Protein AF-0000000086139567 (afdb_homodimer)

Organism: NCBI:txid717836

InterPro domains:
  IPR002563 Flavin reductase like domain [PF01613] (83-232)
  IPR002563 Flavin reductase like domain [SM00903] (80-240)
  IPR012349 FMN-binding split barrel [G3DSA:2.30.110.10] (67-277)

Structure (mmCIF, N/CA/C/O backbone):
data_AF-0000000086139567-model_v1
#
loop_
_entity.id
_entity.type
_entity.pdbx_description
1 polymer 'Flavin reductase like domain-containing protein'
#
loop_
_atom_site.group_PDB
_atom_site.id
_atom_site.type_symbol
_atom_site.label_atom_id
_atom_site.label_alt_id
_atom_site.label_comp_id
_atom_site.label_asym_id
_atom_site.label_entity_id
_atom_site.label_seq_id
_atom_site.pdbx_PDB_ins_code
_atom_site.Cartn_x
_atom_site.Cartn_y
_atom_site.Cartn_z
_atom_site.occupancy
_atom_site.B_iso_or_equiv
_atom_site.auth_seq_id
_atom_site.auth_comp_id
_atom_site.auth_asym_id
_atom_site.auth_atom_id
_atom_site.pdbx_PDB_model_num
ATOM 1 N N . MET A 1 1 ? 17.25 -7.453 -19.844 1 44.53 1 MET A N 1
ATOM 2 C CA . MET A 1 1 ? 15.914 -6.953 -19.562 1 44.53 1 MET A CA 1
ATOM 3 C C . MET A 1 1 ? 15.938 -5.91 -18.453 1 44.53 1 MET A C 1
ATOM 5 O O . MET A 1 1 ? 16.719 -6.023 -17.516 1 44.53 1 MET A O 1
ATOM 9 N N . TYR A 1 2 ? 15.523 -4.695 -18.703 1 49.03 2 TYR A N 1
ATOM 10 C CA . TYR A 1 2 ? 15.594 -3.516 -17.844 1 49.03 2 TYR A CA 1
ATOM 11 C C . TYR A 1 2 ? 15.305 -3.877 -16.391 1 49.03 2 TYR A C 1
ATOM 13 O O . TYR A 1 2 ? 15.852 -3.264 -15.477 1 49.03 2 TYR A O 1
ATOM 21 N N . ASP A 1 3 ? 14.648 -5.047 -16.094 1 61.88 3 ASP A N 1
ATOM 22 C CA . ASP A 1 3 ? 14.242 -5.41 -14.742 1 61.88 3 ASP A CA 1
ATOM 23 C C . ASP A 1 3 ? 14.898 -6.715 -14.297 1 61.88 3 ASP A C 1
ATOM 25 O O . ASP A 1 3 ? 14.383 -7.41 -13.422 1 61.88 3 ASP A O 1
ATOM 29 N N . SER A 1 4 ? 16.109 -6.891 -14.961 1 68.75 4 SER A N 1
ATOM 30 C CA . SER A 1 4 ? 16.781 -8.125 -14.578 1 68.75 4 SER A CA 1
ATOM 31 C C . SER A 1 4 ? 17.562 -7.957 -13.273 1 68.75 4 SER A C 1
ATOM 33 O O . SER A 1 4 ? 18.062 -6.875 -12.984 1 68.75 4 SER A O 1
ATOM 35 N N . GLU A 1 5 ? 17.547 -9.031 -12.484 1 76.5 5 GLU A N 1
ATOM 36 C CA . GLU A 1 5 ? 18.297 -9.031 -11.234 1 76.5 5 GLU A CA 1
ATOM 37 C C . GLU A 1 5 ? 19.766 -8.711 -11.469 1 76.5 5 GLU A C 1
ATOM 39 O O . GLU A 1 5 ? 20.422 -8.086 -10.625 1 76.5 5 GLU A O 1
ATOM 44 N N . LYS A 1 6 ? 20.344 -9.102 -12.617 1 75.38 6 LYS A N 1
ATOM 45 C CA . LYS A 1 6 ? 21.734 -8.82 -12.93 1 75.38 6 LYS A CA 1
ATOM 46 C C . LYS A 1 6 ? 21.984 -7.316 -13.031 1 75.38 6 LYS A C 1
ATOM 48 O O . LYS A 1 6 ? 23.047 -6.832 -12.641 1 75.38 6 LYS A O 1
ATOM 53 N N . THR A 1 7 ? 20.969 -6.613 -13.445 1 76.31 7 THR A N 1
ATOM 54 C CA . THR A 1 7 ? 21.094 -5.176 -13.648 1 76.31 7 THR A CA 1
ATOM 55 C C . THR A 1 7 ? 20.688 -4.418 -12.383 1 76.31 7 THR A C 1
ATOM 57 O O . THR A 1 7 ? 21.406 -3.516 -11.938 1 76.31 7 THR A O 1
ATOM 60 N N . ILE A 1 8 ? 19.641 -4.809 -11.68 1 80.62 8 ILE A N 1
ATOM 61 C CA . ILE A 1 8 ? 19.062 -4.051 -10.578 1 80.62 8 ILE A CA 1
ATOM 62 C C . ILE A 1 8 ? 19.781 -4.402 -9.273 1 80.62 8 ILE A C 1
ATOM 64 O O . ILE A 1 8 ? 19.953 -3.541 -8.406 1 80.62 8 ILE A O 1
ATOM 68 N N . GLN A 1 9 ? 20.203 -5.68 -9.148 1 81.62 9 GLN A N 1
ATOM 69 C CA . GLN A 1 9 ? 20.891 -6.18 -7.961 1 81.62 9 GLN A CA 1
ATOM 70 C C . GLN A 1 9 ? 20.094 -5.895 -6.695 1 81.62 9 GLN A C 1
ATOM 72 O O . GLN A 1 9 ? 20.578 -5.219 -5.785 1 81.62 9 GLN A O 1
ATOM 77 N N . ARG A 1 10 ? 18.922 -6.441 -6.66 1 86.44 10 ARG A N 1
ATOM 78 C CA . ARG A 1 10 ? 18.047 -6.277 -5.504 1 86.44 10 ARG A CA 1
ATOM 79 C C . ARG A 1 10 ? 18.625 -6.973 -4.277 1 86.44 10 ARG A C 1
ATOM 81 O O . ARG A 1 10 ? 18.422 -6.523 -3.146 1 86.44 10 ARG A O 1
ATOM 88 N N . ASN A 1 11 ? 19.266 -8.125 -4.477 1 87.75 11 ASN A N 1
ATOM 89 C CA . ASN A 1 11 ? 19.891 -8.859 -3.383 1 87.75 11 ASN A CA 1
ATOM 90 C C . ASN A 1 11 ? 21.203 -8.203 -2.965 1 87.75 11 ASN A C 1
ATOM 92 O O . ASN A 1 11 ? 22.188 -8.219 -3.715 1 87.75 11 ASN A O 1
ATOM 96 N N . PRO A 1 12 ? 21.203 -7.68 -1.781 1 88.31 12 PRO A N 1
ATOM 97 C CA . PRO A 1 12 ? 22.406 -6.969 -1.359 1 88.31 12 PRO A CA 1
ATOM 98 C C . PRO A 1 12 ? 23.469 -7.898 -0.771 1 88.31 12 PRO A C 1
ATOM 100 O O . PRO A 1 12 ? 24.547 -7.441 -0.373 1 88.31 12 PRO A O 1
ATOM 103 N N . HIS A 1 13 ? 23.094 -9.172 -0.799 1 91.94 13 HIS A N 1
ATOM 104 C CA . HIS A 1 13 ? 23.953 -10.102 -0.081 1 91.94 13 HIS A CA 1
ATOM 105 C C . HIS A 1 13 ? 24.797 -10.938 -1.048 1 91.94 13 HIS A C 1
ATOM 107 O O . HIS A 1 13 ? 24.391 -11.156 -2.191 1 91.94 13 HIS A O 1
ATOM 113 N N . GLY A 1 14 ? 25.984 -11.328 -0.603 1 89.62 14 GLY A N 1
ATOM 114 C CA . GLY A 1 14 ? 26.719 -12.344 -1.336 1 89.62 14 GLY A CA 1
ATOM 115 C C . GLY A 1 14 ? 26.047 -13.703 -1.293 1 89.62 14 GLY A C 1
ATOM 116 O O . GLY A 1 14 ? 25.031 -13.93 -1.962 1 89.62 14 GLY A O 1
ATOM 117 N N . ASN A 1 15 ? 26.453 -14.516 -0.355 1 92.25 15 ASN A N 1
ATOM 118 C CA . ASN A 1 15 ? 25.812 -15.812 -0.135 1 92.25 15 ASN A CA 1
ATOM 119 C C . ASN A 1 15 ? 24.578 -15.688 0.748 1 92.25 15 ASN A C 1
ATOM 121 O O . ASN A 1 15 ? 24.672 -15.742 1.975 1 92.25 15 ASN A O 1
ATOM 125 N N . PHE A 1 16 ? 23.438 -15.695 0.196 1 94.56 16 PHE A N 1
ATOM 126 C CA . PHE A 1 16 ? 22.203 -15.422 0.924 1 94.56 16 PHE A CA 1
ATOM 127 C C . PHE A 1 16 ? 21.875 -16.562 1.875 1 94.56 16 PHE A C 1
ATOM 129 O O . PHE A 1 16 ? 21.328 -16.328 2.959 1 94.56 16 PHE A O 1
ATOM 136 N N . LYS A 1 17 ? 22.156 -17.734 1.443 1 94.19 17 LYS A N 1
ATOM 137 C CA . LYS A 1 17 ? 21.812 -18.875 2.287 1 94.19 17 LYS A CA 1
ATOM 138 C C . LYS A 1 17 ? 22.547 -18.812 3.621 1 94.19 17 LYS A C 1
ATOM 140 O O . LYS A 1 17 ? 22.016 -19.234 4.652 1 94.19 17 LYS A O 1
ATOM 145 N N . GLU A 1 18 ? 23.781 -18.359 3.547 1 96.12 18 GLU A N 1
ATOM 146 C CA . GLU A 1 18 ? 24.516 -18.172 4.789 1 96.12 18 GLU A CA 1
ATOM 147 C C . GLU A 1 18 ? 23.891 -17.094 5.656 1 96.12 18 GLU A C 1
ATOM 149 O O . GLU A 1 18 ? 23.812 -17.234 6.875 1 96.12 18 GLU A O 1
ATOM 154 N N . VAL A 1 19 ? 23.438 -16.016 5.023 1 96.69 19 VAL A N 1
ATOM 155 C CA . VAL A 1 19 ? 22.766 -14.922 5.719 1 96.69 19 VAL A CA 1
ATOM 156 C C . VAL A 1 19 ? 21.469 -15.43 6.34 1 96.69 19 VAL A C 1
ATOM 158 O O . VAL A 1 19 ? 21.203 -15.195 7.523 1 96.69 19 VAL A O 1
ATOM 161 N N . GLU A 1 20 ? 20.719 -16.125 5.602 1 96.44 20 GLU A N 1
ATOM 162 C CA . GLU A 1 20 ? 19.438 -16.672 6.062 1 96.44 20 GLU A CA 1
ATOM 163 C C . GLU A 1 20 ? 19.641 -17.625 7.238 1 96.44 20 GLU A C 1
ATOM 165 O O . GLU A 1 20 ? 18.906 -17.578 8.227 1 96.44 20 GLU A O 1
ATOM 170 N N . ALA A 1 21 ? 20.672 -18.453 7.156 1 96.75 21 ALA A N 1
ATOM 171 C CA . ALA A 1 21 ? 20.938 -19.453 8.188 1 96.75 21 ALA A CA 1
ATOM 172 C C . ALA A 1 21 ? 21.328 -18.781 9.508 1 96.75 21 ALA A C 1
ATOM 174 O O . ALA A 1 21 ? 21.094 -19.359 10.578 1 96.75 21 ALA A O 1
ATOM 175 N N . SER A 1 22 ? 21.875 -17.625 9.453 1 97.5 22 SER A N 1
ATOM 176 C CA . SER A 1 22 ? 22.344 -16.922 10.641 1 97.5 22 SER A CA 1
ATOM 177 C C . SER A 1 22 ? 21.188 -16.234 11.375 1 97.5 22 SER A C 1
ATOM 179 O O . SER A 1 22 ? 21.359 -15.773 12.5 1 97.5 22 SER A O 1
ATOM 181 N N . ARG A 1 23 ? 19.984 -16.172 10.805 1 97.94 23 ARG A N 1
ATOM 182 C CA . ARG A 1 23 ? 18.844 -15.438 11.367 1 97.94 23 ARG A CA 1
ATOM 183 C C . ARG A 1 23 ? 18.031 -16.328 12.297 1 97.94 23 ARG A C 1
ATOM 185 O O . ARG A 1 23 ? 18.031 -17.547 12.156 1 97.94 23 ARG A O 1
ATOM 192 N N . PRO A 1 24 ? 17.328 -15.672 13.305 1 97.94 24 PRO A N 1
ATOM 193 C CA . PRO A 1 24 ? 16.406 -16.469 14.125 1 97.94 24 PRO A CA 1
ATOM 194 C C . PRO A 1 24 ? 15.328 -17.156 13.297 1 97.94 24 PRO A C 1
ATOM 196 O O . PRO A 1 24 ? 15.008 -16.703 12.188 1 97.94 24 PRO A O 1
ATOM 199 N N . ASP A 1 25 ? 14.82 -18.266 13.828 1 97.69 25 ASP A N 1
ATOM 200 C CA . ASP A 1 25 ? 13.758 -19 13.148 1 97.69 25 ASP A CA 1
ATOM 201 C C . ASP A 1 25 ? 12.484 -18.172 13.039 1 97.69 25 ASP A C 1
ATOM 203 O O . ASP A 1 25 ? 12.281 -17.234 13.82 1 97.69 25 ASP A O 1
ATOM 207 N N . PHE A 1 26 ? 11.719 -18.531 12.148 1 96.5 26 PHE A N 1
ATOM 208 C CA . PHE A 1 26 ? 10.398 -17.938 11.961 1 96.5 26 PHE A CA 1
ATOM 209 C C . PHE A 1 26 ? 9.555 -18.094 13.227 1 96.5 26 PHE A C 1
ATOM 211 O O . PHE A 1 26 ? 9.453 -19.188 13.781 1 96.5 26 PHE A O 1
ATOM 218 N N . ASP A 1 27 ? 8.938 -16.953 13.68 1 93.69 27 ASP A N 1
ATOM 219 C CA . ASP A 1 27 ? 8.055 -17 14.844 1 93.69 27 ASP A CA 1
ATOM 220 C C . ASP A 1 27 ? 6.656 -17.453 14.461 1 93.69 27 ASP A C 1
ATOM 222 O O . ASP A 1 27 ? 5.836 -16.656 13.992 1 93.69 27 ASP A O 1
ATOM 226 N N . SER A 1 28 ? 6.289 -18.672 14.703 1 92.56 28 SER A N 1
ATOM 227 C CA . SER A 1 28 ? 4.992 -19.219 14.328 1 92.56 28 SER A CA 1
ATOM 228 C C . SER A 1 28 ? 3.965 -19.031 15.438 1 92.56 28 SER A C 1
ATOM 230 O O . SER A 1 28 ? 2.791 -19.375 15.273 1 92.56 28 SER A O 1
ATOM 232 N N . LYS A 1 29 ? 4.348 -18.438 16.547 1 93.62 29 LYS A N 1
ATOM 233 C CA . LYS A 1 29 ? 3.479 -18.406 17.719 1 93.62 29 LYS A CA 1
ATOM 234 C C . LYS A 1 29 ? 2.781 -17.047 17.844 1 93.62 29 LYS A C 1
ATOM 236 O O . LYS A 1 29 ? 1.677 -16.969 18.375 1 93.62 29 LYS A O 1
ATOM 241 N N . THR A 1 30 ? 3.383 -16.062 17.375 1 92.75 30 THR A N 1
ATOM 242 C CA . THR A 1 30 ? 2.818 -14.727 17.547 1 92.75 30 THR A CA 1
ATOM 243 C C . THR A 1 30 ? 1.528 -14.578 16.75 1 92.75 30 THR A C 1
ATOM 245 O O . THR A 1 30 ? 1.497 -14.875 15.547 1 92.75 30 THR A O 1
ATOM 248 N N . GLU A 1 31 ? 0.517 -14.125 17.406 1 94.69 31 GLU A N 1
ATOM 249 C CA . GLU A 1 31 ? -0.769 -13.805 16.797 1 94.69 31 GLU A CA 1
ATOM 250 C C . GLU A 1 31 ? -0.954 -12.289 16.672 1 94.69 31 GLU A C 1
ATOM 252 O O . GLU A 1 31 ? -0.276 -11.523 17.359 1 94.69 31 GLU A O 1
ATOM 257 N N . TRP A 1 32 ? -1.83 -11.906 15.805 1 95.88 32 TRP A N 1
ATOM 258 C CA . TRP A 1 32 ? -2.215 -10.5 15.695 1 95.88 32 TRP A CA 1
ATOM 259 C C . TRP A 1 32 ? -2.676 -9.953 17.047 1 95.88 32 TRP A C 1
ATOM 261 O O . TRP A 1 32 ? -3.453 -10.602 17.75 1 95.88 32 TRP A O 1
ATOM 271 N N . HIS A 1 33 ? -2.127 -8.789 17.406 1 96.81 33 HIS A N 1
ATOM 272 C CA . HIS A 1 33 ? -2.516 -8.18 18.672 1 96.81 33 HIS A CA 1
ATOM 273 C C . HIS A 1 33 ? -2.459 -6.66 18.594 1 96.81 33 HIS A C 1
ATOM 275 O O . HIS A 1 33 ? -1.857 -6.102 17.672 1 96.81 33 HIS A O 1
ATOM 281 N N . TYR A 1 34 ? -3.129 -6.008 19.547 1 97.38 34 TYR A N 1
ATOM 282 C CA . TYR A 1 34 ? -3.158 -4.551 19.625 1 97.38 34 TYR A CA 1
ATOM 283 C C . TYR A 1 34 ? -2.33 -4.055 20.797 1 97.38 34 TYR A C 1
ATOM 285 O O . TYR A 1 34 ? -2.26 -4.715 21.844 1 97.38 34 TYR A O 1
ATOM 293 N N . THR A 1 35 ? -1.735 -2.934 20.688 1 98 35 THR A N 1
ATOM 294 C CA . THR A 1 35 ? -1.129 -2.188 21.781 1 98 35 THR A CA 1
ATOM 295 C C . THR A 1 35 ? -1.661 -0.757 21.812 1 98 35 THR A C 1
ATOM 297 O O . THR A 1 35 ? -2.395 -0.336 20.922 1 98 35 THR A O 1
ATOM 300 N N . LYS A 1 36 ? -1.373 -0.054 22.891 1 98.06 36 LYS A N 1
ATOM 301 C CA . LYS A 1 36 ? -1.582 1.391 22.938 1 98.06 36 LYS A CA 1
ATOM 302 C C . LYS A 1 36 ? -0.691 2.105 21.922 1 98.06 36 LYS A C 1
ATOM 304 O O . LYS A 1 36 ? 0.281 1.532 21.438 1 98.06 36 LYS A O 1
ATOM 309 N N . THR A 1 37 ? -1.102 3.285 21.578 1 96.88 37 THR A N 1
ATOM 310 C CA . THR A 1 37 ? -0.179 4.145 20.844 1 96.88 37 THR A CA 1
ATOM 311 C C . THR A 1 37 ? 0.948 4.629 21.75 1 96.88 37 THR A C 1
ATOM 313 O O . THR A 1 37 ? 0.921 4.395 22.953 1 96.88 37 THR A O 1
ATOM 316 N N . LYS A 1 38 ? 1.912 5.262 21.125 1 96 38 LYS A N 1
ATOM 317 C CA . LYS A 1 38 ? 3.043 5.758 21.906 1 96 38 LYS A CA 1
ATOM 318 C C . LYS A 1 38 ? 2.592 6.793 22.922 1 96 38 LYS A C 1
ATOM 320 O O . LYS A 1 38 ? 3.096 6.82 24.047 1 96 38 LYS A O 1
ATOM 325 N N . ASP A 1 39 ? 1.622 7.637 22.531 1 97.06 39 ASP A N 1
ATOM 326 C CA . ASP A 1 39 ? 1.06 8.625 23.453 1 97.06 39 ASP A CA 1
ATOM 327 C C . ASP A 1 39 ? -0.466 8.617 23.391 1 97.06 39 ASP A C 1
ATOM 329 O O . ASP A 1 39 ? -1.072 9.414 22.672 1 97.06 39 ASP A O 1
ATOM 333 N N . PRO A 1 40 ? -1.106 7.812 24.219 1 96.38 40 PRO A N 1
ATOM 334 C CA . PRO A 1 40 ? -2.568 7.742 24.219 1 96.38 40 PRO A CA 1
ATOM 335 C C . PRO A 1 40 ? -3.223 9.047 24.656 1 96.38 40 PRO A C 1
ATOM 337 O O . PRO A 1 40 ? -4.434 9.227 24.5 1 96.38 40 PRO A O 1
ATOM 340 N N . ASN A 1 41 ? -2.465 10 25.25 1 96.06 41 ASN A N 1
ATOM 341 C CA . ASN A 1 41 ? -3.016 11.242 25.766 1 96.06 41 ASN A CA 1
ATOM 342 C C . ASN A 1 41 ? -2.564 12.445 24.922 1 96.06 41 ASN A C 1
ATOM 344 O O . ASN A 1 41 ? -2.484 13.562 25.438 1 96.06 41 ASN A O 1
ATOM 348 N N . TRP A 1 42 ? -2.209 12.148 23.734 1 97.62 42 TRP A N 1
ATOM 349 C CA . TRP A 1 42 ? -1.792 13.219 22.828 1 97.62 42 TRP A CA 1
ATOM 350 C C . TRP A 1 42 ? -2.85 14.312 22.75 1 97.62 42 TRP A C 1
ATOM 352 O O . TRP A 1 42 ? -4.047 14.031 22.703 1 97.62 42 TRP A O 1
ATOM 362 N N . LYS A 1 43 ? -2.479 15.594 22.719 1 97.31 43 LYS A N 1
ATOM 363 C CA . LYS A 1 43 ? -3.363 16.75 22.672 1 97.31 43 LYS A CA 1
ATOM 364 C C . LYS A 1 43 ? -3.059 17.625 21.453 1 97.31 43 LYS A C 1
ATOM 366 O O . LYS A 1 43 ? -1.952 17.578 20.906 1 97.31 43 LYS A O 1
ATOM 371 N N . PRO A 1 44 ? -4.039 18.453 21.062 1 97.75 44 PRO A N 1
ATOM 372 C CA . PRO A 1 44 ? -3.797 19.375 19.953 1 97.75 44 PRO A CA 1
ATOM 373 C C . PRO A 1 44 ? -2.543 20.219 20.156 1 97.75 44 PRO A C 1
ATOM 375 O O . PRO A 1 44 ? -2.281 20.688 21.266 1 97.75 44 PRO A O 1
ATOM 378 N N . GLY A 1 45 ? -1.796 20.312 19.125 1 97.25 45 GLY A N 1
ATOM 379 C CA . GLY A 1 45 ? -0.64 21.203 19.125 1 97.25 45 GLY A CA 1
ATOM 380 C C . GLY A 1 45 ? 0.631 20.5 19.594 1 97.25 45 GLY A C 1
ATOM 381 O O . GLY A 1 45 ? 1.722 21.078 19.484 1 97.25 45 GLY A O 1
ATOM 382 N N . GLN A 1 46 ? 0.612 19.281 20.031 1 97.44 46 GLN A N 1
ATOM 383 C CA . GLN A 1 46 ? 1.737 18.609 20.688 1 97.44 46 GLN A CA 1
ATOM 384 C C . GLN A 1 46 ? 2.789 18.188 19.656 1 97.44 46 GLN A C 1
ATOM 386 O O . GLN A 1 46 ? 3.951 17.969 20.016 1 97.44 46 GLN A O 1
ATOM 391 N N . GLY A 1 47 ? 2.377 18.047 18.359 1 98.12 47 GLY A N 1
ATOM 392 C CA . GLY A 1 47 ? 3.316 17.609 17.344 1 98.12 47 GLY A CA 1
ATOM 393 C C . GLY A 1 47 ? 3.773 16.172 17.531 1 98.12 47 GLY A C 1
ATOM 394 O O . GLY A 1 47 ? 2.988 15.32 17.938 1 98.12 47 GLY A O 1
ATOM 395 N N . ALA A 1 48 ? 4.969 15.883 17.141 1 98.5 48 ALA A N 1
ATOM 396 C CA . ALA A 1 48 ? 5.551 14.547 17.266 1 98.5 48 ALA A CA 1
ATOM 397 C C . ALA A 1 48 ? 5.797 14.195 18.734 1 98.5 48 ALA A C 1
ATOM 399 O O . ALA A 1 48 ? 6.02 15.086 19.562 1 98.5 48 ALA A O 1
ATOM 400 N N . ASN A 1 49 ? 5.77 12.961 19.016 1 97.5 49 ASN A N 1
ATOM 401 C CA . ASN A 1 49 ? 5.953 12.523 20.391 1 97.5 49 ASN A CA 1
ATOM 402 C C . ASN A 1 49 ? 7.375 12.023 20.641 1 97.5 49 ASN A C 1
ATOM 404 O O . ASN A 1 49 ? 7.578 11.047 21.359 1 97.5 49 ASN A O 1
ATOM 408 N N . ASP A 1 50 ? 8.352 12.562 20 1 97 50 ASP A N 1
ATOM 409 C CA . ASP A 1 50 ? 9.742 12.141 20.109 1 97 50 ASP A CA 1
ATOM 410 C C . ASP A 1 50 ? 10.586 13.211 20.812 1 97 50 ASP A C 1
ATOM 412 O O . ASP A 1 50 ? 11.82 13.203 20.703 1 97 50 ASP A O 1
ATOM 416 N N . GLY A 1 51 ? 9.891 14.258 21.438 1 95.56 51 GLY A N 1
ATOM 417 C CA . GLY A 1 51 ? 10.602 15.305 22.156 1 95.56 51 GLY A CA 1
ATOM 418 C C . GLY A 1 51 ? 11.391 16.234 21.25 1 95.56 51 GLY A C 1
ATOM 419 O O . GLY A 1 51 ? 12.375 16.828 21.672 1 95.56 51 GLY A O 1
ATOM 420 N N . GLY A 1 52 ? 11.086 16.203 20.016 1 97.12 52 GLY A N 1
ATOM 421 C CA . GLY A 1 52 ? 11.734 17.094 19.062 1 97.12 52 GLY A CA 1
ATOM 422 C C . GLY A 1 52 ? 12.93 16.469 18.375 1 97.12 52 GLY A C 1
ATOM 423 O O . GLY A 1 52 ? 13.617 17.125 17.594 1 97.12 52 GLY A O 1
ATOM 424 N N . GLU A 1 53 ? 13.25 15.188 18.547 1 97.44 53 GLU A N 1
ATOM 425 C CA . GLU A 1 53 ? 14.43 14.523 18 1 97.44 53 GLU A CA 1
ATOM 426 C C . GLU A 1 53 ? 14.43 14.562 16.469 1 97.44 53 GLU A C 1
ATOM 428 O O . GLU A 1 53 ? 15.469 14.766 15.852 1 97.44 53 GLU A O 1
ATOM 433 N N . SER A 1 54 ? 13.289 14.367 15.844 1 97.69 54 SER A N 1
ATOM 434 C CA . SER A 1 54 ? 13.219 14.375 14.383 1 97.69 54 SER A CA 1
ATOM 435 C C . SER A 1 54 ? 13.586 15.75 13.82 1 97.69 54 SER A C 1
ATOM 437 O O . SER A 1 54 ? 14.18 15.844 12.75 1 97.69 54 SER A O 1
ATOM 439 N N . LEU A 1 55 ? 13.312 16.797 14.555 1 98 55 LEU A N 1
ATOM 440 C CA . LEU A 1 55 ? 13.516 18.156 14.07 1 98 55 LEU A CA 1
ATOM 441 C C . LEU A 1 55 ? 14.984 18.562 14.164 1 98 55 LEU A C 1
ATOM 443 O O . LEU A 1 55 ? 15.406 19.547 13.57 1 98 55 LEU A O 1
ATOM 447 N N . LYS A 1 56 ? 15.758 17.781 14.875 1 98.25 56 LYS A N 1
ATOM 448 C CA . LYS A 1 56 ? 17.188 18.031 14.992 1 98.25 56 LYS A CA 1
ATOM 449 C C . LYS A 1 56 ? 17.953 17.453 13.797 1 98.25 56 LYS A C 1
ATOM 451 O O . LYS A 1 56 ? 19.125 17.75 13.602 1 98.25 56 LYS A O 1
ATOM 456 N N . LYS A 1 57 ? 17.312 16.625 13.031 1 98 57 LYS A N 1
ATOM 457 C CA . LYS A 1 57 ? 17.953 15.977 11.891 1 98 57 LYS A CA 1
ATOM 458 C C . LYS A 1 57 ? 17.734 16.766 10.609 1 98 57 LYS A C 1
ATOM 460 O O . LYS A 1 57 ? 16.641 17.297 10.375 1 98 57 LYS A O 1
ATOM 465 N N . LYS A 1 58 ? 18.734 16.844 9.82 1 98.25 58 LYS A N 1
ATOM 466 C CA . LYS A 1 58 ? 18.609 17.469 8.516 1 98.25 58 LYS A CA 1
ATOM 467 C C . LYS A 1 58 ? 18.094 16.5 7.465 1 98.25 58 LYS A C 1
ATOM 469 O O . LYS A 1 58 ? 18.078 15.281 7.695 1 98.25 58 LYS A O 1
ATOM 474 N N . HIS A 1 59 ? 17.609 17.047 6.344 1 98.75 59 HIS A N 1
ATOM 475 C CA . HIS A 1 59 ? 17.234 16.25 5.191 1 98.75 59 HIS A CA 1
ATOM 476 C C . HIS A 1 59 ? 18.141 16.516 3.998 1 98.75 59 HIS A C 1
ATOM 478 O O . HIS A 1 59 ? 18.672 17.625 3.855 1 98.75 59 HIS A O 1
ATOM 484 N N . VAL A 1 60 ? 18.297 15.5 3.242 1 98.31 60 VAL A N 1
ATOM 485 C CA . VAL A 1 60 ? 18.984 15.633 1.956 1 98.31 60 VAL A CA 1
ATOM 486 C C . VAL A 1 60 ? 17.953 15.727 0.835 1 98.31 60 VAL A C 1
ATOM 488 O O . VAL A 1 60 ? 16.984 14.961 0.802 1 98.31 60 VAL A O 1
ATOM 491 N N . SER A 1 61 ? 18.156 16.734 -0.016 1 98.62 61 SER A N 1
ATOM 492 C CA . SER A 1 61 ? 17.312 16.875 -1.206 1 98.62 61 SER A CA 1
ATOM 493 C C . SER A 1 61 ? 17.891 16.094 -2.381 1 98.62 61 SER A C 1
ATOM 495 O O . SER A 1 61 ? 19.109 16.141 -2.627 1 98.62 61 SER A O 1
ATOM 497 N N . ILE A 1 62 ? 17.078 15.352 -3.1 1 98.56 62 ILE A N 1
ATOM 498 C CA . ILE A 1 62 ? 17.516 14.5 -4.199 1 98.56 62 ILE A CA 1
ATOM 499 C C . ILE A 1 62 ? 16.719 14.828 -5.461 1 98.56 62 ILE A C 1
ATOM 501 O O . ILE A 1 62 ? 15.5 14.672 -5.484 1 98.56 62 ILE A O 1
ATOM 505 N N . ASP A 1 63 ? 17.422 15.289 -6.453 1 98.12 63 ASP A N 1
ATOM 506 C CA . ASP A 1 63 ? 16.844 15.43 -7.789 1 98.12 63 ASP A CA 1
ATOM 507 C C . ASP A 1 63 ? 16.828 14.094 -8.523 1 98.12 63 ASP A C 1
ATOM 509 O O . ASP A 1 63 ? 17.875 13.531 -8.828 1 98.12 63 ASP A O 1
ATOM 513 N N . PRO A 1 64 ? 15.633 13.594 -8.852 1 97.38 64 PRO A N 1
ATOM 514 C CA . PRO A 1 64 ? 15.586 12.281 -9.5 1 97.38 64 PRO A CA 1
ATOM 515 C C . PRO A 1 64 ? 16.328 12.25 -10.828 1 97.38 64 PRO A C 1
ATOM 517 O O . PRO A 1 64 ? 16.656 11.172 -11.328 1 97.38 64 PRO A O 1
ATOM 520 N N . TYR A 1 65 ? 16.656 13.43 -11.344 1 94.56 65 TYR A N 1
ATOM 521 C CA . TYR A 1 65 ? 17.297 13.492 -12.656 1 94.56 65 TYR A CA 1
ATOM 522 C C . TYR A 1 65 ? 18.641 14.188 -12.57 1 94.56 65 TYR A C 1
ATOM 524 O O . TYR A 1 65 ? 19.125 14.758 -13.562 1 94.56 65 TYR A O 1
ATOM 532 N N . GLU A 1 66 ? 19.094 14.219 -11.367 1 94.12 66 GLU A N 1
ATOM 533 C CA . GLU A 1 66 ? 20.422 14.812 -11.211 1 94.12 66 GLU A CA 1
ATOM 534 C C . GLU A 1 66 ? 21.438 14.164 -12.156 1 94.12 66 GLU A C 1
ATOM 536 O O . GLU A 1 66 ? 21.391 12.953 -12.391 1 94.12 66 GLU A O 1
ATOM 541 N N . GLU A 1 67 ? 22.344 14.992 -12.664 1 92.31 67 GLU A N 1
ATOM 542 C CA . GLU A 1 67 ? 23.375 14.477 -13.57 1 92.31 67 GLU A CA 1
ATOM 543 C C . GLU A 1 67 ? 24.156 13.344 -12.922 1 92.31 67 GLU A C 1
ATOM 545 O O . GLU A 1 67 ? 24.609 13.461 -11.773 1 92.31 67 GLU A O 1
ATOM 550 N N . GLY A 1 68 ? 24.281 12.258 -13.672 1 91.12 68 GLY A N 1
ATOM 551 C CA . GLY A 1 68 ? 25.078 11.141 -13.211 1 91.12 68 GLY A CA 1
ATOM 552 C C . GLY A 1 68 ? 24.312 10.156 -12.352 1 91.12 68 GLY A C 1
ATOM 553 O O . GLY A 1 68 ? 24.812 9.078 -12.023 1 91.12 68 GLY A O 1
ATOM 554 N N . ARG A 1 69 ? 23.109 10.492 -11.914 1 92.75 69 ARG A N 1
ATOM 555 C CA . ARG A 1 69 ? 22.312 9.578 -11.102 1 92.75 69 ARG A CA 1
ATOM 556 C C . ARG A 1 69 ? 21.734 8.453 -11.953 1 92.75 69 ARG A C 1
ATOM 558 O O . ARG A 1 69 ? 20.969 8.703 -12.875 1 92.75 69 ARG A O 1
ATOM 565 N N . PRO A 1 70 ? 22.141 7.215 -11.641 1 88.19 70 PRO A N 1
ATOM 566 C CA . PRO A 1 70 ? 21.531 6.102 -12.375 1 88.19 70 PRO A CA 1
ATOM 567 C C . PRO A 1 70 ? 20.031 6 -12.172 1 88.19 70 PRO A C 1
ATOM 569 O O . PRO A 1 70 ? 19.531 6.219 -11.062 1 88.19 70 PRO A O 1
ATOM 572 N N . ALA A 1 71 ? 19.328 5.625 -13.227 1 83.06 71 ALA A N 1
ATOM 573 C CA . ALA A 1 71 ? 17.875 5.5 -13.156 1 83.06 71 ALA A CA 1
ATOM 574 C C . ALA A 1 71 ? 17.469 4.453 -12.125 1 83.06 71 ALA A C 1
ATOM 576 O O . ALA A 1 71 ? 16.438 4.598 -11.461 1 83.06 71 ALA A O 1
ATOM 577 N N . THR A 1 72 ? 18.312 3.461 -11.969 1 90.5 72 THR A N 1
ATOM 578 C CA . THR A 1 72 ? 18 2.367 -11.055 1 90.5 72 THR A CA 1
ATOM 579 C C . THR A 1 72 ? 18 2.855 -9.609 1 90.5 72 THR A C 1
ATOM 581 O O . THR A 1 72 ? 17.438 2.207 -8.727 1 90.5 72 THR A O 1
ATOM 584 N N . PHE A 1 73 ? 18.641 4.031 -9.352 1 95.31 73 PHE A N 1
ATOM 585 C CA . PHE A 1 73 ? 18.719 4.543 -7.988 1 95.31 73 PHE A CA 1
ATOM 586 C C . PHE A 1 73 ? 17.359 5.07 -7.531 1 95.31 73 PHE A C 1
ATOM 588 O O . PHE A 1 73 ? 17.016 4.965 -6.355 1 95.31 73 PHE A O 1
ATOM 595 N N . ASN A 1 74 ? 16.594 5.605 -8.523 1 96.5 74 ASN A N 1
ATOM 596 C CA . ASN A 1 74 ? 15.25 6.02 -8.172 1 96.5 74 ASN A CA 1
ATOM 597 C C . ASN A 1 74 ? 14.383 4.828 -7.762 1 96.5 74 ASN A C 1
ATOM 599 O O . ASN A 1 74 ? 13.625 4.91 -6.789 1 96.5 74 ASN A O 1
ATOM 603 N N . TYR A 1 75 ? 14.555 3.785 -8.547 1 96.62 75 TYR A N 1
ATOM 604 C CA . TYR A 1 75 ? 13.82 2.564 -8.227 1 96.62 75 TYR A CA 1
ATOM 605 C C . TYR A 1 75 ? 14.164 2.078 -6.82 1 96.62 75 TYR A C 1
ATOM 607 O O . TYR A 1 75 ? 13.273 1.887 -5.988 1 96.62 75 TYR A O 1
ATOM 615 N N . LYS A 1 76 ? 15.438 1.879 -6.496 1 97.06 76 LYS A N 1
ATOM 616 C CA . LYS A 1 76 ? 15.883 1.378 -5.199 1 97.06 76 LYS A CA 1
ATOM 617 C C . LYS A 1 76 ? 15.43 2.295 -4.07 1 97.06 76 LYS A C 1
ATOM 619 O O . LYS A 1 76 ? 14.961 1.822 -3.031 1 97.06 76 LYS A O 1
ATOM 624 N N . LEU A 1 77 ? 15.562 3.611 -4.273 1 98.31 77 LEU A N 1
ATOM 625 C CA . LEU A 1 77 ? 15.172 4.59 -3.266 1 98.31 77 LEU A CA 1
ATOM 626 C C . LEU A 1 77 ? 13.68 4.496 -2.961 1 98.31 77 LEU A C 1
ATOM 628 O O . LEU A 1 77 ? 13.289 4.371 -1.798 1 98.31 77 LEU A O 1
ATOM 632 N N . LEU A 1 78 ? 12.914 4.461 -4 1 98.5 78 LEU A N 1
ATOM 633 C CA . LEU A 1 78 ? 11.469 4.582 -3.828 1 98.5 78 LEU A CA 1
ATOM 634 C C . LEU A 1 78 ? 10.891 3.303 -3.236 1 98.5 78 LEU A C 1
ATOM 636 O O . LEU A 1 78 ? 9.984 3.357 -2.398 1 98.5 78 LEU A O 1
ATOM 640 N N . ILE A 1 79 ? 11.375 2.15 -3.605 1 97.94 79 ILE A N 1
ATOM 641 C CA . ILE A 1 79 ? 10.812 0.923 -3.057 1 97.94 79 ILE A CA 1
ATOM 642 C C . ILE A 1 79 ? 11.195 0.789 -1.585 1 97.94 79 ILE A C 1
ATOM 644 O O . ILE A 1 79 ? 10.492 0.138 -0.811 1 97.94 79 ILE A O 1
ATOM 648 N N . SER A 1 80 ? 12.305 1.383 -1.172 1 98.12 80 SER A N 1
ATOM 649 C CA . SER A 1 80 ? 12.68 1.33 0.236 1 98.12 80 SER A CA 1
ATOM 650 C C . SER A 1 80 ? 11.984 2.424 1.037 1 98.12 80 SER A C 1
ATOM 652 O O . SER A 1 80 ? 11.891 2.338 2.264 1 98.12 80 SER A O 1
ATOM 654 N N . ALA A 1 81 ? 11.492 3.428 0.365 1 98.69 81 ALA A N 1
ATOM 655 C CA . ALA A 1 81 ? 10.914 4.582 1.049 1 98.69 81 ALA A CA 1
ATOM 656 C C . ALA A 1 81 ? 9.398 4.457 1.147 1 98.69 81 ALA A C 1
ATOM 658 O O . ALA A 1 81 ? 8.812 4.75 2.193 1 98.69 81 ALA A O 1
ATOM 659 N N . ILE A 1 82 ? 8.75 4.066 0.028 1 98.62 82 ILE A N 1
ATOM 660 C CA . ILE A 1 82 ? 7.297 3.924 0.003 1 98.62 82 ILE A CA 1
ATOM 661 C C . ILE A 1 82 ? 6.906 2.533 0.501 1 98.62 82 ILE A C 1
ATOM 663 O O . ILE A 1 82 ? 6.609 1.642 -0.298 1 98.62 82 ILE A O 1
ATOM 667 N N . ILE A 1 83 ? 6.898 2.395 1.845 1 98.38 83 ILE A N 1
ATOM 668 C CA . ILE A 1 83 ? 6.617 1.114 2.486 1 98.38 83 ILE A CA 1
ATOM 669 C C . ILE A 1 83 ? 5.695 1.329 3.684 1 98.38 83 ILE A C 1
ATOM 671 O O . ILE A 1 83 ? 5.629 2.43 4.234 1 98.38 83 ILE A O 1
ATOM 675 N N . PRO A 1 84 ? 4.938 0.295 4.105 1 98.25 84 PRO A N 1
ATOM 676 C CA . PRO A 1 84 ? 4.848 -1 3.428 1 98.25 84 PRO A CA 1
ATOM 677 C C . PRO A 1 84 ? 3.871 -0.986 2.254 1 98.25 84 PRO A C 1
ATOM 679 O O . PRO A 1 84 ? 2.951 -0.166 2.221 1 98.25 84 PRO A O 1
ATOM 682 N N . ARG A 1 85 ? 4.117 -1.83 1.274 1 98.69 85 ARG A N 1
ATOM 683 C CA . ARG A 1 85 ? 3.225 -1.891 0.121 1 98.69 85 ARG A CA 1
ATOM 684 C C . ARG A 1 85 ? 2.479 -3.221 0.075 1 98.69 85 ARG A C 1
ATOM 686 O O . ARG A 1 85 ? 3.068 -4.277 0.309 1 98.69 85 ARG A O 1
ATOM 693 N N . PRO A 1 86 ? 1.188 -3.176 -0.217 1 97.94 86 PRO A N 1
ATOM 694 C CA . PRO A 1 86 ? 0.52 -4.449 -0.488 1 97.94 86 PRO A CA 1
ATOM 695 C C . PRO A 1 86 ? 1.04 -5.133 -1.751 1 97.94 86 PRO A C 1
ATOM 697 O O . PRO A 1 86 ? 1.645 -4.48 -2.605 1 97.94 86 PRO A O 1
ATOM 700 N N . VAL A 1 87 ? 0.857 -6.414 -1.804 1 97.69 87 VAL A N 1
ATOM 701 C CA . VAL A 1 87 ? 1.312 -7.156 -2.977 1 97.69 87 VAL A CA 1
ATOM 702 C C . VAL A 1 87 ? 0.112 -7.762 -3.701 1 97.69 87 VAL A C 1
ATOM 704 O O . VAL A 1 87 ? -0.564 -8.641 -3.166 1 97.69 87 VAL A O 1
ATOM 707 N N . GLY A 1 88 ? -0.183 -7.234 -4.867 1 98 88 GLY A N 1
ATOM 708 C CA . GLY A 1 88 ? -1.136 -7.898 -5.742 1 98 88 GLY A CA 1
ATOM 709 C C . GLY A 1 88 ? -0.549 -9.094 -6.461 1 98 88 GLY A C 1
ATOM 710 O O . GLY A 1 88 ? 0.439 -8.969 -7.188 1 98 88 GLY A O 1
ATOM 711 N N . PHE A 1 89 ? -1.018 -10.25 -6.121 1 98.81 89 PHE A N 1
ATOM 712 C CA . PHE A 1 89 ? -0.675 -11.477 -6.836 1 98.81 89 PHE A CA 1
ATOM 713 C C . PHE A 1 89 ? -1.62 -11.703 -8.008 1 98.81 89 PHE A C 1
ATOM 715 O O . PHE A 1 89 ? -2.742 -12.18 -7.824 1 98.81 89 PHE A O 1
ATOM 722 N N . ILE A 1 90 ? -1.123 -11.422 -9.25 1 98.88 90 ILE A N 1
ATOM 723 C CA . ILE A 1 90 ? -2.002 -11.203 -10.391 1 98.88 90 ILE A CA 1
ATOM 724 C C . ILE A 1 90 ? -2.006 -12.445 -11.289 1 98.88 90 ILE A C 1
ATOM 726 O O . ILE A 1 90 ? -0.945 -12.945 -11.672 1 98.88 90 ILE A O 1
ATOM 730 N N . SER A 1 91 ? -3.174 -12.914 -11.562 1 98.5 91 SER A N 1
ATOM 731 C CA . SER A 1 91 ? -3.381 -14 -12.516 1 98.5 91 SER A CA 1
ATOM 732 C C . SER A 1 91 ? -4.043 -13.492 -13.797 1 98.5 91 SER A C 1
ATOM 734 O O . SER A 1 91 ? -5.008 -12.727 -13.742 1 98.5 91 SER A O 1
ATOM 736 N N . THR A 1 92 ? -3.518 -13.867 -14.875 1 97.25 92 THR A N 1
ATOM 737 C CA . THR A 1 92 ? -4.066 -13.531 -16.188 1 97.25 92 THR A CA 1
ATOM 738 C C . THR A 1 92 ? -4.055 -14.75 -17.109 1 97.25 92 THR A C 1
ATOM 740 O O . THR A 1 92 ? -3.428 -15.766 -16.797 1 97.25 92 THR A O 1
ATOM 743 N N . ARG A 1 93 ? -4.793 -14.664 -18.188 1 95.38 93 ARG A N 1
ATOM 744 C CA . ARG A 1 93 ? -4.91 -15.727 -19.188 1 95.38 93 ARG A CA 1
ATOM 745 C C . ARG A 1 93 ? -4.91 -15.141 -20.594 1 95.38 93 ARG A C 1
ATOM 747 O O . ARG A 1 93 ? -5.484 -14.078 -20.828 1 95.38 93 ARG A O 1
ATOM 754 N N . SER A 1 94 ? -4.273 -15.922 -21.484 1 94.31 94 SER A N 1
ATOM 755 C CA . SER A 1 94 ? -4.242 -15.461 -22.875 1 94.31 94 SER A CA 1
ATOM 756 C C . SER A 1 94 ? -5.629 -15.523 -23.5 1 94.31 94 SER A C 1
ATOM 758 O O . SER A 1 94 ? -6.5 -16.266 -23.031 1 94.31 94 SER A O 1
ATOM 760 N N . GLN A 1 95 ? -5.77 -14.766 -24.547 1 94.69 95 GLN A N 1
ATOM 761 C CA . GLN A 1 95 ? -7.059 -14.672 -25.219 1 94.69 95 GLN A CA 1
ATOM 762 C C . GLN A 1 95 ? -7.531 -16.047 -25.703 1 94.69 95 GLN A C 1
ATOM 764 O O . GLN A 1 95 ? -8.711 -16.375 -25.594 1 94.69 95 GLN A O 1
ATOM 769 N N . ASP A 1 96 ? -6.586 -16.859 -26.25 1 92.56 96 ASP A N 1
ATOM 770 C CA . ASP A 1 96 ? -6.941 -18.188 -26.781 1 92.56 96 ASP A CA 1
ATOM 771 C C . ASP A 1 96 ? -7.047 -19.219 -25.672 1 92.56 96 ASP A C 1
ATOM 773 O O . ASP A 1 96 ? -7.383 -20.375 -25.922 1 92.56 96 ASP A O 1
ATOM 777 N N . GLY A 1 97 ? -6.688 -18.844 -24.422 1 89.56 97 GLY A N 1
ATOM 778 C CA . GLY A 1 97 ? -6.855 -19.672 -23.25 1 89.56 97 GLY A CA 1
ATOM 779 C C . GLY A 1 97 ? -5.727 -20.672 -23.062 1 89.56 97 GLY A C 1
ATOM 780 O O . GLY A 1 97 ? -5.727 -21.453 -22.109 1 89.56 97 GLY A O 1
ATOM 781 N N . THR A 1 98 ? -4.707 -20.609 -23.844 1 88.69 98 THR A N 1
ATOM 782 C CA . THR A 1 98 ? -3.709 -21.672 -23.875 1 88.69 98 THR A CA 1
ATOM 783 C C . THR A 1 98 ? -2.561 -21.359 -22.922 1 88.69 98 THR A C 1
ATOM 785 O O . THR A 1 98 ? -1.759 -22.234 -22.594 1 88.69 98 THR A O 1
ATOM 788 N N . SER A 1 99 ? -2.494 -20.078 -22.5 1 90.81 99 SER A N 1
ATOM 789 C CA . SER A 1 99 ? -1.407 -19.672 -21.609 1 90.81 99 SER A CA 1
ATOM 790 C C . SER A 1 99 ? -1.93 -18.875 -20.422 1 90.81 99 SER A C 1
ATOM 792 O O . SER A 1 99 ? -2.887 -18.109 -20.562 1 90.81 99 SER A O 1
ATOM 794 N N . THR A 1 100 ? -1.342 -19.172 -19.297 1 94.06 100 THR A N 1
ATOM 795 C CA . THR A 1 100 ? -1.66 -18.438 -18.062 1 94.06 100 THR A CA 1
ATOM 796 C C . THR A 1 100 ? -0.404 -17.812 -17.469 1 94.06 100 THR A C 1
ATOM 798 O O . THR A 1 100 ? 0.713 -18.234 -17.781 1 94.06 100 THR A O 1
ATOM 801 N N . ASN A 1 101 ? -0.584 -16.781 -16.781 1 95.56 101 ASN A N 1
ATOM 802 C CA . ASN A 1 101 ? 0.503 -16.156 -16.031 1 95.56 101 ASN A CA 1
ATOM 803 C C . ASN A 1 101 ? 0.088 -15.836 -14.602 1 95.56 101 ASN A C 1
ATOM 805 O O . ASN A 1 101 ? -1.057 -15.453 -14.352 1 95.56 101 ASN A O 1
ATOM 809 N N . LEU A 1 102 ? 0.955 -16.078 -13.656 1 97.62 102 LEU A N 1
ATOM 810 C CA . LEU A 1 102 ? 0.811 -15.742 -12.242 1 97.62 102 LEU A CA 1
ATOM 811 C C . LEU A 1 102 ? 2.072 -15.07 -11.711 1 97.62 102 LEU A C 1
ATOM 813 O O . LEU A 1 102 ? 3.172 -15.617 -11.836 1 97.62 102 LEU A O 1
ATOM 817 N N . ALA A 1 103 ? 1.919 -13.82 -11.156 1 97.62 103 ALA A N 1
ATOM 818 C CA . ALA A 1 103 ? 3.096 -13.086 -10.703 1 97.62 103 ALA A CA 1
ATOM 819 C C . ALA A 1 103 ? 2.725 -12.062 -9.633 1 97.62 103 ALA A C 1
ATOM 821 O O . ALA A 1 103 ? 1.6 -11.555 -9.609 1 97.62 103 ALA A O 1
ATOM 822 N N . PRO A 1 104 ? 3.664 -11.781 -8.727 1 98.19 104 PRO A N 1
ATOM 823 C CA . PRO A 1 104 ? 3.422 -10.758 -7.707 1 98.19 104 PRO A CA 1
ATOM 824 C C . PRO A 1 104 ? 3.748 -9.344 -8.195 1 98.19 104 PRO A C 1
ATOM 826 O O . PRO A 1 104 ? 4.711 -9.156 -8.945 1 98.19 104 PRO A O 1
ATOM 829 N N . PHE A 1 105 ? 2.947 -8.375 -7.863 1 97.75 105 PHE A N 1
ATOM 830 C CA . PHE A 1 105 ? 3.119 -6.961 -8.164 1 97.75 105 PHE A CA 1
ATOM 831 C C . PHE A 1 105 ? 2.996 -6.117 -6.902 1 97.75 105 PHE A C 1
ATOM 833 O O . PHE A 1 105 ? 1.934 -6.078 -6.277 1 97.75 105 PHE A O 1
ATOM 840 N N . SER A 1 106 ? 4.051 -5.375 -6.598 1 96.56 106 SER A N 1
ATOM 841 C CA . SER A 1 106 ? 4.008 -4.555 -5.391 1 96.56 106 SER A CA 1
ATOM 842 C C . SER A 1 106 ? 3.592 -3.125 -5.715 1 96.56 106 SER A C 1
ATOM 844 O O . SER A 1 106 ? 3.482 -2.287 -4.816 1 96.56 106 SER A O 1
ATOM 846 N N . TYR A 1 107 ? 3.48 -2.754 -7.039 1 97.81 107 TYR A N 1
ATOM 847 C CA . TYR A 1 107 ? 2.824 -1.52 -7.457 1 97.81 107 TYR A CA 1
ATOM 848 C C . TYR A 1 107 ? 1.321 -1.724 -7.605 1 97.81 107 TYR A C 1
ATOM 850 O O . TYR A 1 107 ? 0.769 -1.546 -8.695 1 97.81 107 TYR A O 1
ATOM 858 N N . THR A 1 108 ? 0.704 -2.127 -6.512 1 98.5 108 THR A N 1
ATOM 859 C CA . THR A 1 108 ? -0.724 -2.42 -6.457 1 98.5 108 THR A CA 1
ATOM 860 C C . THR A 1 108 ? -1.393 -1.647 -5.324 1 98.5 108 THR A C 1
ATOM 862 O O . THR A 1 108 ? -0.814 -1.492 -4.246 1 98.5 108 THR A O 1
ATOM 865 N N . GLN A 1 109 ? -2.607 -1.167 -5.578 1 98.69 109 GLN A N 1
ATOM 866 C CA . GLN A 1 109 ? -3.385 -0.468 -4.562 1 98.69 109 GLN A CA 1
ATOM 867 C C . GLN A 1 109 ? -4.863 -0.427 -4.934 1 98.69 109 GLN A C 1
ATOM 869 O O . GLN A 1 109 ? -5.227 -0.645 -6.09 1 98.69 109 GLN A O 1
ATOM 874 N N . MET A 1 110 ? -5.703 -0.232 -3.945 1 98.56 110 MET A N 1
ATOM 875 C CA . MET A 1 110 ? -7.074 0.204 -4.199 1 98.56 110 MET A CA 1
ATOM 876 C C . MET A 1 110 ? -7.168 1.727 -4.207 1 98.56 110 MET A C 1
ATOM 878 O O . MET A 1 110 ? -6.484 2.398 -3.434 1 98.56 110 MET A O 1
ATOM 882 N N . VAL A 1 111 ? -8.102 2.26 -5.094 1 98.38 111 VAL A N 1
ATOM 883 C CA . VAL A 1 111 ? -8.125 3.715 -5.207 1 98.38 111 VAL A CA 1
ATOM 884 C C . VAL A 1 111 ? -9.562 4.215 -5.125 1 98.38 111 VAL A C 1
ATOM 886 O O . VAL A 1 111 ? -9.812 5.426 -5.16 1 98.38 111 VAL A O 1
ATOM 889 N N . ASN A 1 112 ? -10.523 3.391 -5.086 1 97.75 112 ASN A N 1
ATOM 890 C CA . ASN A 1 112 ? -11.938 3.695 -4.945 1 97.75 112 ASN A CA 1
ATOM 891 C C . ASN A 1 112 ? -12.742 2.465 -4.527 1 97.75 112 ASN A C 1
ATOM 893 O O . ASN A 1 112 ? -12.266 1.335 -4.668 1 97.75 112 ASN A O 1
ATOM 897 N N . HIS A 1 113 ? -13.977 2.654 -3.949 1 96.75 113 HIS A N 1
ATOM 898 C CA . HIS A 1 113 ? -14.734 1.494 -3.49 1 96.75 113 HIS A CA 1
ATOM 899 C C . HIS A 1 113 ? -16.125 1.468 -4.105 1 96.75 113 HIS A C 1
ATOM 901 O O . HIS A 1 113 ? -16.859 0.485 -3.955 1 96.75 113 HIS A O 1
ATOM 907 N N . ASP A 1 114 ? -16.484 2.604 -4.832 1 94.62 114 ASP A N 1
ATOM 908 C CA . ASP A 1 114 ? -17.734 2.633 -5.59 1 94.62 114 ASP A CA 1
ATOM 909 C C . ASP A 1 114 ? -17.562 3.375 -6.91 1 94.62 114 ASP A C 1
ATOM 911 O O . ASP A 1 114 ? -17.812 4.578 -6.992 1 94.62 114 ASP A O 1
ATOM 915 N N . PRO A 1 115 ? -17.359 2.615 -7.98 1 96.88 115 PRO A N 1
ATOM 916 C CA . PRO A 1 115 ? -17.109 1.172 -7.977 1 96.88 115 PRO A CA 1
ATOM 917 C C . PRO A 1 115 ? -15.773 0.809 -7.336 1 96.88 115 PRO A C 1
ATOM 919 O O . PRO A 1 115 ? -14.953 1.691 -7.074 1 96.88 115 PRO A O 1
ATOM 922 N N . PRO A 1 116 ? -15.578 -0.552 -7 1 98.38 116 PRO A N 1
ATOM 923 C CA . PRO A 1 116 ? -14.25 -0.967 -6.559 1 98.38 116 PRO A CA 1
ATOM 924 C C . PRO A 1 116 ? -13.195 -0.819 -7.652 1 98.38 116 PRO A C 1
ATOM 926 O O . PRO A 1 116 ? -13.305 -1.441 -8.711 1 98.38 116 PRO A O 1
ATOM 929 N N . VAL A 1 117 ? -12.203 0.038 -7.418 1 98.88 117 VAL A N 1
ATOM 930 C CA . VAL A 1 117 ? -11.18 0.3 -8.422 1 98.88 117 VAL A CA 1
ATOM 931 C C . VAL A 1 117 ? -9.797 0.031 -7.824 1 98.88 117 VAL A C 1
ATOM 933 O O . VAL A 1 117 ? -9.508 0.445 -6.699 1 98.88 117 VAL A O 1
ATOM 936 N N . PHE A 1 118 ? -8.984 -0.69 -8.578 1 98.94 118 PHE A N 1
ATOM 937 C CA . PHE A 1 118 ? -7.613 -1.021 -8.219 1 98.94 118 PHE A CA 1
ATOM 938 C C . PHE A 1 118 ? -6.648 -0.569 -9.312 1 98.94 118 PHE A C 1
ATOM 940 O O . PHE A 1 118 ? -7.059 -0.333 -10.453 1 98.94 118 PHE A O 1
ATOM 947 N N . ILE A 1 119 ? -5.383 -0.417 -8.914 1 98.94 119 ILE A N 1
ATOM 948 C CA . ILE A 1 119 ? -4.352 -0.13 -9.906 1 98.94 119 ILE A CA 1
ATOM 949 C C . ILE A 1 119 ? -3.258 -1.193 -9.836 1 98.94 119 ILE A C 1
ATOM 951 O O . ILE A 1 119 ? -3.021 -1.78 -8.773 1 98.94 119 ILE A O 1
ATOM 955 N N . ILE A 1 120 ? -2.633 -1.422 -10.945 1 98.75 120 ILE A N 1
ATOM 956 C CA . ILE A 1 120 ? -1.467 -2.283 -11.102 1 98.75 120 ILE A CA 1
ATOM 957 C C . ILE A 1 120 ? -0.4 -1.566 -11.922 1 98.75 120 ILE A C 1
ATOM 959 O O . ILE A 1 120 ? -0.66 -1.141 -13.055 1 98.75 120 ILE A O 1
ATOM 963 N N . GLY A 1 121 ? 0.763 -1.393 -11.359 1 98.38 121 GLY A N 1
ATOM 964 C CA . GLY A 1 121 ? 1.887 -0.848 -12.102 1 98.38 121 GLY A CA 1
ATOM 965 C C . GLY A 1 121 ? 2.771 -1.918 -12.719 1 98.38 121 GLY A C 1
ATOM 966 O O . GLY A 1 121 ? 3.27 -2.797 -12.008 1 98.38 121 GLY A O 1
ATOM 967 N N . TYR A 1 122 ? 2.982 -1.847 -14.023 1 97.5 122 TYR A N 1
ATOM 968 C CA . TYR A 1 122 ? 3.828 -2.779 -14.758 1 97.5 122 TYR A CA 1
ATOM 969 C C . TYR A 1 122 ? 5.137 -2.119 -15.172 1 97.5 122 TYR A C 1
ATOM 971 O O . TYR A 1 122 ? 5.145 -0.975 -15.633 1 97.5 122 TYR A O 1
ATOM 979 N N . ALA A 1 123 ? 6.184 -2.84 -14.961 1 93.69 123 ALA A N 1
ATOM 980 C CA . ALA A 1 123 ? 7.453 -2.395 -15.531 1 93.69 123 ALA A CA 1
ATOM 981 C C . ALA A 1 123 ? 7.535 -2.715 -17.016 1 93.69 123 ALA A C 1
ATOM 983 O O . ALA A 1 123 ? 7.117 -3.791 -17.453 1 93.69 123 ALA A O 1
ATOM 984 N N . GLY A 1 124 ? 8.016 -1.781 -17.75 1 92.38 124 GLY A N 1
ATOM 985 C CA . GLY A 1 124 ? 8.102 -1.955 -19.203 1 92.38 124 GLY A CA 1
ATOM 986 C C . GLY A 1 124 ? 6.957 -1.31 -19.953 1 92.38 124 GLY A C 1
ATOM 987 O O . GLY A 1 124 ? 5.887 -1.083 -19.375 1 92.38 124 GLY A O 1
ATOM 988 N N . GLY A 1 125 ? 7.172 -1.078 -21.234 1 93.5 125 GLY A N 1
ATOM 989 C CA . GLY A 1 125 ? 6.16 -0.46 -22.062 1 93.5 125 GLY A CA 1
ATOM 990 C C . GLY A 1 125 ? 5.277 -1.47 -22.781 1 93.5 125 GLY A C 1
ATOM 991 O O . GLY A 1 125 ? 5.516 -2.676 -22.688 1 93.5 125 GLY A O 1
ATOM 992 N N . MET A 1 126 ? 4.309 -0.932 -23.469 1 94.44 126 MET A N 1
ATOM 993 C CA . MET A 1 126 ? 3.393 -1.755 -24.25 1 94.44 126 MET A CA 1
ATOM 994 C C . MET A 1 126 ? 4.129 -2.469 -25.391 1 94.44 126 MET A C 1
ATOM 996 O O . MET A 1 126 ? 3.705 -3.533 -25.828 1 94.44 126 MET A O 1
ATOM 1000 N N . ASP A 1 127 ? 5.242 -1.88 -25.828 1 92.06 127 ASP A N 1
ATOM 1001 C CA . ASP A 1 127 ? 6.008 -2.426 -26.938 1 92.06 127 ASP A CA 1
ATOM 1002 C C . ASP A 1 127 ? 6.766 -3.684 -26.531 1 92.06 127 ASP A C 1
ATOM 1004 O O . ASP A 1 127 ? 7.18 -4.477 -27.375 1 92.06 127 ASP A O 1
ATOM 1008 N N . ARG A 1 128 ? 7 -3.873 -25.312 1 87.62 128 ARG A N 1
ATOM 1009 C CA . ARG A 1 128 ? 7.633 -5.059 -24.734 1 87.62 128 ARG A CA 1
ATOM 1010 C C . ARG A 1 128 ? 6.879 -5.539 -23.5 1 87.62 128 ARG A C 1
ATOM 1012 O O . ARG A 1 128 ? 7.484 -5.766 -22.453 1 87.62 128 ARG A O 1
ATOM 1019 N N . ALA A 1 129 ? 5.633 -5.707 -23.688 1 89.81 129 ALA A N 1
ATOM 1020 C CA . ALA A 1 129 ? 4.762 -6.035 -22.562 1 89.81 129 ALA A CA 1
ATOM 1021 C C . ALA A 1 129 ? 5.094 -7.41 -22 1 89.81 129 ALA A C 1
ATOM 1023 O O . ALA A 1 129 ? 5.234 -8.383 -22.75 1 89.81 129 ALA A O 1
ATOM 1024 N N . LYS A 1 130 ? 5.199 -7.473 -20.641 1 90.25 130 LYS A N 1
ATOM 1025 C CA . LYS A 1 130 ? 5.266 -8.766 -19.969 1 90.25 130 LYS A CA 1
ATOM 1026 C C . LYS A 1 130 ? 3.986 -9.57 -20.203 1 90.25 130 LYS A C 1
ATOM 1028 O O . LYS A 1 130 ? 2.947 -9.008 -20.547 1 90.25 130 LYS A O 1
ATOM 1033 N N . ASP A 1 131 ? 4.043 -10.859 -19.969 1 91.81 131 ASP A N 1
ATOM 1034 C CA . ASP A 1 131 ? 2.938 -11.773 -20.25 1 91.81 131 ASP A CA 1
ATOM 1035 C C . ASP A 1 131 ? 1.657 -11.312 -19.562 1 91.81 131 ASP A C 1
ATOM 1037 O O . ASP A 1 131 ? 0.585 -11.305 -20.172 1 91.81 131 ASP A O 1
ATOM 1041 N N . SER A 1 132 ? 1.742 -10.922 -18.328 1 94.88 132 SER A N 1
ATOM 1042 C CA . SER A 1 132 ? 0.563 -10.516 -17.578 1 94.88 132 SER A CA 1
ATOM 1043 C C . SER A 1 132 ? -0.082 -9.273 -18.172 1 94.88 132 SER A C 1
ATOM 1045 O O . SER A 1 132 ? -1.308 -9.188 -18.266 1 94.88 132 SER A O 1
ATOM 1047 N N . LEU A 1 133 ? 0.741 -8.289 -18.562 1 97 133 LEU A N 1
ATOM 1048 C CA . LEU A 1 133 ? 0.197 -7.078 -19.172 1 97 133 LEU A CA 1
ATOM 1049 C C . LEU A 1 133 ? -0.426 -7.375 -20.531 1 97 133 LEU A C 1
ATOM 1051 O O . LEU A 1 133 ? -1.521 -6.895 -20.828 1 97 133 LEU A O 1
ATOM 1055 N N . ARG A 1 134 ? 0.26 -8.133 -21.344 1 96.06 134 ARG A N 1
ATOM 1056 C CA . ARG A 1 134 ? -0.276 -8.523 -22.641 1 96.06 134 ARG A CA 1
ATOM 1057 C C . ARG A 1 134 ? -1.627 -9.219 -22.5 1 96.06 134 ARG A C 1
ATOM 1059 O O . ARG A 1 134 ? -2.59 -8.867 -23.188 1 96.06 134 ARG A O 1
ATOM 1066 N N . ASN A 1 135 ? -1.682 -10.227 -21.609 1 96.69 135 ASN A N 1
ATOM 1067 C CA . ASN A 1 135 ? -2.93 -10.93 -21.344 1 96.69 135 ASN A CA 1
ATOM 1068 C C . ASN A 1 135 ? -4.039 -9.977 -20.906 1 96.69 135 ASN A C 1
ATOM 1070 O O . ASN A 1 135 ? -5.16 -10.047 -21.422 1 96.69 135 ASN A O 1
ATOM 1074 N N . LEU A 1 136 ? -3.695 -9.086 -19.984 1 98.44 136 LEU A N 1
ATOM 1075 C CA . LEU A 1 136 ? -4.684 -8.164 -19.438 1 98.44 136 LEU A CA 1
ATOM 1076 C C . LEU A 1 136 ? -5.238 -7.25 -20.516 1 98.44 136 LEU A C 1
ATOM 1078 O O . LEU A 1 136 ? -6.453 -7.051 -20.609 1 98.44 136 LEU A O 1
ATOM 1082 N N . VAL A 1 137 ? -4.379 -6.719 -21.312 1 98.25 137 VAL A N 1
ATOM 1083 C CA . VAL A 1 137 ? -4.797 -5.785 -22.359 1 98.25 137 VAL A CA 1
ATOM 1084 C C . VAL A 1 137 ? -5.621 -6.523 -23.406 1 98.25 137 VAL A C 1
ATOM 1086 O O . VAL A 1 137 ? -6.633 -6.004 -23.891 1 98.25 137 VAL A O 1
ATOM 1089 N N . ASP A 1 138 ? -5.258 -7.73 -23.75 1 98 138 ASP A N 1
ATOM 1090 C CA . ASP A 1 138 ? -5.922 -8.508 -24.797 1 98 138 ASP A CA 1
ATOM 1091 C C . ASP A 1 138 ? -7.301 -8.969 -24.344 1 98 138 ASP A C 1
ATOM 1093 O O . ASP A 1 138 ? -8.25 -8.992 -25.141 1 98 138 ASP A O 1
ATOM 1097 N N . THR A 1 139 ? -7.398 -9.359 -23.094 1 98.5 139 THR A N 1
ATOM 1098 C CA . THR A 1 139 ? -8.625 -10.016 -22.641 1 98.5 139 THR A CA 1
ATOM 1099 C C . THR A 1 139 ? -9.461 -9.062 -21.797 1 98.5 139 THR A C 1
ATOM 1101 O O . THR A 1 139 ? -10.672 -9.266 -21.641 1 98.5 139 THR A O 1
ATOM 1104 N N . GLY A 1 140 ? -8.789 -8.133 -21.125 1 98.81 140 GLY A N 1
ATOM 1105 C CA . GLY A 1 140 ? -9.461 -7.211 -20.219 1 98.81 140 GLY A CA 1
ATOM 1106 C C . GLY A 1 140 ? -9.727 -7.801 -18.859 1 98.81 140 GLY A C 1
ATOM 1107 O O . GLY A 1 140 ? -10.492 -7.242 -18.062 1 98.81 140 GLY A O 1
ATOM 1108 N N . GLU A 1 141 ? -9.141 -8.992 -18.562 1 98.88 141 GLU A N 1
ATOM 1109 C CA . GLU A 1 141 ? -9.531 -9.703 -17.359 1 98.88 141 GLU A CA 1
ATOM 1110 C C . GLU A 1 141 ? -8.312 -10.125 -16.547 1 98.88 141 GLU A C 1
ATOM 1112 O O . GLU A 1 141 ? -7.281 -10.5 -17.109 1 98.88 141 GLU A O 1
ATOM 1117 N N . CYS A 1 142 ? -8.406 -10.078 -15.234 1 98.88 142 CYS A N 1
ATOM 1118 C CA . CYS A 1 142 ? -7.41 -10.633 -14.328 1 98.88 142 CYS A CA 1
ATOM 1119 C C . CYS A 1 142 ? -8.031 -10.953 -12.969 1 98.88 142 CYS A C 1
ATOM 1121 O O . CYS A 1 142 ? -9.203 -10.672 -12.734 1 98.88 142 CYS A O 1
ATOM 1123 N N . THR A 1 143 ? -7.332 -11.664 -12.156 1 98.94 143 THR A N 1
ATOM 1124 C CA . THR A 1 143 ? -7.641 -11.742 -10.734 1 98.94 143 THR A CA 1
ATOM 1125 C C . THR A 1 143 ? -6.504 -11.156 -9.898 1 98.94 143 THR A C 1
ATOM 1127 O O . THR A 1 143 ? -5.34 -11.227 -10.297 1 98.94 143 THR A O 1
ATOM 1130 N N . ILE A 1 144 ? -6.84 -10.516 -8.844 1 98.94 144 ILE A N 1
ATOM 1131 C CA . ILE A 1 144 ? -5.918 -9.992 -7.844 1 98.94 144 ILE A CA 1
ATOM 1132 C C . ILE A 1 144 ? -6.043 -10.805 -6.559 1 98.94 144 ILE A C 1
ATOM 1134 O O . ILE A 1 144 ? -7.113 -10.844 -5.941 1 98.94 144 ILE A O 1
ATOM 1138 N N . ASN A 1 145 ? -4.996 -11.469 -6.164 1 98.94 145 ASN A N 1
ATOM 1139 C CA . ASN A 1 145 ? -4.961 -12.266 -4.941 1 98.94 145 ASN A CA 1
ATOM 1140 C C . ASN A 1 145 ? -4 -11.672 -3.914 1 98.94 145 ASN A C 1
ATOM 1142 O O . ASN A 1 145 ? -2.893 -11.258 -4.262 1 98.94 145 ASN A O 1
ATOM 1146 N N . LEU A 1 146 ? -4.457 -11.578 -2.693 1 98.62 146 LEU A N 1
ATOM 1147 C CA . LEU A 1 146 ? -3.57 -11.07 -1.651 1 98.62 146 LEU A CA 1
ATOM 1148 C C . LEU A 1 146 ? -2.656 -12.172 -1.129 1 98.62 146 LEU A C 1
ATOM 1150 O O . LEU A 1 146 ? -3.104 -13.297 -0.897 1 98.62 146 LEU A O 1
ATOM 1154 N N . ILE A 1 147 ? -1.392 -11.859 -0.924 1 98.44 147 ILE A N 1
ATOM 1155 C CA . ILE A 1 147 ? -0.409 -12.828 -0.447 1 98.44 147 ILE A CA 1
ATOM 1156 C C . ILE A 1 147 ? -0.416 -12.859 1.08 1 98.44 147 ILE A C 1
ATOM 1158 O O . ILE A 1 147 ? -0.343 -11.812 1.73 1 98.44 147 ILE A O 1
ATOM 1162 N N . SER A 1 148 ? -0.506 -14.031 1.618 1 98 148 SER A N 1
ATOM 1163 C CA . SER A 1 148 ? -0.422 -14.297 3.051 1 98 148 SER A CA 1
ATOM 1164 C C . SER A 1 148 ? 0.839 -15.086 3.393 1 98 148 SER A C 1
ATOM 1166 O O . SER A 1 148 ? 1.52 -15.594 2.5 1 98 148 SER A O 1
ATOM 1168 N N . GLU A 1 149 ? 1.092 -15.281 4.629 1 97.31 149 GLU A N 1
ATOM 1169 C CA . GLU A 1 149 ? 2.314 -15.891 5.141 1 97.31 149 GLU A CA 1
ATOM 1170 C C . GLU A 1 149 ? 2.467 -17.328 4.637 1 97.31 149 GLU A C 1
ATOM 1172 O O . GLU A 1 149 ? 3.561 -17.734 4.242 1 97.31 149 GLU A O 1
ATOM 1177 N N . HIS A 1 150 ? 1.38 -18.031 4.559 1 98 150 HIS A N 1
ATOM 1178 C CA . HIS A 1 150 ? 1.457 -19.484 4.441 1 98 150 HIS A CA 1
ATOM 1179 C C . HIS A 1 150 ? 1.854 -19.906 3.031 1 98 150 HIS A C 1
ATOM 1181 O O . HIS A 1 150 ? 2.193 -21.062 2.795 1 98 150 HIS A O 1
ATOM 1187 N N . TYR A 1 151 ? 1.896 -18.953 2.088 1 98.56 151 TYR A N 1
ATOM 1188 C CA . TYR A 1 151 ? 2.311 -19.359 0.753 1 98.56 151 TYR A CA 1
ATOM 1189 C C . TYR A 1 151 ? 3.238 -18.328 0.121 1 98.56 151 TYR A C 1
ATOM 1191 O O . TYR A 1 151 ? 3.32 -18.234 -1.105 1 98.56 151 TYR A O 1
ATOM 1199 N N . LEU A 1 152 ? 3.941 -17.609 0.952 1 98.5 152 LEU A N 1
ATOM 1200 C CA . LEU A 1 152 ? 4.84 -16.547 0.51 1 98.5 152 LEU A CA 1
ATOM 1201 C C . LEU A 1 152 ? 5.941 -17.109 -0.384 1 98.5 152 LEU A C 1
ATOM 1203 O O . LEU A 1 152 ? 6.254 -16.531 -1.426 1 98.5 152 LEU A O 1
ATOM 1207 N N . GLU A 1 153 ? 6.574 -18.281 -0.01 1 98.5 153 GLU A N 1
ATOM 1208 C CA . GLU A 1 153 ? 7.656 -18.844 -0.801 1 98.5 153 GLU A CA 1
ATOM 1209 C C . GLU A 1 153 ? 7.18 -19.219 -2.203 1 98.5 153 GLU A C 1
ATOM 1211 O O . GLU A 1 153 ? 7.863 -18.938 -3.189 1 98.5 153 GLU A O 1
ATOM 1216 N N . ALA A 1 154 ? 6.008 -19.828 -2.248 1 98.69 154 ALA A N 1
ATOM 1217 C CA . ALA A 1 154 ? 5.453 -20.188 -3.549 1 98.69 154 ALA A CA 1
ATOM 1218 C C . ALA A 1 154 ? 5.148 -18.953 -4.383 1 98.69 154 ALA A C 1
ATOM 1220 O O . ALA A 1 154 ? 5.449 -18.906 -5.578 1 98.69 154 ALA A O 1
ATOM 1221 N N . ALA A 1 155 ? 4.547 -17.953 -3.752 1 98.69 155 ALA A N 1
ATOM 1222 C CA . ALA A 1 155 ? 4.238 -16.719 -4.457 1 98.69 155 ALA A CA 1
ATOM 1223 C C . ALA A 1 155 ? 5.508 -16.062 -4.992 1 98.69 155 ALA A C 1
ATOM 1225 O O . ALA A 1 155 ? 5.555 -15.625 -6.148 1 98.69 155 ALA A O 1
ATOM 1226 N N . ASN A 1 156 ? 6.531 -15.992 -4.152 1 98.38 156 ASN A N 1
ATOM 1227 C CA . ASN A 1 156 ? 7.805 -15.422 -4.578 1 98.38 156 ASN A CA 1
ATOM 1228 C C . ASN A 1 156 ? 8.406 -16.203 -5.746 1 98.38 156 ASN A C 1
ATOM 1230 O O . ASN A 1 156 ? 8.992 -15.609 -6.652 1 98.38 156 ASN A O 1
ATOM 1234 N N . ALA A 1 157 ? 8.242 -17.453 -5.781 1 98.25 157 ALA A N 1
ATOM 1235 C CA . ALA A 1 157 ? 8.836 -18.312 -6.797 1 98.25 157 ALA A CA 1
ATOM 1236 C C . ALA A 1 157 ? 8.25 -18.031 -8.18 1 98.25 157 ALA A C 1
ATOM 1238 O O . ALA A 1 157 ? 8.906 -18.266 -9.195 1 98.25 157 ALA A O 1
ATOM 1239 N N . THR A 1 158 ? 7.066 -17.484 -8.211 1 97.88 158 THR A N 1
ATOM 1240 C CA . THR A 1 158 ? 6.445 -17.156 -9.484 1 97.88 158 THR A CA 1
ATOM 1241 C C . THR A 1 158 ? 7.168 -15.992 -10.156 1 97.88 158 THR A C 1
ATOM 1243 O O . THR A 1 158 ? 6.965 -15.734 -11.344 1 97.88 158 THR A O 1
ATOM 1246 N N . SER A 1 159 ? 8 -15.289 -9.477 1 96.19 159 SER A N 1
ATOM 1247 C CA . SER A 1 159 ? 8.742 -14.18 -10.062 1 96.19 159 SER A CA 1
ATOM 1248 C C . SER A 1 159 ? 9.922 -14.68 -10.898 1 96.19 159 SER A C 1
ATOM 1250 O O . SER A 1 159 ? 10.695 -13.883 -11.43 1 96.19 159 SER A O 1
ATOM 1252 N N . VAL A 1 160 ? 10.062 -15.961 -11.031 1 95.75 160 VAL A N 1
ATOM 1253 C CA . VAL A 1 160 ? 11.133 -16.562 -11.82 1 95.75 160 VAL A CA 1
ATOM 1254 C C . VAL A 1 160 ? 11.023 -16.109 -13.273 1 95.75 160 VAL A C 1
ATOM 1256 O O . VAL A 1 160 ? 9.914 -15.953 -13.797 1 95.75 160 VAL A O 1
ATOM 1259 N N . ASN A 1 161 ? 12.078 -15.867 -13.898 1 92.75 161 ASN A N 1
ATOM 1260 C CA . ASN A 1 161 ? 12.094 -15.477 -15.305 1 92.75 161 ASN A CA 1
ATOM 1261 C C . ASN A 1 161 ? 11.969 -16.688 -16.219 1 92.75 161 ASN A C 1
ATOM 1263 O O . ASN A 1 161 ? 12.766 -16.859 -17.141 1 92.75 161 ASN A O 1
ATOM 1267 N N . ALA A 1 162 ? 10.984 -17.469 -16.062 1 92.88 162 ALA A N 1
ATOM 1268 C CA . ALA A 1 162 ? 10.734 -18.656 -16.875 1 92.88 162 ALA A CA 1
ATOM 1269 C C . ALA A 1 162 ? 10.398 -18.266 -18.328 1 92.88 162 ALA A C 1
ATOM 1271 O O . ALA A 1 162 ? 9.867 -17.188 -18.578 1 92.88 162 ALA A O 1
ATOM 1272 N N . PRO A 1 163 ? 10.703 -19.141 -19.266 1 90.69 163 PRO A N 1
ATOM 1273 C CA . PRO A 1 163 ? 10.336 -18.859 -20.656 1 90.69 163 PRO A CA 1
ATOM 1274 C C . PRO A 1 163 ? 8.828 -18.781 -20.859 1 90.69 163 PRO A C 1
ATOM 1276 O O . PRO A 1 163 ? 8.055 -19.328 -20.062 1 90.69 163 PRO A O 1
ATOM 1279 N N . TYR A 1 164 ? 8.492 -18.016 -21.906 1 86.94 164 TYR A N 1
ATOM 1280 C CA . TYR A 1 164 ? 7.086 -17.922 -22.281 1 86.94 164 TYR A CA 1
ATOM 1281 C C . TYR A 1 164 ? 6.477 -19.312 -22.438 1 86.94 164 TYR A C 1
ATOM 1283 O O . TYR A 1 164 ? 7.102 -20.219 -22.984 1 86.94 164 TYR A O 1
ATOM 1291 N N . GLY A 1 165 ? 5.32 -19.5 -21.922 1 86.94 165 GLY A N 1
ATOM 1292 C CA . GLY A 1 165 ? 4.602 -20.75 -22.094 1 86.94 165 GLY A CA 1
ATOM 1293 C C . GLY A 1 165 ? 4.723 -21.672 -20.891 1 86.94 165 GLY A C 1
ATOM 1294 O O . GLY A 1 165 ? 3.947 -22.609 -20.734 1 86.94 165 GLY A O 1
ATOM 1295 N N . VAL A 1 166 ? 5.801 -21.453 -20.062 1 92.5 166 VAL A N 1
ATOM 1296 C CA . VAL A 1 166 ? 5.945 -22.25 -18.844 1 92.5 166 VAL A CA 1
ATOM 1297 C C . VAL A 1 166 ? 5.02 -21.703 -17.766 1 92.5 166 VAL A C 1
ATOM 1299 O O . VAL A 1 166 ? 5.012 -20.5 -17.5 1 92.5 166 VAL A O 1
ATOM 1302 N N . SER A 1 167 ? 4.246 -22.562 -17.188 1 93.5 167 SER A N 1
ATOM 1303 C CA . SER A 1 167 ? 3.215 -22.172 -16.234 1 93.5 167 SER A CA 1
ATOM 1304 C C . SER A 1 167 ? 3.793 -22 -14.828 1 93.5 167 SER A C 1
ATOM 1306 O O . SER A 1 167 ? 4.363 -22.938 -14.273 1 93.5 167 SER A O 1
ATOM 1308 N N . GLU A 1 168 ? 3.553 -20.812 -14.258 1 96.38 168 GLU A N 1
ATOM 1309 C CA . GLU A 1 168 ? 3.965 -20.594 -12.875 1 96.38 168 GLU A CA 1
ATOM 1310 C C . GLU A 1 168 ? 3.131 -21.438 -11.914 1 96.38 168 GLU A C 1
ATOM 1312 O O . GLU A 1 168 ? 3.592 -21.781 -10.82 1 96.38 168 GLU A O 1
ATOM 1317 N N . TRP A 1 169 ? 1.937 -21.828 -12.281 1 96.25 169 TRP A N 1
ATOM 1318 C CA . TRP A 1 169 ? 1.104 -22.688 -11.453 1 96.25 169 TRP A CA 1
ATOM 1319 C C . TRP A 1 169 ? 1.767 -24.047 -11.242 1 96.25 169 TRP A C 1
ATOM 1321 O O . TRP A 1 169 ? 1.903 -24.5 -10.102 1 96.25 169 TRP A O 1
ATOM 1331 N N . ALA A 1 170 ? 2.199 -24.609 -12.305 1 94.62 170 ALA A N 1
ATOM 1332 C CA . ALA A 1 170 ? 2.861 -25.906 -12.227 1 94.62 170 ALA A CA 1
ATOM 1333 C C . ALA A 1 170 ? 4.188 -25.812 -11.477 1 94.62 170 ALA A C 1
ATOM 1335 O O . ALA A 1 170 ? 4.496 -26.656 -10.633 1 94.62 170 ALA A O 1
ATOM 1336 N N . LEU A 1 171 ? 4.941 -24.781 -11.773 1 96.75 171 LEU A N 1
ATOM 1337 C CA . LEU A 1 171 ? 6.262 -24.594 -11.18 1 96.75 171 LEU A CA 1
ATOM 1338 C C . LEU A 1 171 ? 6.168 -24.484 -9.664 1 96.75 171 LEU A C 1
ATOM 1340 O O . LEU A 1 171 ? 7.07 -24.922 -8.945 1 96.75 171 LEU A O 1
ATOM 1344 N N . THR A 1 172 ? 5.051 -23.922 -9.141 1 97.69 172 THR A N 1
ATOM 1345 C CA . THR A 1 172 ? 5.02 -23.547 -7.73 1 97.69 172 THR A CA 1
ATOM 1346 C C . THR A 1 172 ? 4.148 -24.516 -6.938 1 97.69 172 THR A C 1
ATOM 1348 O O . THR A 1 172 ? 4.27 -24.609 -5.715 1 97.69 172 THR A O 1
ATOM 1351 N N . GLY A 1 173 ? 3.227 -25.172 -7.602 1 96.81 173 GLY A N 1
ATOM 1352 C CA . GLY A 1 173 ? 2.316 -26.062 -6.902 1 96.81 173 GLY A CA 1
ATOM 1353 C C . GLY A 1 173 ? 1.112 -25.344 -6.32 1 96.81 173 GLY A C 1
ATOM 1354 O O . GLY A 1 173 ? 0.345 -25.938 -5.555 1 96.81 173 GLY A O 1
ATOM 1355 N N . LEU A 1 174 ? 0.911 -24.078 -6.605 1 97.88 174 LEU A N 1
ATOM 1356 C CA . LEU A 1 174 ? -0.278 -23.344 -6.176 1 97.88 174 LEU A CA 1
ATOM 1357 C C . LEU A 1 174 ? -1.517 -23.844 -6.914 1 97.88 174 LEU A C 1
ATOM 1359 O O . LEU A 1 174 ? -1.409 -24.406 -8 1 97.88 174 LEU A O 1
ATOM 1363 N N . THR A 1 175 ? -2.656 -23.641 -6.332 1 97.62 175 THR A N 1
ATOM 1364 C CA . THR A 1 175 ? -3.889 -24.266 -6.809 1 97.62 175 THR A CA 1
ATOM 1365 C C . THR A 1 175 ? -4.809 -23.219 -7.441 1 97.62 175 THR A C 1
ATOM 1367 O O . THR A 1 175 ? -5.199 -22.25 -6.785 1 97.62 175 THR A O 1
ATOM 1370 N N . PRO A 1 176 ? -5.145 -23.438 -8.734 1 97.25 176 PRO A N 1
ATOM 1371 C CA . PRO A 1 176 ? -6.125 -22.531 -9.328 1 97.25 176 PRO A CA 1
ATOM 1372 C C . PRO A 1 176 ? -7.504 -22.641 -8.68 1 97.25 176 PRO A C 1
ATOM 1374 O O . PRO A 1 176 ? -7.977 -23.75 -8.414 1 97.25 176 PRO A O 1
ATOM 1377 N N . GLY A 1 177 ? -8.078 -21.531 -8.312 1 97.31 177 GLY A N 1
ATOM 1378 C CA . GLY A 1 177 ? -9.445 -21.469 -7.816 1 97.31 177 GLY A CA 1
ATOM 1379 C C . GLY A 1 177 ? -10.445 -21.047 -8.875 1 97.31 177 GLY A C 1
ATOM 1380 O O . GLY A 1 177 ? -10.07 -20.5 -9.914 1 97.31 177 GLY A O 1
ATOM 1381 N N . GLU A 1 178 ? -11.695 -21.297 -8.688 1 96.19 178 GLU A N 1
ATOM 1382 C CA . GLU A 1 178 ? -12.766 -20.938 -9.617 1 96.19 178 GLU A CA 1
ATOM 1383 C C . GLU A 1 178 ? -13.016 -19.438 -9.602 1 96.19 178 GLU A C 1
ATOM 1385 O O . GLU A 1 178 ? -12.703 -18.75 -8.625 1 96.19 178 GLU A O 1
ATOM 1390 N N . THR A 1 179 ? -13.469 -18.906 -10.648 1 98.19 179 THR A N 1
ATOM 1391 C CA . THR A 1 179 ? -13.984 -17.547 -10.797 1 98.19 179 THR A CA 1
ATOM 1392 C C . THR A 1 179 ? -15.406 -17.562 -11.367 1 98.19 179 THR A C 1
ATOM 1394 O O . THR A 1 179 ? -15.859 -18.594 -11.875 1 98.19 179 THR A O 1
ATOM 1397 N N . GLU A 1 180 ? -16.109 -16.484 -11.203 1 98.62 180 GLU A N 1
ATOM 1398 C CA . GLU A 1 180 ? -17.5 -16.438 -11.648 1 98.62 180 GLU A CA 1
ATOM 1399 C C . GLU A 1 180 ? -17.656 -15.516 -12.852 1 98.62 180 GLU A C 1
ATOM 1401 O O . GLU A 1 180 ? -18.531 -15.75 -13.703 1 98.62 180 GLU A O 1
ATOM 1406 N N . VAL A 1 181 ? -16.891 -14.484 -12.961 1 98.69 181 VAL A N 1
ATOM 1407 C CA . VAL A 1 181 ? -17.156 -13.43 -13.938 1 98.69 181 VAL A CA 1
ATOM 1408 C C . VAL A 1 181 ? -16.016 -13.383 -14.961 1 98.69 181 VAL A C 1
ATOM 1410 O O . VAL A 1 181 ? -16.25 -13.117 -16.141 1 98.69 181 VAL A O 1
ATOM 1413 N N . VAL A 1 182 ? -14.773 -13.625 -14.523 1 98.56 182 VAL A N 1
ATOM 1414 C CA . VAL A 1 182 ? -13.617 -13.547 -15.414 1 98.56 182 VAL A CA 1
ATOM 1415 C C . VAL A 1 182 ? -13.062 -14.953 -15.648 1 98.56 182 VAL A C 1
ATOM 1417 O O . VAL A 1 182 ? -13.383 -15.891 -14.914 1 98.56 182 VAL A O 1
ATOM 1420 N N . LYS A 1 183 ? -12.156 -15.086 -16.578 1 97.25 183 LYS A N 1
ATOM 1421 C CA . LYS A 1 183 ? -11.648 -16.391 -16.984 1 97.25 183 LYS A CA 1
ATOM 1422 C C . LYS A 1 183 ? -10.406 -16.766 -16.188 1 97.25 183 LYS A C 1
ATOM 1424 O O . LYS A 1 183 ? -10.227 -17.938 -15.812 1 97.25 183 LYS A O 1
ATOM 1429 N N . PRO A 1 184 ? -9.469 -15.797 -15.93 1 97.81 184 PRO A N 1
ATOM 1430 C CA . PRO A 1 184 ? -8.289 -16.203 -15.156 1 97.81 184 PRO A CA 1
ATOM 1431 C C . PRO A 1 184 ? -8.656 -16.75 -13.781 1 97.81 184 PRO A C 1
ATOM 1433 O O . PRO A 1 184 ? -9.547 -16.219 -13.117 1 97.81 184 PRO A O 1
ATOM 1436 N N . SER A 1 185 ? -7.961 -17.766 -13.328 1 97.88 185 SER A N 1
ATOM 1437 C CA . SER A 1 185 ? -8.203 -18.391 -12.031 1 97.88 185 SER A CA 1
ATOM 1438 C C . SER A 1 185 ? -7.73 -17.484 -10.891 1 97.88 185 SER A C 1
ATOM 1440 O O . SER A 1 185 ? -6.781 -16.719 -11.055 1 97.88 185 SER A O 1
ATOM 1442 N N . ARG A 1 186 ? -8.422 -17.516 -9.828 1 98.62 186 ARG A N 1
ATOM 1443 C CA . ARG A 1 186 ? -7.859 -17 -8.586 1 98.62 186 ARG A CA 1
ATOM 1444 C C . ARG A 1 186 ? -6.93 -18.016 -7.938 1 98.62 186 ARG A C 1
ATOM 1446 O O . ARG A 1 186 ? -6.754 -19.125 -8.461 1 98.62 186 ARG A O 1
ATOM 1453 N N . VAL A 1 187 ? -6.223 -17.641 -6.926 1 98.69 187 VAL A N 1
ATOM 1454 C CA . VAL A 1 187 ? -5.363 -18.547 -6.176 1 98.69 187 VAL A CA 1
ATOM 1455 C C . VAL A 1 187 ? -6.125 -19.109 -4.977 1 98.69 187 VAL A C 1
ATOM 1457 O O . VAL A 1 187 ? -6.523 -18.375 -4.082 1 98.69 187 VAL A O 1
ATOM 1460 N N . LYS A 1 188 ? -6.289 -20.344 -4.906 1 98.5 188 LYS A N 1
ATOM 1461 C CA . LYS A 1 188 ? -7.141 -20.984 -3.91 1 98.5 188 LYS A CA 1
ATOM 1462 C C . LYS A 1 188 ? -6.574 -20.797 -2.504 1 98.5 188 LYS A C 1
ATOM 1464 O O . LYS A 1 188 ? -7.328 -20.719 -1.532 1 98.5 188 LYS A O 1
ATOM 1469 N N . GLU A 1 189 ? -5.266 -20.766 -2.398 1 98.81 189 GLU A N 1
ATOM 1470 C CA . GLU A 1 189 ? -4.617 -20.594 -1.103 1 98.81 189 GLU A CA 1
ATOM 1471 C C . GLU A 1 189 ? -4.848 -19.188 -0.554 1 98.81 189 GLU A C 1
ATOM 1473 O O . GLU A 1 189 ? -4.652 -18.938 0.638 1 98.81 189 GLU A O 1
ATOM 1478 N N . ALA A 1 190 ? -5.227 -18.172 -1.375 1 98.88 190 ALA A N 1
ATOM 1479 C CA . ALA A 1 190 ? -5.375 -16.797 -0.938 1 98.88 190 ALA A CA 1
ATOM 1480 C C . ALA A 1 190 ? -6.59 -16.625 -0.026 1 98.88 190 ALA A C 1
ATOM 1482 O O . ALA A 1 190 ? -7.645 -17.219 -0.277 1 98.88 190 ALA A O 1
ATOM 1483 N N . VAL A 1 191 ? -6.48 -15.836 0.988 1 98.88 191 VAL A N 1
ATOM 1484 C CA . VAL A 1 191 ? -7.578 -15.555 1.904 1 98.88 191 VAL A CA 1
ATOM 1485 C C . VAL A 1 191 ? -8.586 -14.617 1.231 1 98.88 191 VAL A C 1
ATOM 1487 O O . VAL A 1 191 ? -9.789 -14.703 1.488 1 98.88 191 VAL A O 1
ATOM 1490 N N . PHE A 1 192 ? -8.148 -13.812 0.383 1 98.94 192 PHE A N 1
ATOM 1491 C CA . PHE A 1 192 ? -8.977 -12.828 -0.303 1 98.94 192 PHE A CA 1
ATOM 1492 C C . PHE A 1 192 ? -8.539 -12.664 -1.752 1 98.94 192 PHE A C 1
ATOM 1494 O O . PHE A 1 192 ? -7.34 -12.617 -2.041 1 98.94 192 PHE A O 1
ATOM 1501 N N . SER A 1 193 ? -9.461 -12.594 -2.701 1 98.94 193 SER A N 1
ATOM 1502 C CA . SER A 1 193 ? -9.211 -12.398 -4.125 1 98.94 193 SER A CA 1
ATOM 1503 C C . SER A 1 193 ? -10.25 -11.477 -4.746 1 98.94 193 SER A C 1
ATOM 1505 O O . SER A 1 193 ? -11.375 -11.375 -4.25 1 98.94 193 SER A O 1
ATOM 1507 N N . VAL A 1 194 ? -9.875 -10.852 -5.797 1 98.94 194 VAL A N 1
ATOM 1508 C CA . VAL A 1 194 ? -10.734 -9.969 -6.578 1 98.94 194 VAL A CA 1
ATOM 1509 C C . VAL A 1 194 ? -10.766 -10.422 -8.031 1 98.94 194 VAL A C 1
ATOM 1511 O O . VAL A 1 194 ? -9.711 -10.656 -8.641 1 98.94 194 VAL A O 1
ATOM 1514 N N . GLU A 1 195 ? -11.914 -10.695 -8.57 1 98.94 195 GLU A N 1
ATOM 1515 C CA . GLU A 1 195 ? -12.062 -10.703 -10.023 1 98.94 195 GLU A CA 1
ATOM 1516 C C . GLU A 1 195 ? -12.141 -9.281 -10.578 1 98.94 195 GLU A C 1
ATOM 1518 O O . GLU A 1 195 ? -12.914 -8.461 -10.094 1 98.94 195 GLU A O 1
ATOM 1523 N N . ALA A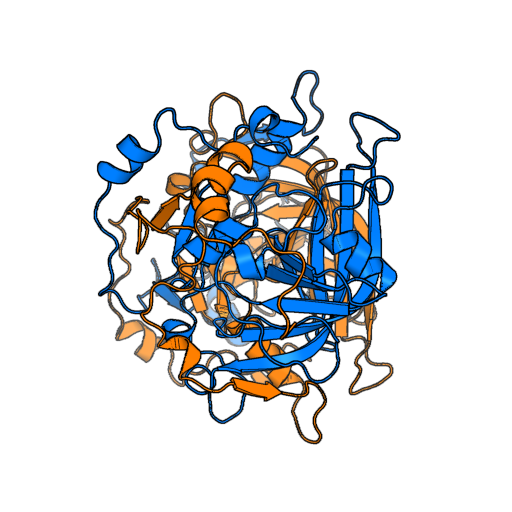 1 196 ? -11.391 -9.023 -11.609 1 98.94 196 ALA A N 1
ATOM 1524 C CA . ALA A 1 196 ? -11.297 -7.629 -12.039 1 98.94 196 ALA A CA 1
ATOM 1525 C C . ALA A 1 196 ? -11.312 -7.52 -13.562 1 98.94 196 ALA A C 1
ATOM 1527 O O . ALA A 1 196 ? -10.867 -8.43 -14.258 1 98.94 196 ALA A O 1
ATOM 1528 N N . LYS A 1 197 ? -11.781 -6.395 -14.008 1 98.94 197 LYS A N 1
ATOM 1529 C CA . LYS A 1 197 ? -11.828 -6.059 -15.422 1 98.94 197 LYS A CA 1
ATOM 1530 C C . LYS A 1 197 ? -11.086 -4.758 -15.703 1 98.94 197 LYS A C 1
ATOM 1532 O O . LYS A 1 197 ? -11.188 -3.797 -14.938 1 98.94 197 LYS A O 1
ATOM 1537 N N . LEU A 1 198 ? -10.438 -4.711 -16.828 1 98.94 198 LEU A N 1
ATOM 1538 C CA . LEU A 1 198 ? -9.641 -3.553 -17.203 1 98.94 198 LEU A CA 1
ATOM 1539 C C . LEU A 1 198 ? -10.531 -2.369 -17.578 1 98.94 198 LEU A C 1
ATOM 1541 O O . LEU A 1 198 ? -11.469 -2.514 -18.359 1 98.94 198 LEU A O 1
ATOM 1545 N N . MET A 1 199 ? -10.25 -1.216 -16.984 1 98.81 199 MET A N 1
ATOM 1546 C CA . MET A 1 199 ? -10.914 0.03 -17.359 1 98.81 199 MET A CA 1
ATOM 1547 C C . MET A 1 199 ? -10.086 0.798 -18.391 1 98.81 199 MET A C 1
ATOM 1549 O O . MET A 1 199 ? -10.602 1.178 -19.438 1 98.81 199 MET A O 1
ATOM 1553 N N . ASN A 1 200 ? -8.812 1.022 -18.078 1 98.81 200 ASN A N 1
ATOM 1554 C CA . ASN A 1 200 ? -7.91 1.761 -18.953 1 98.81 200 ASN A CA 1
ATOM 1555 C C . ASN A 1 200 ? -6.453 1.563 -18.547 1 98.81 200 ASN A C 1
ATOM 1557 O O . ASN A 1 200 ? -6.168 0.925 -17.531 1 98.81 200 ASN A O 1
ATOM 1561 N N . THR A 1 201 ? -5.57 2.047 -19.422 1 98.69 201 THR A N 1
ATOM 1562 C CA . THR A 1 201 ? -4.141 2.037 -19.125 1 98.69 201 THR A CA 1
ATOM 1563 C C . THR A 1 201 ? -3.525 3.408 -19.391 1 98.69 201 THR A C 1
ATOM 1565 O O . THR A 1 201 ? -4.105 4.23 -20.094 1 98.69 201 THR A O 1
ATOM 1568 N N . GLN A 1 202 ? -2.471 3.688 -18.781 1 98.75 202 GLN A N 1
ATOM 1569 C CA . GLN A 1 202 ? -1.623 4.848 -19.031 1 98.75 202 GLN A CA 1
ATOM 1570 C C . GLN A 1 202 ? -0.152 4.449 -19.094 1 98.75 202 GLN A C 1
ATOM 1572 O O . GLN A 1 202 ? 0.381 3.852 -18.156 1 98.75 202 GLN A O 1
ATOM 1577 N N . GLU A 1 203 ? 0.472 4.746 -20.219 1 98.25 203 GLU A N 1
ATOM 1578 C CA . GLU A 1 203 ? 1.88 4.41 -20.406 1 98.25 203 GLU A CA 1
ATOM 1579 C C . GLU A 1 203 ? 2.781 5.582 -20.031 1 98.25 203 GLU A C 1
ATOM 1581 O O . GLU A 1 203 ? 2.408 6.742 -20.219 1 98.25 203 GLU A O 1
ATOM 1586 N N . PHE A 1 204 ? 3.957 5.301 -19.5 1 97.94 204 PHE A N 1
ATOM 1587 C CA . PHE A 1 204 ? 4.902 6.328 -19.078 1 97.94 204 PHE A CA 1
ATOM 1588 C C . PHE A 1 204 ? 6.18 6.27 -19.906 1 97.94 204 PHE A C 1
ATOM 1590 O O . PHE A 1 204 ? 6.625 5.188 -20.297 1 97.94 204 PHE A O 1
ATOM 1597 N N . GLU A 1 205 ? 6.711 7.43 -20.125 1 96.38 205 GLU A N 1
ATOM 1598 C CA . GLU A 1 205 ? 7.949 7.59 -20.875 1 96.38 205 GLU A CA 1
ATOM 1599 C C . GLU A 1 205 ? 9.07 8.117 -20 1 96.38 205 GLU A C 1
ATOM 1601 O O . GLU A 1 205 ? 8.852 9.008 -19.172 1 96.38 205 GLU A O 1
ATOM 1606 N N . SER A 1 206 ? 10.258 7.574 -20.25 1 94.44 206 SER A N 1
ATOM 1607 C CA . SER A 1 206 ? 11.422 8.008 -19.469 1 94.44 206 SER A CA 1
ATOM 1608 C C . SER A 1 206 ? 11.688 9.492 -19.656 1 94.44 206 SER A C 1
ATOM 1610 O O . SER A 1 206 ? 11.586 10.016 -20.766 1 94.44 206 SER A O 1
ATOM 1612 N N . ARG A 1 207 ? 11.969 10.148 -18.5 1 91.94 207 ARG A N 1
ATOM 1613 C CA . ARG A 1 207 ? 12.438 11.523 -18.594 1 91.94 207 ARG A CA 1
ATOM 1614 C C . ARG A 1 207 ? 13.922 11.57 -18.969 1 91.94 207 ARG A C 1
ATOM 1616 O O . ARG A 1 207 ? 14.359 12.477 -19.672 1 91.94 207 ARG A O 1
ATOM 1623 N N . ALA A 1 208 ? 14.641 10.617 -18.547 1 88.38 208 ALA A N 1
ATOM 1624 C CA . ALA A 1 208 ? 16.094 10.562 -18.766 1 88.38 208 ALA A CA 1
ATOM 1625 C C . ALA A 1 208 ? 16.406 10.102 -20.188 1 88.38 208 ALA A C 1
ATOM 1627 O O . ALA A 1 208 ? 17.406 10.516 -20.781 1 88.38 208 ALA A O 1
ATOM 1628 N N . THR A 1 209 ? 15.578 9.188 -20.734 1 90.38 209 THR A N 1
ATOM 1629 C CA . THR A 1 209 ? 15.75 8.656 -22.094 1 90.38 209 THR A CA 1
ATOM 1630 C C . THR A 1 209 ? 14.469 8.805 -22.891 1 90.38 209 THR A C 1
ATOM 1632 O O . THR A 1 209 ? 13.719 7.832 -23.047 1 90.38 209 THR A O 1
ATOM 1635 N N . PRO A 1 210 ? 14.32 9.977 -23.531 1 90.69 210 PRO A N 1
ATOM 1636 C CA . PRO A 1 210 ? 13.078 10.219 -24.281 1 90.69 210 PRO A CA 1
ATOM 1637 C C . PRO A 1 210 ? 12.797 9.133 -25.312 1 90.69 210 PRO A C 1
ATOM 1639 O O . PRO A 1 210 ? 13.711 8.68 -26.016 1 90.69 210 PRO A O 1
ATOM 1642 N N . GLY A 1 211 ? 11.586 8.695 -25.391 1 93.88 211 GLY A N 1
ATOM 1643 C CA . GLY A 1 211 ? 11.18 7.66 -26.328 1 93.88 211 GLY A CA 1
ATOM 1644 C C . GLY A 1 211 ? 11.086 6.285 -25.688 1 93.88 211 GLY A C 1
ATOM 1645 O O . GLY A 1 211 ? 10.391 5.406 -26.203 1 93.88 211 GLY A O 1
ATOM 1646 N N . LYS A 1 212 ? 11.82 6.137 -24.641 1 94.06 212 LYS A N 1
ATOM 1647 C CA . LYS A 1 212 ? 11.797 4.848 -23.953 1 94.06 212 LYS A CA 1
ATOM 1648 C C . LYS A 1 212 ? 10.57 4.723 -23.047 1 94.06 212 LYS A C 1
ATOM 1650 O O . LYS A 1 212 ? 10.367 5.539 -22.156 1 94.06 212 LYS A O 1
ATOM 1655 N N . LYS A 1 213 ? 9.719 3.695 -23.328 1 97 213 LYS A N 1
ATOM 1656 C CA . LYS A 1 213 ? 8.594 3.393 -22.453 1 97 213 LYS A CA 1
ATOM 1657 C C . LYS A 1 213 ? 9.039 2.596 -21.234 1 97 213 LYS A C 1
ATOM 1659 O O . LYS A 1 213 ? 9.711 1.573 -21.359 1 97 213 LYS A O 1
ATOM 1664 N N . THR A 1 214 ? 8.656 3.068 -20.016 1 95.69 214 THR A N 1
ATOM 1665 C CA . THR A 1 214 ? 9.266 2.531 -18.812 1 95.69 214 THR A CA 1
ATOM 1666 C C . THR A 1 214 ? 8.242 1.792 -17.969 1 95.69 214 THR A C 1
ATOM 1668 O O . THR A 1 214 ? 8.602 0.974 -17.109 1 95.69 214 THR A O 1
ATOM 1671 N N . GLY A 1 215 ? 6.977 2.145 -18.125 1 97.06 215 GLY A N 1
ATOM 1672 C CA . GLY A 1 215 ? 5.957 1.531 -17.281 1 97.06 215 GLY A CA 1
ATOM 1673 C C . GLY A 1 215 ? 4.551 1.76 -17.797 1 97.06 215 GLY A C 1
ATOM 1674 O O . GLY A 1 215 ? 4.328 2.615 -18.656 1 97.06 215 GLY A O 1
ATOM 1675 N N . VAL A 1 216 ? 3.605 0.917 -17.344 1 98.5 216 VAL A N 1
ATOM 1676 C CA . VAL A 1 216 ? 2.186 1.037 -17.656 1 98.5 216 VAL A CA 1
ATOM 1677 C C . VAL A 1 216 ? 1.362 0.944 -16.375 1 98.5 216 VAL A C 1
ATOM 1679 O O . VAL A 1 216 ? 1.533 0.013 -15.578 1 98.5 216 VAL A O 1
ATOM 1682 N N . LEU A 1 217 ? 0.59 1.971 -16.156 1 98.81 217 LEU A N 1
ATOM 1683 C CA . LEU A 1 217 ? -0.438 1.931 -15.117 1 98.81 217 LEU A CA 1
ATOM 1684 C C . LEU A 1 217 ? -1.725 1.313 -15.656 1 98.81 217 LEU A C 1
ATOM 1686 O O . LEU A 1 217 ? -2.305 1.816 -16.625 1 98.81 217 LEU A O 1
ATOM 1690 N N . ALA A 1 218 ? -2.145 0.212 -15.086 1 98.88 218 ALA A N 1
ATOM 1691 C CA . ALA A 1 218 ? -3.457 -0.354 -15.391 1 98.88 218 ALA A CA 1
ATOM 1692 C C . ALA A 1 218 ? -4.465 -0.022 -14.289 1 98.88 218 ALA A C 1
ATOM 1694 O O . ALA A 1 218 ? -4.168 -0.17 -13.102 1 98.88 218 ALA A O 1
ATOM 1695 N N . VAL A 1 219 ? -5.613 0.476 -14.672 1 98.94 219 VAL A N 1
ATOM 1696 C CA . VAL A 1 219 ? -6.754 0.697 -13.789 1 98.94 219 VAL A CA 1
ATOM 1697 C C . VAL A 1 219 ? -7.812 -0.375 -14.031 1 98.94 219 VAL A C 1
ATOM 1699 O O . VAL A 1 219 ? -8.281 -0.553 -15.156 1 98.94 219 VAL A O 1
ATOM 1702 N N . VAL A 1 220 ? -8.164 -1.094 -12.992 1 98.94 220 VAL A N 1
ATOM 1703 C CA . VAL A 1 220 ? -9.094 -2.209 -13.148 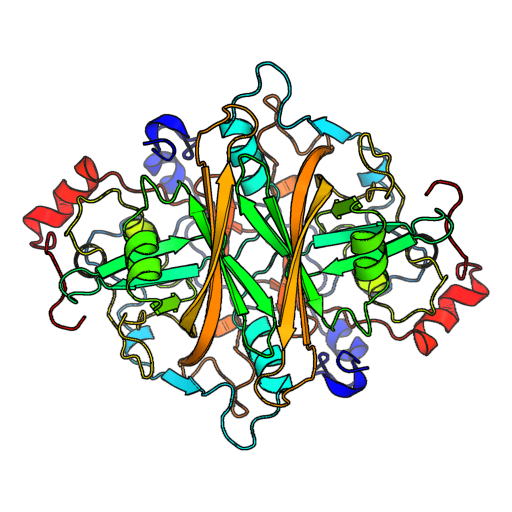1 98.94 220 VAL A CA 1
ATOM 1704 C C . VAL A 1 220 ? -10.234 -2.076 -12.148 1 98.94 220 VAL A C 1
ATOM 1706 O O . VAL A 1 220 ? -10.047 -1.543 -11.055 1 98.94 220 VAL A O 1
ATOM 1709 N N . GLU A 1 221 ? -11.383 -2.568 -12.5 1 98.88 221 GLU A N 1
ATOM 1710 C CA . GLU A 1 221 ? -12.562 -2.584 -11.641 1 98.88 221 GLU A CA 1
ATOM 1711 C C . GLU A 1 221 ? -12.789 -3.971 -11.047 1 98.88 221 GLU A C 1
ATOM 1713 O O . GLU A 1 221 ? -12.805 -4.969 -11.773 1 98.88 221 GLU A O 1
ATOM 1718 N N . GLY A 1 222 ? -12.922 -4.027 -9.711 1 98.81 222 GLY A N 1
ATOM 1719 C CA . GLY A 1 222 ? -13.328 -5.273 -9.078 1 98.81 222 GLY A CA 1
ATOM 1720 C C . GLY A 1 222 ? -14.789 -5.602 -9.305 1 98.81 222 GLY A C 1
ATOM 1721 O O . GLY A 1 222 ? -15.672 -4.812 -8.961 1 98.81 222 GLY A O 1
ATOM 1722 N N . VAL A 1 223 ? -15.008 -6.824 -9.781 1 98.75 223 VAL A N 1
ATOM 1723 C CA . VAL A 1 223 ? -16.375 -7.148 -10.156 1 98.75 223 VAL A CA 1
ATOM 1724 C C . VAL A 1 223 ? -16.891 -8.32 -9.312 1 98.75 223 VAL A C 1
ATOM 1726 O O . VAL A 1 223 ? -18.078 -8.633 -9.32 1 98.75 223 VAL A O 1
ATOM 1729 N N . ARG A 1 224 ? -16 -8.945 -8.641 1 98.88 224 ARG A N 1
ATOM 1730 C CA . ARG A 1 224 ? -16.328 -10 -7.684 1 98.88 224 ARG A CA 1
ATOM 1731 C C . ARG A 1 224 ? -15.234 -10.148 -6.633 1 98.88 224 ARG A C 1
ATOM 1733 O O . ARG A 1 224 ? -14.055 -9.992 -6.941 1 98.88 224 ARG A O 1
ATOM 1740 N N . PHE A 1 225 ? -15.68 -10.43 -5.391 1 98.88 225 PHE A N 1
ATOM 1741 C CA . PHE A 1 225 ? -14.734 -10.703 -4.312 1 98.88 225 PHE A CA 1
ATOM 1742 C C . PHE A 1 225 ? -14.875 -12.141 -3.822 1 98.88 225 PHE A C 1
ATOM 1744 O O . PHE A 1 225 ? -15.977 -12.703 -3.83 1 98.88 225 PHE A O 1
ATOM 1751 N N . TRP A 1 226 ? -13.781 -12.711 -3.492 1 98.94 226 TRP A N 1
ATOM 1752 C CA . TRP A 1 226 ? -13.734 -14.016 -2.836 1 98.94 226 TRP A CA 1
ATOM 1753 C C . TRP A 1 226 ? -13.039 -13.922 -1.483 1 98.94 226 TRP A C 1
ATOM 1755 O O . TRP A 1 226 ? -11.898 -13.461 -1.399 1 98.94 226 TRP A O 1
ATOM 1765 N N . ALA A 1 227 ? -13.695 -14.281 -0.425 1 98.94 227 ALA A N 1
ATOM 1766 C CA . ALA A 1 227 ? -13.141 -14.258 0.926 1 98.94 227 ALA A CA 1
ATOM 1767 C C . ALA A 1 227 ? -13.266 -15.625 1.594 1 98.94 227 ALA A C 1
ATOM 1769 O O . ALA A 1 227 ? -14.32 -16.25 1.536 1 98.94 227 ALA A O 1
ATOM 1770 N N . ARG A 1 228 ? -12.148 -16.094 2.131 1 98.88 228 ARG A N 1
ATOM 1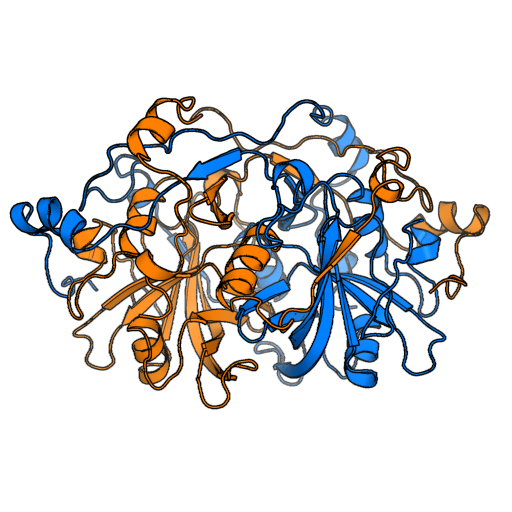771 C CA . ARG A 1 228 ? -12.203 -17.344 2.881 1 98.88 228 ARG A CA 1
ATOM 1772 C C . ARG A 1 228 ? -13.234 -17.266 4 1 98.88 228 ARG A C 1
ATOM 1774 O O . ARG A 1 228 ? -13.328 -16.25 4.691 1 98.88 228 ARG A O 1
ATOM 1781 N N . GLU A 1 229 ? -13.914 -18.312 4.254 1 98.69 229 GLU A N 1
ATOM 1782 C CA . GLU A 1 229 ? -15.094 -18.328 5.121 1 98.69 229 GLU A CA 1
ATOM 1783 C C . GLU A 1 229 ? -14.703 -18.062 6.574 1 98.69 229 GLU A C 1
ATOM 1785 O O . GLU A 1 229 ? -15.484 -17.484 7.332 1 98.69 229 GLU A O 1
ATOM 1790 N N . ASP A 1 230 ? -13.547 -18.453 6.98 1 98.69 230 ASP A N 1
ATOM 1791 C CA . ASP A 1 230 ? -13.156 -18.297 8.375 1 98.69 230 ASP A CA 1
ATOM 1792 C C . ASP A 1 230 ? -12.477 -16.938 8.602 1 98.69 230 ASP A C 1
ATOM 1794 O O . ASP A 1 230 ? -12.117 -16.609 9.734 1 98.69 230 ASP A O 1
ATOM 1798 N N . ALA A 1 231 ? -12.273 -16.188 7.559 1 98.75 231 ALA A N 1
ATOM 1799 C CA . ALA A 1 231 ? -11.625 -14.883 7.676 1 98.75 231 ALA A CA 1
ATOM 1800 C C . ALA A 1 231 ? -12.648 -13.75 7.656 1 98.75 231 ALA A C 1
ATOM 1802 O O . ALA A 1 231 ? -12.383 -12.656 8.156 1 98.75 231 ALA A O 1
ATOM 1803 N N . ILE A 1 232 ? -13.812 -13.945 7.035 1 98.75 232 ILE A N 1
ATOM 1804 C CA . ILE A 1 232 ? -14.797 -12.898 6.801 1 98.75 232 ILE A CA 1
ATOM 1805 C C . ILE A 1 232 ? -15.891 -12.969 7.863 1 98.75 232 ILE A C 1
ATOM 1807 O O . ILE A 1 232 ? -16.281 -14.062 8.297 1 98.75 232 ILE A O 1
ATOM 1811 N N . ASN A 1 233 ? -16.438 -11.844 8.273 1 98.12 233 ASN A N 1
ATOM 1812 C CA . ASN A 1 233 ? -17.516 -11.828 9.258 1 98.12 233 ASN A CA 1
ATOM 1813 C C . ASN A 1 233 ? -18.875 -12.125 8.617 1 98.12 233 ASN A C 1
ATOM 1815 O O . ASN A 1 233 ? -18.953 -12.289 7.398 1 98.12 233 ASN A O 1
ATOM 1819 N N . GLU A 1 234 ? -19.875 -12.188 9.383 1 97.44 234 GLU A N 1
ATOM 1820 C CA . GLU A 1 234 ? -21.219 -12.57 8.938 1 97.44 234 GLU A CA 1
ATOM 1821 C C . GLU A 1 234 ? -21.781 -11.555 7.957 1 97.44 234 GLU A C 1
ATOM 1823 O O . GLU A 1 234 ? -22.438 -11.922 6.98 1 97.44 234 GLU A O 1
ATOM 1828 N N . GLU A 1 235 ? -21.516 -10.289 8.148 1 96.31 235 GLU A N 1
ATOM 1829 C CA . GLU A 1 235 ? -22.031 -9.211 7.309 1 96.31 235 GLU A CA 1
ATOM 1830 C C . GLU A 1 235 ? -21.281 -9.141 5.98 1 96.31 235 GLU A C 1
ATOM 1832 O O . GLU A 1 235 ? -21.672 -8.383 5.086 1 96.31 235 GLU A O 1
ATOM 1837 N N . LYS A 1 236 ? -20.188 -9.867 5.828 1 97.81 236 LYS A N 1
ATOM 1838 C CA . LYS A 1 236 ? -19.359 -9.922 4.629 1 97.81 236 LYS A CA 1
ATOM 1839 C C . LYS A 1 236 ? -18.75 -8.562 4.309 1 97.81 236 LYS A C 1
ATOM 1841 O O . LYS A 1 236 ? -18.797 -8.109 3.162 1 97.81 236 LYS A O 1
ATOM 1846 N N . ASN A 1 237 ? -18.25 -7.891 5.383 1 97.44 237 ASN A N 1
ATOM 1847 C CA . ASN A 1 237 ? -17.688 -6.562 5.148 1 97.44 237 ASN A CA 1
ATOM 1848 C C . ASN A 1 237 ? -16.422 -6.332 5.973 1 97.44 237 ASN A C 1
ATOM 1850 O O . ASN A 1 237 ? -15.93 -5.207 6.055 1 97.44 237 ASN A O 1
ATOM 1854 N N . LEU A 1 238 ? -15.914 -7.367 6.633 1 98 238 LEU A N 1
ATOM 1855 C CA . LEU A 1 238 ? -14.68 -7.238 7.406 1 98 238 LEU A CA 1
ATOM 1856 C C . LEU A 1 238 ? -13.844 -8.516 7.32 1 98 238 LEU A C 1
ATOM 1858 O O . LEU A 1 238 ? -14.359 -9.609 7.551 1 98 238 LEU A O 1
ATOM 1862 N N . ILE A 1 239 ? -12.555 -8.375 6.98 1 98.69 239 ILE A N 1
ATOM 1863 C CA . ILE A 1 239 ? -11.609 -9.484 6.969 1 98.69 239 ILE A CA 1
ATOM 1864 C C . ILE A 1 239 ? -10.766 -9.461 8.242 1 98.69 239 ILE A C 1
ATOM 1866 O O . ILE A 1 239 ? -10.242 -8.414 8.625 1 98.69 239 ILE A O 1
ATOM 1870 N N . ASP A 1 240 ? -10.625 -10.555 8.891 1 98.19 240 ASP A N 1
ATOM 1871 C CA . ASP A 1 240 ? -9.812 -10.703 10.094 1 98.19 240 ASP A CA 1
ATOM 1872 C C . ASP A 1 240 ? -8.328 -10.742 9.758 1 98.19 240 ASP A C 1
ATOM 1874 O O . ASP A 1 240 ? -7.848 -11.688 9.125 1 98.19 240 ASP A O 1
ATOM 1878 N N . PRO A 1 241 ? -7.605 -9.719 10.234 1 97.75 241 PRO A N 1
ATOM 1879 C CA . PRO A 1 241 ? -6.184 -9.695 9.891 1 97.75 241 PRO A CA 1
ATOM 1880 C C . PRO A 1 241 ? -5.41 -10.867 10.492 1 97.75 241 PRO A C 1
ATOM 1882 O O . PRO A 1 241 ? -4.332 -11.219 10.008 1 97.75 241 PRO A O 1
ATOM 1885 N N . ASN A 1 242 ? -5.949 -11.453 11.531 1 97.12 242 ASN A N 1
ATOM 1886 C CA . ASN A 1 242 ? -5.273 -12.594 12.141 1 97.12 242 ASN A CA 1
ATOM 1887 C C . ASN A 1 242 ? -5.367 -13.836 11.258 1 97.12 242 ASN A C 1
ATOM 1889 O O . ASN A 1 242 ? -4.543 -14.742 11.367 1 97.12 242 ASN A O 1
ATOM 1893 N N . VAL A 1 243 ? -6.387 -13.922 10.461 1 97.94 243 VAL A N 1
ATOM 1894 C CA . VAL A 1 243 ? -6.523 -15.008 9.5 1 97.94 243 VAL A CA 1
ATOM 1895 C C . VAL A 1 243 ? -5.82 -14.641 8.195 1 97.94 243 VAL A C 1
ATOM 1897 O O . VAL A 1 243 ? -5.117 -15.469 7.609 1 97.94 243 VAL A O 1
ATOM 1900 N N . LEU A 1 244 ? -5.945 -13.438 7.77 1 98.31 244 LEU A N 1
ATOM 1901 C CA . LEU A 1 244 ? -5.344 -12.977 6.523 1 98.31 244 LEU A CA 1
ATOM 1902 C C . LEU A 1 244 ? -3.822 -13.07 6.586 1 98.31 244 LEU A C 1
ATOM 1904 O O . LEU A 1 244 ? -3.184 -13.477 5.609 1 98.31 244 LEU A O 1
ATOM 1908 N N . ARG A 1 245 ? -3.246 -12.688 7.746 1 97.25 245 ARG A N 1
ATOM 1909 C CA . ARG A 1 245 ? -1.797 -12.664 7.918 1 97.25 245 ARG A CA 1
ATOM 1910 C C . ARG A 1 245 ? -1.111 -12.023 6.715 1 97.25 245 ARG A C 1
ATOM 1912 O O . ARG A 1 245 ? -0.27 -12.656 6.066 1 97.25 245 ARG A O 1
ATOM 1919 N N . PRO A 1 246 ? -1.429 -10.75 6.496 1 96.88 246 PRO A N 1
ATOM 1920 C CA . PRO A 1 246 ? -0.946 -10.133 5.258 1 96.88 246 PRO A CA 1
ATOM 1921 C C . PRO A 1 246 ? 0.571 -9.953 5.242 1 96.88 246 PRO A C 1
ATOM 1923 O O . PRO A 1 246 ? 1.181 -9.711 6.285 1 96.88 246 PRO A O 1
ATOM 1926 N N . ILE A 1 247 ? 1.154 -10.062 4.051 1 97.81 247 ILE A N 1
ATOM 1927 C CA . ILE A 1 247 ? 2.566 -9.812 3.785 1 97.81 247 ILE A CA 1
ATOM 1928 C C . ILE A 1 247 ? 2.723 -8.492 3.031 1 97.81 247 ILE A C 1
ATOM 1930 O O . ILE A 1 247 ? 1.938 -8.188 2.131 1 97.81 247 ILE A O 1
ATOM 1934 N N . ALA A 1 248 ? 3.658 -7.695 3.426 1 98.31 248 ALA A N 1
ATOM 1935 C CA . ALA A 1 248 ? 3.975 -6.441 2.748 1 98.31 248 ALA A CA 1
ATOM 1936 C C . ALA A 1 248 ? 5.277 -6.555 1.958 1 98.31 248 ALA A C 1
ATOM 1938 O O . ALA A 1 248 ? 6.168 -7.32 2.33 1 98.31 248 ALA A O 1
ATOM 1939 N N . ARG A 1 249 ? 5.363 -5.82 0.888 1 98.56 249 ARG A N 1
ATOM 1940 C CA . ARG A 1 249 ? 6.633 -5.676 0.184 1 98.56 249 ARG A CA 1
ATOM 1941 C C . ARG A 1 249 ? 7.379 -4.43 0.655 1 98.56 249 ARG A C 1
ATOM 1943 O O . ARG A 1 249 ? 6.773 -3.377 0.862 1 98.56 249 ARG A O 1
ATOM 1950 N N . LEU A 1 250 ? 8.672 -4.613 0.941 1 98.12 250 LEU A N 1
ATOM 1951 C CA . LEU A 1 250 ? 9.586 -3.527 1.271 1 98.12 250 LEU A CA 1
ATOM 1952 C C . LEU A 1 250 ? 10.688 -3.406 0.222 1 98.12 250 LEU A C 1
ATOM 1954 O O . LEU A 1 250 ? 10.477 -3.717 -0.951 1 98.12 250 LEU A O 1
ATOM 1958 N N . GLY A 1 251 ? 11.812 -2.799 0.577 1 96.31 251 GLY A N 1
ATOM 1959 C CA . GLY A 1 251 ? 12.906 -2.596 -0.362 1 96.31 251 GLY A CA 1
ATOM 1960 C C . GLY A 1 251 ? 13.672 -3.867 -0.669 1 96.31 251 GLY A C 1
ATOM 1961 O O . GLY A 1 251 ? 13.805 -4.742 0.191 1 96.31 251 GLY A O 1
ATOM 1962 N N . GLY A 1 252 ? 14.219 -3.945 -1.874 1 95.5 252 GLY A N 1
ATOM 1963 C CA . GLY A 1 252 ? 15.062 -5.074 -2.24 1 95.5 252 GLY A CA 1
ATOM 1964 C C . GLY A 1 252 ? 14.305 -6.383 -2.334 1 95.5 252 GLY A C 1
ATOM 1965 O O . GLY A 1 252 ? 13.305 -6.477 -3.051 1 95.5 252 GLY A O 1
ATOM 1966 N N . ILE A 1 253 ? 14.766 -7.355 -1.564 1 97.25 253 ILE A N 1
ATOM 1967 C CA . ILE A 1 253 ? 14.156 -8.68 -1.577 1 97.25 253 ILE A CA 1
ATOM 1968 C C . ILE A 1 253 ? 13.375 -8.898 -0.287 1 97.25 253 ILE A C 1
ATOM 1970 O O . ILE A 1 253 ? 13.094 -10.039 0.092 1 97.25 253 ILE A O 1
ATOM 1974 N N . THR A 1 254 ? 13.016 -7.758 0.378 1 98.19 254 THR A N 1
ATOM 1975 C CA . THR A 1 254 ? 12.477 -7.82 1.731 1 98.19 254 THR A CA 1
ATOM 1976 C C . THR A 1 254 ? 10.953 -7.82 1.707 1 98.19 254 THR A C 1
ATOM 1978 O O . THR A 1 254 ? 10.336 -7.047 0.972 1 98.19 254 THR A O 1
ATOM 1981 N N . TYR A 1 255 ? 10.391 -8.75 2.404 1 98.44 255 TYR A N 1
ATOM 1982 C CA . TYR A 1 255 ? 8.984 -8.766 2.797 1 98.44 255 TYR A CA 1
ATOM 1983 C C . TYR A 1 255 ? 8.828 -8.516 4.293 1 98.44 255 TYR A C 1
ATOM 1985 O O . TYR A 1 255 ? 9.812 -8.578 5.043 1 98.44 255 TYR A O 1
ATOM 1993 N N . ALA A 1 256 ? 7.59 -8.148 4.691 1 98 256 ALA A N 1
ATOM 1994 C CA . ALA A 1 256 ? 7.324 -7.969 6.117 1 98 256 ALA A CA 1
ATOM 1995 C C . ALA A 1 256 ? 6.004 -8.625 6.516 1 98 256 ALA A C 1
ATOM 1997 O O . ALA A 1 256 ? 5.059 -8.664 5.723 1 98 256 ALA A O 1
ATOM 1998 N N . ARG A 1 257 ? 6.012 -9.102 7.723 1 96.06 257 ARG A N 1
ATOM 1999 C CA . ARG A 1 257 ? 4.789 -9.547 8.383 1 96.06 257 ARG A CA 1
ATOM 2000 C C . ARG A 1 257 ? 4.094 -8.391 9.094 1 96.06 257 ARG A C 1
ATOM 2002 O O . ARG A 1 257 ? 4.754 -7.469 9.586 1 96.06 257 ARG A O 1
ATOM 2009 N N . VAL A 1 258 ? 2.855 -8.414 9.133 1 95.56 258 VAL A N 1
ATOM 2010 C CA . VAL A 1 258 ? 2.078 -7.414 9.852 1 95.56 258 VAL A CA 1
ATOM 2011 C C . VAL A 1 258 ? 1.324 -8.07 11 1 95.56 258 VAL A C 1
ATOM 2013 O O . VAL A 1 258 ? 0.304 -8.727 10.789 1 95.56 258 VAL A O 1
ATOM 2016 N N . LEU A 1 259 ? 1.837 -7.816 12.234 1 94.81 259 LEU A N 1
ATOM 2017 C CA . LEU A 1 259 ? 1.339 -8.633 13.336 1 94.81 259 LEU A CA 1
ATOM 2018 C C . LEU A 1 259 ? 0.826 -7.762 14.477 1 94.81 259 LEU A C 1
ATOM 2020 O O . LEU A 1 259 ? 0.166 -8.258 15.391 1 94.81 259 LEU A O 1
ATOM 2024 N N . GLU A 1 260 ? 1.073 -6.469 14.406 1 95.44 260 GLU A N 1
ATOM 2025 C CA . GLU A 1 260 ? 0.731 -5.582 15.516 1 95.44 260 GLU A CA 1
ATOM 2026 C C . GLU A 1 260 ? -0.057 -4.367 15.023 1 95.44 260 GLU A C 1
ATOM 2028 O O . GLU A 1 260 ? 0.337 -3.713 14.062 1 95.44 260 GLU A O 1
ATOM 2033 N N . GLY A 1 261 ? -1.15 -4.16 15.758 1 96.38 261 GLY A N 1
ATOM 2034 C CA . GLY A 1 261 ? -2.012 -3.041 15.414 1 96.38 261 GLY A CA 1
ATOM 2035 C C . GLY A 1 261 ? -2.109 -2.002 16.516 1 96.38 261 GLY A C 1
ATOM 2036 O O . GLY A 1 261 ? -1.949 -2.322 17.688 1 96.38 261 GLY A O 1
ATOM 2037 N N . ILE A 1 262 ? -2.285 -0.778 16.156 1 97.38 262 ILE A N 1
ATOM 2038 C CA . ILE A 1 262 ? -2.713 0.33 17 1 97.38 262 ILE A CA 1
ATOM 2039 C C . ILE A 1 262 ? -3.967 0.974 16.406 1 97.38 262 ILE A C 1
ATOM 2041 O O . ILE A 1 262 ? -4.164 0.962 15.188 1 97.38 262 ILE A O 1
ATOM 2045 N N . GLU A 1 263 ? -4.789 1.461 17.297 1 98 263 GLU A N 1
ATOM 2046 C CA . GLU A 1 263 ? -6.004 2.1 16.812 1 98 263 GLU A CA 1
ATOM 2047 C C . GLU A 1 263 ? -6.07 3.564 17.234 1 98 263 GLU A C 1
ATOM 2049 O O . GLU A 1 263 ? -5.707 3.906 18.359 1 98 263 GLU A O 1
ATOM 2054 N N . LEU A 1 264 ? -6.453 4.457 16.312 1 97.31 264 LEU A N 1
ATOM 2055 C CA . LEU A 1 264 ? -6.68 5.883 16.516 1 97.31 264 LEU A CA 1
ATOM 2056 C C . LEU A 1 264 ? -7.973 6.328 15.836 1 97.31 264 LEU A C 1
ATOM 2058 O O . LEU A 1 264 ? -8.062 6.34 14.609 1 97.31 264 LEU A O 1
ATOM 2062 N N . PRO A 1 265 ? -8.961 6.691 16.641 1 95.62 265 PRO A N 1
ATOM 2063 C CA . PRO A 1 265 ? -10.164 7.234 16 1 95.62 265 PRO A CA 1
ATOM 2064 C C . PRO A 1 265 ? -9.914 8.57 15.305 1 95.62 265 PRO A C 1
ATOM 2066 O O . PRO A 1 265 ? -9.047 9.336 15.727 1 95.62 265 PRO A O 1
ATOM 2069 N N . ARG A 1 266 ? -10.656 8.781 14.25 1 93.81 266 ARG A N 1
ATOM 2070 C CA . ARG A 1 266 ? -10.672 10.117 13.664 1 93.81 266 ARG A CA 1
ATOM 2071 C C . ARG A 1 266 ? -11.289 11.133 14.625 1 93.81 266 ARG A C 1
ATOM 2073 O O . ARG A 1 266 ? -12.391 10.922 15.141 1 93.81 266 ARG A O 1
ATOM 2080 N N . PRO A 1 267 ? -10.602 12.227 14.82 1 94.88 267 PRO A N 1
ATOM 2081 C CA . PRO A 1 267 ? -11.203 13.211 15.719 1 94.88 267 PRO A CA 1
ATOM 2082 C C . PRO A 1 267 ? -12.398 13.93 15.102 1 94.88 267 PRO A C 1
ATOM 2084 O O . PRO A 1 267 ? -12.461 14.086 13.875 1 94.88 267 PRO A O 1
ATOM 2087 N N . ASP A 1 268 ? -13.289 14.297 15.945 1 93.56 268 ASP A N 1
ATOM 2088 C CA . ASP A 1 268 ? -14.422 15.148 15.578 1 93.56 268 ASP A CA 1
ATOM 2089 C C . ASP A 1 268 ? -14.141 16.609 15.922 1 93.56 268 ASP A C 1
ATOM 2091 O O . ASP A 1 268 ? -13.672 16.922 17.016 1 93.56 268 ASP A O 1
ATOM 2095 N N . TRP A 1 269 ? -14.531 17.484 15.031 1 95.81 269 TRP A N 1
ATOM 2096 C CA . TRP A 1 269 ? -14.164 18.891 15.195 1 95.81 269 TRP A CA 1
ATOM 2097 C C . TRP A 1 269 ? -14.742 19.453 16.484 1 95.81 269 TRP A C 1
ATOM 2099 O O . TRP A 1 269 ? -14.039 20.141 17.234 1 95.81 269 TRP A O 1
ATOM 2109 N N . GLU A 1 270 ? -16.016 19.156 16.781 1 95.44 270 GLU A N 1
ATOM 2110 C CA . GLU A 1 270 ? -16.672 19.734 17.953 1 95.44 270 GLU A CA 1
ATOM 2111 C C . GLU A 1 270 ? -15.984 19.297 19.234 1 95.44 270 GLU A C 1
ATOM 2113 O O . GLU A 1 270 ? -15.914 20.062 20.203 1 95.44 270 GLU A O 1
ATOM 2118 N N . GLU A 1 271 ? -15.484 18.109 19.219 1 94.44 271 GLU A N 1
ATOM 2119 C CA . GLU A 1 271 ? -14.734 17.625 20.391 1 94.44 271 GLU A CA 1
ATOM 2120 C C . GLU A 1 271 ? -13.305 18.156 20.375 1 94.44 271 GLU A C 1
ATOM 2122 O O . GLU A 1 271 ? -12.789 18.578 21.406 1 94.44 271 GLU A O 1
ATOM 2127 N N . PHE A 1 272 ? -12.742 18.188 19.203 1 96.75 272 PHE A N 1
ATOM 2128 C CA . PHE A 1 272 ? -11.344 18.562 19.031 1 96.75 272 PHE A CA 1
ATOM 2129 C C . PHE A 1 272 ? -11.141 20.031 19.391 1 96.75 272 PHE A C 1
ATOM 2131 O O . PHE A 1 272 ? -10.141 20.391 20.031 1 96.75 272 PHE A O 1
ATOM 2138 N N . LYS A 1 273 ? -12.094 20.859 19.062 1 96.94 273 LYS A N 1
ATOM 2139 C CA . LYS A 1 273 ? -11.953 22.312 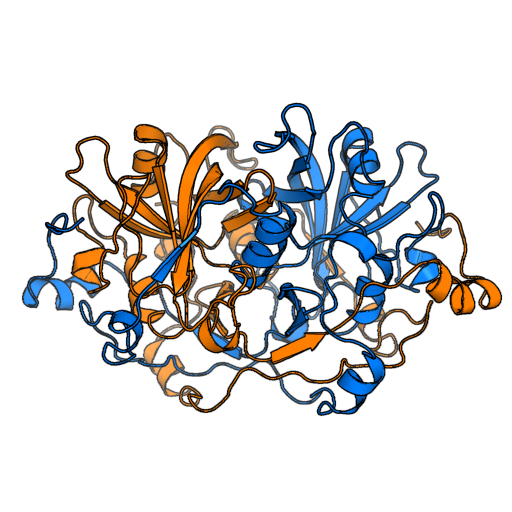19.234 1 96.94 273 LYS A CA 1
ATOM 2140 C C . LYS A 1 273 ? -12 22.688 20.703 1 96.94 273 LYS A C 1
ATOM 2142 O O . LYS A 1 273 ? -11.547 23.781 21.094 1 96.94 273 LYS A O 1
ATOM 2147 N N . LYS A 1 274 ? -12.547 21.797 21.562 1 97.38 274 LYS A N 1
ATOM 2148 C CA . LYS A 1 274 ? -12.625 22.078 22.984 1 97.38 274 LYS A CA 1
ATOM 2149 C C . LYS A 1 274 ? -11.234 22.266 23.594 1 97.38 274 LYS A C 1
ATOM 2151 O O . LYS A 1 274 ? -11.062 23.031 24.531 1 97.38 274 LYS A O 1
ATOM 2156 N N . ASP A 1 275 ? -10.297 21.562 23.078 1 97.38 275 ASP A N 1
ATOM 2157 C CA . ASP A 1 275 ? -8.914 21.703 23.531 1 97.38 275 ASP A CA 1
ATOM 2158 C C . ASP A 1 275 ? -8.141 22.672 22.656 1 97.38 275 ASP A C 1
ATOM 2160 O O . ASP A 1 275 ? -7.32 23.453 23.141 1 97.38 275 ASP A O 1
ATOM 2164 N N . ALA A 1 276 ? -8.398 22.688 21.406 1 97.88 276 ALA A N 1
ATOM 2165 C CA . ALA A 1 276 ? -7.613 23.453 20.438 1 97.88 276 ALA A CA 1
ATOM 2166 C C . ALA A 1 276 ? -7.883 24.953 20.562 1 97.88 276 ALA A C 1
ATOM 2168 O O . ALA A 1 276 ? -6.969 25.766 20.438 1 97.88 276 ALA A O 1
ATOM 2169 N N . GLU A 1 277 ? -9.125 25.344 20.797 1 97.12 277 GLU A N 1
ATOM 2170 C CA . GLU A 1 277 ? -9.516 26.75 20.812 1 97.12 277 GLU A CA 1
ATOM 2171 C C . GLU A 1 277 ? -8.875 27.484 21.984 1 97.12 277 GLU A C 1
ATOM 2173 O O . GLU A 1 277 ? -8.227 28.516 21.812 1 97.12 277 GLU A O 1
ATOM 2178 N N . PRO A 1 278 ? -9.062 26.938 23.266 1 97.75 278 PRO A N 1
ATOM 2179 C CA . PRO A 1 278 ? -8.43 27.625 24.391 1 97.75 278 PRO A CA 1
ATOM 2180 C C . PRO A 1 278 ? -6.91 27.703 24.25 1 97.75 278 PRO A C 1
ATOM 2182 O O . PRO A 1 278 ? -6.273 28.578 24.828 1 97.75 278 PRO A O 1
ATOM 2185 N N . ALA A 1 279 ? -6.336 26.797 23.531 1 96.88 279 ALA A N 1
ATOM 2186 C CA . ALA A 1 279 ? -4.891 26.75 23.344 1 96.88 279 ALA A CA 1
ATOM 2187 C C . ALA A 1 279 ? -4.457 27.703 22.234 1 96.88 279 ALA A C 1
ATOM 2189 O O . ALA A 1 279 ? -3.266 27.812 21.922 1 96.88 279 ALA A O 1
ATOM 2190 N N . GLY A 1 280 ? -5.391 28.406 21.562 1 96.5 280 GLY A N 1
ATOM 2191 C CA . GLY A 1 280 ? -5.078 29.375 20.531 1 96.5 280 GLY A CA 1
ATOM 2192 C C . GLY A 1 280 ? -4.625 28.734 19.234 1 96.5 280 GLY A C 1
ATOM 2193 O O . GLY A 1 280 ? -3.828 29.312 18.5 1 96.5 280 GLY A O 1
ATOM 2194 N N . LEU A 1 281 ? -5.133 27.516 18.938 1 96.62 281 LEU A N 1
ATOM 2195 C CA . LEU A 1 281 ? -4.602 26.75 17.812 1 96.62 281 LEU A CA 1
ATOM 2196 C C . LEU A 1 281 ? -5.52 26.844 16.594 1 96.62 281 LEU A C 1
ATOM 2198 O O . LEU A 1 281 ? -5.168 26.375 15.516 1 96.62 281 LEU A O 1
ATOM 2202 N N . VAL A 1 282 ? -6.695 27.359 16.766 1 96.31 282 VAL A N 1
ATOM 2203 C CA . VAL A 1 282 ? -7.605 27.547 15.641 1 96.31 282 VAL A CA 1
ATOM 2204 C C . VAL A 1 282 ? -7.195 28.766 14.836 1 96.31 282 VAL A C 1
ATOM 2206 O O . VAL A 1 282 ? -7.641 29.891 15.117 1 96.31 282 VAL A O 1
ATOM 2209 N N . LYS A 1 283 ? -6.324 28.562 13.922 1 93.81 283 LYS A N 1
ATOM 2210 C CA . LYS A 1 283 ? -5.699 29.625 13.133 1 93.81 283 LYS A CA 1
ATOM 2211 C C . LYS A 1 283 ? -5.762 29.297 11.641 1 93.81 283 LYS A C 1
ATOM 2213 O O . LYS A 1 283 ? -5.973 28.156 11.258 1 93.81 283 LYS A O 1
ATOM 2218 N N . SER A 1 284 ? -5.641 30.375 10.969 1 90.31 284 SER A N 1
ATOM 2219 C CA . SER A 1 284 ? -5.488 30.172 9.531 1 90.31 284 SER A CA 1
ATOM 2220 C C . SER A 1 284 ? -4.094 29.656 9.195 1 90.31 284 SER A C 1
ATOM 2222 O O . SER A 1 284 ? -3.348 29.234 10.078 1 90.31 284 SER A O 1
ATOM 2224 N N . LYS A 1 285 ? -3.543 29.812 7.984 1 88.12 285 LYS A N 1
ATOM 2225 C CA . LYS A 1 285 ? -2.25 29.297 7.543 1 88.12 285 LYS A CA 1
ATOM 2226 C C . LYS A 1 285 ? -1.113 29.875 8.375 1 88.12 285 LYS A C 1
ATOM 2228 O O . LYS A 1 285 ? -1.156 31.047 8.766 1 88.12 285 LYS A O 1
ATOM 2233 N N . ARG A 1 286 ? -0.124 29.047 8.688 1 84.44 286 ARG A N 1
ATOM 2234 C CA . ARG A 1 286 ? 1.081 29.531 9.359 1 84.44 286 ARG A CA 1
ATOM 2235 C C . ARG A 1 286 ? 1.902 30.422 8.438 1 84.44 286 ARG A C 1
ATOM 2237 O O . ARG A 1 286 ? 1.938 30.203 7.227 1 84.44 286 ARG A O 1
ATOM 2244 N N . ASP A 1 287 ? 2.553 31.297 9.008 1 77.62 287 ASP A N 1
ATOM 2245 C CA . ASP A 1 287 ? 3.348 32.25 8.242 1 77.62 287 ASP A CA 1
ATOM 2246 C C . ASP A 1 287 ? 4.438 31.547 7.441 1 77.62 287 ASP A C 1
ATOM 2248 O O . ASP A 1 287 ? 4.805 31.984 6.348 1 77.62 287 ASP A O 1
ATOM 2252 N N . ASP A 1 288 ? 4.871 30.453 7.938 1 77.69 288 ASP A N 1
ATOM 2253 C CA . ASP A 1 288 ? 6.016 29.781 7.324 1 77.69 288 ASP A CA 1
ATOM 2254 C C . ASP A 1 288 ? 5.559 28.719 6.328 1 77.69 288 ASP A C 1
ATOM 2256 O O . ASP A 1 288 ? 6.367 27.922 5.848 1 77.69 288 ASP A O 1
ATOM 2260 N N . GLN A 1 289 ? 4.309 28.766 6.008 1 79 289 GLN A N 1
ATOM 2261 C CA . GLN A 1 289 ? 3.795 27.781 5.062 1 79 289 GLN A CA 1
ATOM 2262 C C . GLN A 1 289 ? 3.449 28.438 3.727 1 79 289 GLN A C 1
ATOM 2264 O O . GLN A 1 289 ? 3.092 29.609 3.678 1 79 289 GLN A O 1
ATOM 2269 N N . MET B 1 1 ? -21.984 14.148 4.969 1 44.66 1 MET B N 1
ATOM 2270 C CA . MET B 1 1 ? -20.875 13.961 4.027 1 44.66 1 MET B CA 1
ATOM 2271 C C . MET B 1 1 ? -20.562 12.484 3.859 1 44.66 1 MET B C 1
ATOM 2273 O O . MET B 1 1 ? -20.625 11.711 4.82 1 44.66 1 MET B O 1
ATOM 2277 N N . TYR B 1 2 ? -20.641 11.938 2.691 1 48.72 2 TYR B N 1
ATOM 2278 C CA . TYR B 1 2 ? -20.531 10.539 2.303 1 48.72 2 TYR B CA 1
ATOM 2279 C C . TYR B 1 2 ? -19.422 9.836 3.08 1 48.72 2 TYR B C 1
ATOM 2281 O O . TYR B 1 2 ? -19.5 8.641 3.357 1 48.72 2 TYR B O 1
ATOM 2289 N N . ASP B 1 3 ? -18.469 10.594 3.672 1 62.53 3 ASP B N 1
ATOM 2290 C CA . ASP B 1 3 ? -17.312 10.016 4.332 1 62.53 3 ASP B CA 1
ATOM 2291 C C . ASP B 1 3 ? -17.266 10.391 5.812 1 62.53 3 ASP B C 1
ATOM 2293 O O . ASP B 1 3 ? -16.203 10.383 6.434 1 62.53 3 ASP B O 1
ATOM 2297 N N . SER B 1 4 ? -18.547 10.648 6.289 1 68.88 4 SER B N 1
ATOM 2298 C CA . SER B 1 4 ? -18.562 11.023 7.695 1 68.88 4 SER B CA 1
ATOM 2299 C C . SER B 1 4 ? -18.516 9.797 8.602 1 68.88 4 SER B C 1
ATOM 2301 O O . SER B 1 4 ? -19.047 8.742 8.25 1 68.88 4 SER B O 1
ATOM 2303 N N . GLU B 1 5 ? -17.812 9.938 9.703 1 76.62 5 GLU B N 1
ATOM 2304 C CA . GLU B 1 5 ? -17.719 8.867 10.688 1 76.62 5 GLU B CA 1
ATOM 2305 C C . GLU B 1 5 ? -19.109 8.438 11.164 1 76.62 5 GLU B C 1
ATOM 2307 O O . GLU B 1 5 ? -19.312 7.262 11.477 1 76.62 5 GLU B O 1
ATOM 2312 N N . LYS B 1 6 ? -20.078 9.352 11.203 1 75.12 6 LYS B N 1
ATOM 2313 C CA . LYS B 1 6 ? -21.438 9.016 11.617 1 75.12 6 LYS B CA 1
ATOM 2314 C C . LYS B 1 6 ? -22.078 8.016 10.656 1 75.12 6 LYS B C 1
ATOM 2316 O O . LYS B 1 6 ? -22.844 7.141 11.078 1 75.12 6 LYS B O 1
ATOM 2321 N N . THR B 1 7 ? -21.672 8.117 9.422 1 76.06 7 THR B N 1
ATOM 2322 C CA . THR B 1 7 ? -22.266 7.262 8.391 1 76.06 7 THR B CA 1
ATOM 2323 C C . THR B 1 7 ? -21.453 5.977 8.234 1 76.06 7 THR B C 1
ATOM 2325 O O . THR B 1 7 ? -22.016 4.883 8.195 1 76.06 7 THR B O 1
ATOM 2328 N N . ILE B 1 8 ? -20.141 6.016 8.258 1 80.56 8 ILE B N 1
ATOM 2329 C CA . ILE B 1 8 ? -19.266 4.895 7.918 1 80.56 8 ILE B CA 1
ATOM 2330 C C . ILE B 1 8 ? -19.047 4.027 9.156 1 80.56 8 ILE B C 1
ATOM 2332 O O . ILE B 1 8 ? -18.938 2.803 9.055 1 80.56 8 ILE B O 1
ATOM 2336 N N . GLN B 1 9 ? -18.969 4.668 10.352 1 81.75 9 GLN B N 1
ATOM 2337 C CA . GLN B 1 9 ? -18.75 3.99 11.617 1 81.75 9 GLN B CA 1
ATOM 2338 C C . GLN B 1 9 ? -17.484 3.129 11.57 1 81.75 9 GLN B C 1
ATOM 2340 O O . GLN B 1 9 ? -17.547 1.917 11.789 1 81.75 9 GLN B O 1
ATOM 2345 N N . ARG B 1 10 ? -16.406 3.771 11.328 1 86.5 10 ARG B N 1
ATOM 2346 C CA . ARG B 1 10 ? -15.125 3.084 11.273 1 86.5 10 ARG B CA 1
ATOM 2347 C C . ARG B 1 10 ? -14.734 2.539 12.641 1 86.5 10 ARG B C 1
ATOM 2349 O O . ARG B 1 10 ? -14.07 1.503 12.742 1 86.5 10 ARG B O 1
ATOM 2356 N N . ASN B 1 11 ? -15.055 3.287 13.703 1 87.88 11 ASN B N 1
ATOM 2357 C CA . ASN B 1 11 ? -14.773 2.84 15.062 1 87.88 11 ASN B CA 1
ATOM 2358 C C . ASN B 1 11 ? -15.766 1.771 15.516 1 87.88 11 ASN B C 1
ATOM 2360 O O . ASN B 1 11 ? -16.953 2.059 15.711 1 87.88 11 ASN B O 1
ATOM 2364 N N . PRO B 1 12 ? -15.25 0.592 15.688 1 88.5 12 PRO B N 1
ATOM 2365 C CA . PRO B 1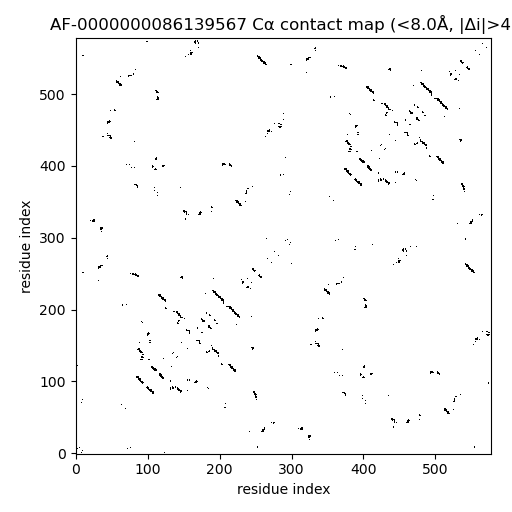 12 ? -16.172 -0.49 16.047 1 88.5 12 PRO B CA 1
ATOM 2366 C C . PRO B 1 12 ? -16.453 -0.556 17.547 1 88.5 12 PRO B C 1
ATOM 2368 O O . PRO B 1 12 ? -17.219 -1.416 18 1 88.5 12 PRO B O 1
ATOM 2371 N N . HIS B 1 13 ? -15.859 0.408 18.234 1 92.19 13 HIS B N 1
ATOM 2372 C CA . HIS B 1 13 ? -15.914 0.298 19.688 1 92.19 13 HIS B CA 1
ATOM 2373 C C . HIS B 1 13 ? -16.891 1.314 20.281 1 92.19 13 HIS B C 1
ATOM 2375 O O . HIS B 1 13 ? -17.109 2.375 19.688 1 92.19 13 HIS B O 1
ATOM 2381 N N . GLY B 1 14 ? -17.5 0.949 21.375 1 89.69 14 GLY B N 1
ATOM 2382 C CA . GLY B 1 14 ? -18.219 1.946 22.156 1 89.69 14 GLY B CA 1
ATOM 2383 C C . GLY B 1 14 ? -17.312 2.99 22.781 1 89.69 14 GLY B C 1
ATOM 2384 O O . GLY B 1 14 ? -16.828 3.893 22.094 1 89.69 14 GLY B O 1
ATOM 2385 N N . ASN B 1 15 ? -16.891 2.748 24 1 92.25 15 ASN B N 1
ATOM 2386 C CA . ASN B 1 15 ? -15.938 3.615 24.672 1 92.25 15 ASN B CA 1
ATOM 2387 C C . ASN B 1 15 ? -14.5 3.242 24.312 1 92.25 15 ASN B C 1
ATOM 2389 O O . ASN B 1 15 ? -13.891 2.393 24.969 1 92.25 15 ASN B O 1
ATOM 2393 N N . PHE B 1 16 ? -13.898 3.941 23.438 1 94.62 16 PHE B N 1
ATOM 2394 C CA . PHE B 1 16 ? -12.586 3.574 22.906 1 94.62 16 PHE B CA 1
ATOM 2395 C C . PHE B 1 16 ? -11.508 3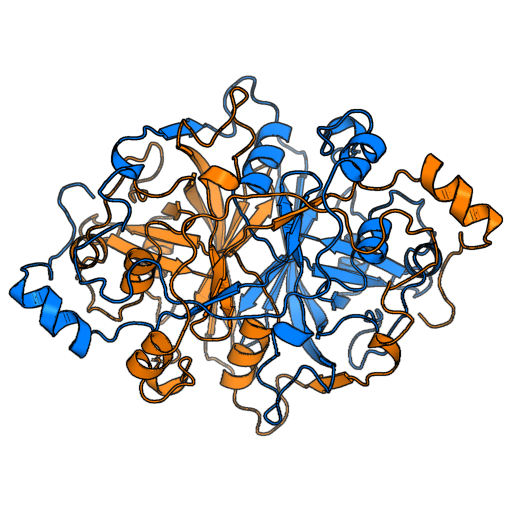.754 23.969 1 94.62 16 PHE B C 1
ATOM 2397 O O . PHE B 1 16 ? -10.547 2.984 24.016 1 94.62 16 PHE B O 1
ATOM 2404 N N . LYS B 1 17 ? -11.656 4.75 24.75 1 94.31 17 LYS B N 1
ATOM 2405 C CA . LYS B 1 17 ? -10.625 5.008 25.75 1 94.31 17 LYS B CA 1
ATOM 2406 C C . LYS B 1 17 ? -10.5 3.84 26.719 1 94.31 17 LYS B C 1
ATOM 2408 O O . LYS B 1 17 ? -9.406 3.533 27.203 1 94.31 17 LYS B O 1
ATOM 2413 N N . GLU B 1 18 ? -11.641 3.266 27.031 1 96.19 18 GLU B N 1
ATOM 2414 C CA . GLU B 1 18 ? -11.609 2.078 27.891 1 96.19 18 GLU B CA 1
ATOM 2415 C C . GLU B 1 18 ? -10.914 0.916 27.172 1 96.19 18 GLU B C 1
ATOM 2417 O O . GLU B 1 18 ? -10.148 0.175 27.797 1 96.19 18 GLU B O 1
ATOM 2422 N N . VAL B 1 19 ? -11.188 0.761 25.891 1 96.75 19 VAL B N 1
ATOM 2423 C CA . VAL B 1 19 ? -10.555 -0.275 25.078 1 96.75 19 VAL B CA 1
ATOM 2424 C C . VAL B 1 19 ? -9.047 -0.035 25.016 1 96.75 19 VAL B C 1
ATOM 2426 O O . VAL B 1 19 ? -8.25 -0.948 25.266 1 96.75 19 VAL B O 1
ATOM 2429 N N . GLU B 1 20 ? -8.656 1.144 24.766 1 96.56 20 GLU B N 1
ATOM 2430 C CA . GLU B 1 20 ? -7.25 1.514 24.672 1 96.56 20 GLU B CA 1
ATOM 2431 C C . GLU B 1 20 ? -6.531 1.271 25.984 1 96.56 20 GLU B C 1
ATOM 2433 O O . GLU B 1 20 ? -5.418 0.739 26.016 1 96.56 20 GLU B O 1
ATOM 2438 N N . ALA B 1 21 ? -7.176 1.614 27.078 1 96.81 21 ALA B N 1
ATOM 2439 C CA . ALA B 1 21 ? -6.582 1.482 28.406 1 96.81 21 ALA B CA 1
ATOM 2440 C C . ALA B 1 21 ? -6.344 0.017 28.766 1 96.81 21 ALA B C 1
ATOM 2442 O O . ALA B 1 21 ? -5.438 -0.302 29.547 1 96.81 21 ALA B O 1
ATOM 2443 N N . SER B 1 22 ? -7.125 -0.863 28.219 1 97.56 22 SER B N 1
ATOM 2444 C CA . SER B 1 22 ? -7.035 -2.285 28.531 1 97.56 22 SER B CA 1
ATOM 2445 C C . SER B 1 22 ? -5.898 -2.953 27.766 1 97.56 22 SER B C 1
ATOM 2447 O O . SER B 1 22 ? -5.539 -4.098 28.047 1 97.56 22 SER B O 1
ATOM 2449 N N . ARG B 1 23 ? -5.246 -2.293 26.797 1 97.94 23 ARG B N 1
ATOM 2450 C CA . ARG B 1 23 ? -4.23 -2.879 25.938 1 97.94 23 ARG B CA 1
ATOM 2451 C C . ARG B 1 23 ? -2.84 -2.73 26.547 1 97.94 23 ARG B C 1
ATOM 2453 O O . ARG B 1 23 ? -2.598 -1.818 27.328 1 97.94 23 ARG B O 1
ATOM 2460 N N . PRO B 1 24 ? -1.901 -3.68 26.172 1 97.94 24 PRO B N 1
ATOM 2461 C CA . PRO B 1 24 ? -0.515 -3.492 26.609 1 97.94 24 PRO B CA 1
ATOM 2462 C C . PRO B 1 24 ? 0.083 -2.174 26.125 1 97.94 24 PRO B C 1
ATOM 2464 O O . PRO B 1 24 ? -0.378 -1.612 25.125 1 97.94 24 PRO B O 1
ATOM 2467 N N . ASP B 1 25 ? 1.06 -1.682 26.875 1 97.69 25 ASP B N 1
ATOM 2468 C CA . ASP B 1 25 ? 1.733 -0.439 26.5 1 97.69 25 ASP B CA 1
ATOM 2469 C C . ASP B 1 25 ? 2.475 -0.588 25.172 1 97.69 25 ASP B C 1
ATOM 2471 O O . ASP B 1 25 ? 2.822 -1.7 24.781 1 97.69 25 ASP B O 1
ATOM 2475 N N . PHE B 1 26 ? 2.693 0.474 24.594 1 96.5 26 PHE B N 1
ATOM 2476 C CA . PHE B 1 26 ? 3.496 0.555 23.375 1 96.5 26 PHE B CA 1
ATOM 2477 C C . PHE B 1 26 ? 4.895 -0.005 23.609 1 96.5 26 PHE B C 1
ATOM 2479 O O . PHE B 1 26 ? 5.562 0.363 24.578 1 96.5 26 PHE B O 1
ATOM 2486 N N . ASP B 1 27 ? 5.344 -0.917 22.703 1 93.62 27 ASP B N 1
ATOM 2487 C CA . ASP B 1 27 ? 6.688 -1.476 22.797 1 93.62 27 ASP B CA 1
ATOM 2488 C C . ASP B 1 27 ? 7.719 -0.533 22.172 1 93.62 27 ASP B C 1
ATOM 2490 O O . ASP B 1 27 ? 7.91 -0.528 20.953 1 93.62 27 ASP B O 1
ATOM 2494 N N . SER B 1 28 ? 8.461 0.203 22.938 1 92.38 28 SER B N 1
ATOM 2495 C CA . SER B 1 28 ? 9.438 1.172 22.438 1 92.38 28 SER B CA 1
ATOM 2496 C C . SER B 1 28 ? 10.812 0.537 22.266 1 92.38 28 SER B C 1
ATOM 2498 O O . SER B 1 28 ? 11.75 1.185 21.797 1 92.38 28 SER B O 1
ATOM 2500 N N . LYS B 1 29 ? 10.961 -0.742 22.594 1 93.56 29 LYS B N 1
ATOM 2501 C CA . LYS B 1 29 ? 12.281 -1.363 22.641 1 93.56 29 LYS B CA 1
ATOM 2502 C C . LYS B 1 29 ? 12.555 -2.164 21.375 1 93.56 29 LYS B C 1
ATOM 2504 O O . LYS B 1 29 ? 13.711 -2.314 20.969 1 93.56 29 LYS B O 1
ATOM 2509 N N . THR B 1 30 ? 11.555 -2.639 20.766 1 92.56 30 THR B N 1
ATOM 2510 C CA . THR B 1 30 ? 11.758 -3.498 19.609 1 92.56 30 THR B CA 1
ATOM 2511 C C . THR B 1 30 ? 12.312 -2.699 18.438 1 92.56 30 THR B C 1
ATOM 2513 O O . THR B 1 30 ? 11.766 -1.656 18.062 1 92.56 30 THR B O 1
ATOM 2516 N N . GLU B 1 31 ? 13.367 -3.201 17.891 1 94.56 31 GLU B N 1
ATOM 2517 C CA . GLU B 1 31 ? 13.977 -2.658 16.672 1 94.56 31 GLU B CA 1
ATOM 2518 C C . GLU B 1 31 ? 13.672 -3.527 15.461 1 94.56 31 GLU B C 1
ATOM 2520 O O . GLU B 1 31 ? 13.297 -4.695 15.602 1 94.56 31 GLU B O 1
ATOM 2525 N N . TRP B 1 32 ? 13.797 -2.945 14.297 1 95.75 32 TRP B N 1
ATOM 2526 C CA . TRP B 1 32 ? 13.68 -3.703 13.055 1 95.75 32 TRP B CA 1
ATOM 2527 C C . TRP B 1 32 ? 14.641 -4.891 13.055 1 95.75 32 TRP B C 1
ATOM 2529 O O . TRP B 1 32 ? 15.812 -4.754 13.414 1 95.75 32 TRP B O 1
ATOM 2539 N N . HIS B 1 33 ? 14.094 -6.055 12.703 1 96.69 33 HIS B N 1
ATOM 2540 C CA . HIS B 1 33 ? 14.938 -7.25 12.656 1 96.69 33 HIS B CA 1
ATOM 2541 C C . HIS B 1 33 ? 14.445 -8.219 11.586 1 96.69 33 HIS B C 1
ATOM 2543 O O . HIS B 1 33 ? 13.32 -8.102 11.094 1 96.69 33 HIS B O 1
ATOM 2549 N N . TYR B 1 34 ? 15.32 -9.156 11.203 1 97.38 34 TYR B N 1
ATOM 2550 C CA . TYR B 1 34 ? 15.008 -10.172 10.203 1 97.38 34 TYR B CA 1
ATOM 2551 C C . TYR B 1 34 ? 14.852 -11.547 10.852 1 97.38 34 TYR B C 1
ATOM 2553 O O . TYR B 1 34 ? 15.531 -11.852 11.836 1 97.38 34 TYR B O 1
ATOM 2561 N N . THR B 1 35 ? 14.016 -12.352 10.336 1 98 35 THR B N 1
ATOM 2562 C CA . THR B 1 35 ? 13.938 -13.773 10.648 1 98 35 THR B CA 1
ATOM 2563 C C . THR B 1 35 ? 14.016 -14.609 9.383 1 98 35 THR B C 1
ATOM 2565 O O . THR B 1 35 ? 14.016 -14.07 8.273 1 98 35 THR B O 1
ATOM 2568 N N . LYS B 1 36 ? 14.188 -15.922 9.539 1 98 36 LYS B N 1
ATOM 2569 C CA . LYS B 1 36 ? 14.008 -16.859 8.43 1 98 36 LYS B CA 1
ATOM 2570 C C . LYS B 1 36 ? 12.562 -16.859 7.945 1 98 36 LYS B C 1
ATOM 2572 O O . LYS B 1 36 ? 11.664 -16.375 8.641 1 98 36 LYS B O 1
ATOM 2577 N N . THR B 1 37 ? 12.391 -17.297 6.738 1 96.75 37 THR B N 1
ATOM 2578 C CA . THR B 1 37 ? 11.031 -17.594 6.297 1 96.75 37 THR B CA 1
ATOM 2579 C C . THR B 1 37 ? 10.492 -18.844 6.988 1 96.75 37 THR B C 1
ATOM 2581 O O . THR B 1 37 ? 11.234 -19.531 7.699 1 96.75 37 THR B O 1
ATOM 2584 N N . LYS B 1 38 ? 9.234 -19.094 6.785 1 95.88 38 LYS B N 1
ATOM 2585 C CA . LYS B 1 38 ? 8.625 -20.266 7.406 1 95.88 38 LYS B CA 1
ATOM 2586 C C . LYS B 1 38 ? 9.273 -21.547 6.91 1 95.88 38 LYS B C 1
ATOM 2588 O O . LYS B 1 38 ? 9.469 -22.484 7.68 1 95.88 38 LYS B O 1
ATOM 2593 N N . ASP B 1 39 ? 9.625 -21.578 5.605 1 97 39 ASP B N 1
ATOM 2594 C CA . ASP B 1 39 ? 10.312 -22.719 5.035 1 97 39 ASP B CA 1
ATOM 2595 C C . ASP B 1 39 ? 11.508 -22.281 4.184 1 97 39 ASP B C 1
ATOM 2597 O O . ASP B 1 39 ? 11.391 -22.156 2.963 1 97 39 ASP B O 1
ATOM 2601 N N . PRO B 1 40 ? 12.664 -22.156 4.785 1 96.25 40 PRO B N 1
ATOM 2602 C CA . PRO B 1 40 ? 13.852 -21.719 4.047 1 96.25 40 PRO B CA 1
ATOM 2603 C C . PRO B 1 40 ? 14.273 -22.719 2.973 1 96.25 40 PRO B C 1
ATOM 2605 O O . PRO B 1 40 ? 15.094 -22.406 2.113 1 96.25 40 PRO B O 1
ATOM 2608 N N . ASN B 1 41 ? 13.742 -23.953 2.988 1 95.94 41 ASN B N 1
ATOM 2609 C CA . ASN B 1 41 ? 14.141 -25 2.047 1 95.94 41 ASN B CA 1
ATOM 2610 C C . ASN B 1 41 ? 13.016 -25.328 1.068 1 95.94 41 ASN B C 1
ATOM 2612 O O . ASN B 1 41 ? 12.938 -26.453 0.561 1 95.94 41 ASN B O 1
ATOM 2616 N N . TRP B 1 42 ? 12.156 -24.391 0.912 1 97.56 42 TRP B N 1
ATOM 2617 C CA . TRP B 1 42 ? 11.055 -24.562 -0.028 1 97.56 42 TRP B CA 1
ATOM 2618 C C . TRP B 1 42 ? 11.57 -24.969 -1.406 1 97.56 42 TRP B C 1
ATOM 2620 O O . TRP B 1 42 ? 12.57 -24.422 -1.878 1 97.56 42 TRP B O 1
ATOM 2630 N N . LYS B 1 43 ? 10.922 -25.891 -2.117 1 97.25 43 LYS B N 1
ATOM 2631 C CA . LYS B 1 43 ? 11.297 -26.391 -3.439 1 97.25 43 LYS B CA 1
ATOM 2632 C C . LYS B 1 43 ? 10.164 -26.188 -4.441 1 97.25 43 LYS B C 1
ATOM 2634 O O . LYS B 1 43 ? 9 -26.062 -4.055 1 97.25 43 LYS B O 1
ATOM 2639 N N . PRO B 1 44 ? 10.523 -26.219 -5.734 1 97.62 44 PRO B N 1
ATOM 2640 C CA . PRO B 1 44 ? 9.484 -26.109 -6.758 1 97.62 44 PRO B CA 1
ATOM 2641 C C . PRO B 1 44 ? 8.367 -27.141 -6.582 1 97.62 44 PRO B C 1
ATOM 2643 O O . PRO B 1 44 ? 8.641 -28.297 -6.254 1 97.62 44 PRO B O 1
ATOM 2646 N N . GLY B 1 45 ? 7.184 -26.672 -6.715 1 97.06 45 GLY B N 1
ATOM 2647 C CA . GLY B 1 45 ? 6.039 -27.562 -6.703 1 97.06 45 GLY B CA 1
ATOM 2648 C C . GLY B 1 45 ? 5.453 -27.766 -5.316 1 97.06 45 GLY B C 1
ATOM 2649 O O . GLY B 1 45 ? 4.383 -28.359 -5.168 1 97.06 45 GLY B O 1
ATOM 2650 N N . GLN B 1 46 ? 6.027 -27.25 -4.25 1 97.38 46 GLN B N 1
ATOM 2651 C CA . GLN B 1 46 ? 5.648 -27.562 -2.875 1 97.38 46 GLN B CA 1
ATOM 2652 C C . GLN B 1 46 ? 4.371 -26.828 -2.479 1 97.38 46 GLN B C 1
ATOM 2654 O O . GLN B 1 46 ? 3.691 -27.219 -1.529 1 97.38 46 GLN B O 1
ATOM 2659 N N . GLY B 1 47 ? 4.031 -25.703 -3.207 1 98.06 47 GLY B N 1
ATOM 2660 C CA . GLY B 1 47 ? 2.848 -24.938 -2.859 1 98.06 47 GLY B CA 1
ATOM 2661 C C . GLY B 1 47 ? 2.957 -24.25 -1.515 1 98.06 47 GLY B C 1
ATOM 2662 O O . GLY B 1 47 ? 4.027 -23.766 -1.149 1 98.06 47 GLY B O 1
ATOM 2663 N N . ALA B 1 48 ? 1.861 -24.094 -0.845 1 98.44 48 ALA B N 1
ATOM 2664 C CA . ALA B 1 48 ? 1.813 -23.453 0.465 1 98.44 48 ALA B CA 1
ATOM 2665 C C . ALA B 1 48 ? 2.496 -24.312 1.523 1 98.44 48 ALA B C 1
ATOM 2667 O O . ALA B 1 48 ? 2.52 -25.547 1.413 1 98.44 48 ALA B O 1
ATOM 2668 N N . ASN B 1 49 ? 3.01 -23.688 2.492 1 97.38 49 ASN B N 1
ATOM 2669 C CA . ASN B 1 49 ? 3.711 -24.422 3.543 1 97.38 49 ASN B CA 1
ATOM 2670 C C . ASN B 1 49 ? 2.832 -24.609 4.773 1 97.38 49 ASN B C 1
ATOM 2672 O O . ASN B 1 49 ? 3.301 -24.469 5.906 1 97.38 49 ASN B O 1
ATOM 2676 N N . ASP B 1 50 ? 1.575 -24.812 4.629 1 96.94 50 ASP B N 1
ATOM 2677 C CA . ASP B 1 50 ? 0.629 -24.969 5.73 1 96.94 50 ASP B CA 1
ATOM 2678 C C . ASP B 1 50 ? 0.052 -26.391 5.758 1 96.94 50 ASP B C 1
ATOM 2680 O O . ASP B 1 50 ? -0.989 -26.625 6.375 1 96.94 50 ASP B O 1
ATOM 2684 N N . GLY B 1 51 ? 0.671 -27.344 4.934 1 95.5 51 GLY B N 1
ATOM 2685 C CA . GLY B 1 51 ? 0.224 -28.719 4.914 1 95.5 51 GLY B CA 1
ATOM 2686 C C . GLY B 1 51 ? -1.14 -28.906 4.273 1 95.5 51 GLY B C 1
ATOM 2687 O O . GLY B 1 51 ? -1.855 -29.859 4.578 1 95.5 51 GLY B O 1
ATOM 2688 N N . GLY B 1 52 ? -1.555 -27.953 3.555 1 97.06 52 GLY B N 1
ATOM 2689 C CA . GLY B 1 52 ? -2.82 -28.047 2.844 1 97.06 52 GLY B CA 1
ATOM 2690 C C . GLY B 1 52 ? -3.984 -27.453 3.615 1 97.06 52 GLY B C 1
ATOM 2691 O O . GLY B 1 52 ? -5.129 -27.516 3.164 1 97.06 52 GLY B O 1
ATOM 2692 N N . GLU B 1 53 ? -3.807 -26.797 4.762 1 97.38 53 GLU B N 1
ATOM 2693 C CA . GLU B 1 53 ? -4.871 -26.281 5.617 1 97.38 53 GLU B CA 1
ATOM 2694 C C . GLU B 1 53 ? -5.711 -25.234 4.883 1 97.38 53 GLU B C 1
ATOM 2696 O O . GLU B 1 53 ? -6.938 -25.203 5.02 1 97.38 53 GLU B O 1
ATOM 2701 N N . SER B 1 54 ? -5.086 -24.375 4.117 1 97.56 54 SER B N 1
ATOM 2702 C CA . SER B 1 54 ? -5.824 -23.328 3.402 1 97.56 54 SER B CA 1
ATOM 2703 C C . SER B 1 54 ? -6.777 -23.938 2.381 1 97.56 54 SER B C 1
ATOM 2705 O O . SER B 1 54 ? -7.859 -23.406 2.135 1 97.56 54 SER B O 1
ATOM 2707 N N . LEU B 1 55 ? -6.445 -25.062 1.825 1 97.94 55 LEU B N 1
ATOM 2708 C CA . LEU B 1 55 ? -7.223 -25.688 0.755 1 97.94 55 LEU B CA 1
ATOM 2709 C C . LEU B 1 55 ? -8.453 -26.391 1.315 1 97.94 55 LEU B C 1
ATOM 2711 O O . LEU B 1 55 ? -9.367 -26.75 0.566 1 97.94 55 LEU B O 1
ATOM 2715 N N . LYS B 1 56 ? -8.469 -26.594 2.611 1 98.25 56 LYS B N 1
ATOM 2716 C CA . LYS B 1 56 ? -9.617 -27.203 3.26 1 98.25 56 LYS B CA 1
ATOM 2717 C C . LYS B 1 56 ? -10.727 -26.188 3.518 1 98.25 56 LYS B C 1
ATOM 2719 O O . LYS B 1 56 ? -11.852 -26.562 3.857 1 98.25 56 LYS B O 1
ATOM 2724 N N . LYS B 1 57 ? -10.414 -24.938 3.42 1 98 57 LYS B N 1
ATOM 2725 C CA . LYS B 1 57 ? -11.375 -23.875 3.699 1 98 57 LYS B CA 1
ATOM 2726 C C . LYS B 1 57 ? -12.109 -23.453 2.432 1 98 57 LYS B C 1
ATOM 2728 O O . LYS B 1 57 ? -11.5 -23.344 1.362 1 98 57 LYS B O 1
ATOM 2733 N N . LYS B 1 58 ? -13.344 -23.203 2.566 1 98.19 58 LYS B N 1
ATOM 2734 C CA . LYS B 1 58 ? -14.133 -22.688 1.45 1 98.19 58 LYS B CA 1
ATOM 2735 C C . LYS B 1 58 ? -14.039 -21.156 1.374 1 98.19 58 LYS B C 1
ATOM 2737 O O . LYS B 1 58 ? -13.617 -20.516 2.33 1 98.19 58 LYS B O 1
ATOM 2742 N N . HIS B 1 59 ? -14.398 -20.609 0.193 1 98.75 59 HIS B N 1
ATOM 2743 C CA . HIS B 1 59 ? -14.508 -19.156 0.011 1 98.75 59 HIS B CA 1
ATOM 2744 C C . HIS B 1 59 ? -15.961 -18.75 -0.233 1 98.75 59 HIS B C 1
ATOM 2746 O O . HIS B 1 59 ? -16.75 -19.531 -0.779 1 98.75 59 HIS B O 1
ATOM 2752 N N . VAL B 1 60 ? -16.234 -17.594 0.213 1 98.31 60 VAL B N 1
ATOM 2753 C CA . VAL B 1 60 ? -17.5 -16.953 -0.111 1 98.31 60 VAL B CA 1
ATOM 2754 C C . VAL B 1 60 ? -17.312 -15.969 -1.257 1 98.31 60 VAL B C 1
ATOM 2756 O O . VAL B 1 60 ? -16.359 -15.188 -1.257 1 98.31 60 VAL B O 1
ATOM 2759 N N . SER B 1 61 ? -18.203 -16.078 -2.236 1 98.56 61 SER B N 1
ATOM 2760 C CA . SER B 1 61 ? -18.219 -15.117 -3.338 1 98.56 61 SER B CA 1
ATOM 2761 C C . SER B 1 61 ? -19.109 -13.93 -3.02 1 98.56 61 SER B C 1
ATOM 2763 O O . SER B 1 61 ? -20.219 -14.102 -2.504 1 98.56 61 SER B O 1
ATOM 2765 N N . ILE B 1 62 ? -18.656 -12.719 -3.279 1 98.5 62 ILE B N 1
ATOM 2766 C CA . ILE B 1 62 ? -19.391 -11.5 -2.951 1 98.5 62 ILE B CA 1
ATOM 2767 C C . ILE B 1 62 ? -19.516 -10.625 -4.195 1 98.5 62 ILE B C 1
ATOM 2769 O O . ILE B 1 62 ? -18.516 -10.188 -4.762 1 98.5 62 ILE B O 1
ATOM 2773 N N . ASP B 1 63 ? -20.734 -10.422 -4.605 1 98.12 63 ASP B N 1
ATOM 2774 C CA . ASP B 1 63 ? -21.047 -9.43 -5.633 1 98.12 63 ASP B CA 1
ATOM 2775 C C . ASP B 1 63 ? -21.078 -8.023 -5.043 1 98.12 63 ASP B C 1
ATOM 2777 O O . ASP B 1 63 ? -21.938 -7.711 -4.215 1 98.12 63 ASP B O 1
ATOM 2781 N N . PRO B 1 64 ? -20.156 -7.148 -5.488 1 97.38 64 PRO B N 1
ATOM 2782 C CA . PRO B 1 64 ? -20.125 -5.812 -4.898 1 97.38 64 PRO B CA 1
ATOM 2783 C C . PRO B 1 64 ? -21.438 -5.051 -5.09 1 97.38 64 PRO B C 1
ATOM 2785 O O . PRO B 1 64 ? -21.703 -4.07 -4.387 1 97.38 64 PRO B O 1
ATOM 2788 N N . TYR B 1 65 ? -22.281 -5.562 -5.992 1 94.56 65 TYR B N 1
ATOM 2789 C CA . TYR B 1 65 ? -23.516 -4.852 -6.305 1 94.56 65 TYR B CA 1
ATOM 2790 C C . TYR B 1 65 ? -24.734 -5.723 -6.016 1 94.56 65 TYR B C 1
ATOM 2792 O O . TYR B 1 65 ? -25.797 -5.531 -6.613 1 94.56 65 TYR B O 1
ATOM 2800 N N . GLU B 1 66 ? -24.453 -6.711 -5.234 1 94.06 66 GLU B N 1
ATOM 2801 C CA . GLU B 1 66 ? -25.578 -7.559 -4.848 1 94.06 66 GLU B CA 1
ATOM 2802 C C . GLU B 1 66 ? -26.734 -6.723 -4.301 1 94.06 66 GLU B C 1
ATOM 2804 O O . GLU B 1 66 ? -26.516 -5.742 -3.59 1 94.06 66 GLU B O 1
ATOM 2809 N N . GLU B 1 67 ? -27.953 -7.156 -4.613 1 92.25 67 GLU B N 1
ATOM 2810 C CA . GLU B 1 67 ? -29.141 -6.445 -4.121 1 92.25 67 GLU B CA 1
ATOM 2811 C C . GLU B 1 67 ? -29.125 -6.348 -2.6 1 92.25 67 GLU B C 1
ATOM 2813 O O . GLU B 1 67 ? -28.891 -7.34 -1.909 1 92.25 67 GLU B O 1
ATOM 2818 N N . GLY B 1 68 ? -29.328 -5.133 -2.123 1 91.12 68 GLY B N 1
ATOM 2819 C CA . GLY B 1 68 ? -29.438 -4.922 -0.688 1 91.12 68 GLY B CA 1
ATOM 2820 C C . GLY B 1 68 ? -28.109 -4.668 -0.02 1 91.12 68 GLY B C 1
ATOM 2821 O O . GLY B 1 68 ? -28.047 -4.309 1.158 1 91.12 68 GLY B O 1
ATOM 2822 N N . ARG B 1 69 ? -27 -4.902 -0.693 1 92.75 69 ARG B N 1
ATOM 2823 C CA . ARG B 1 69 ? -25.688 -4.664 -0.101 1 92.75 69 ARG B CA 1
ATOM 2824 C C . ARG B 1 69 ? -25.391 -3.172 -0.017 1 92.75 69 ARG B C 1
ATOM 2826 O O . ARG B 1 69 ? -25.328 -2.484 -1.04 1 92.75 69 ARG B O 1
ATOM 2833 N N . PRO B 1 70 ? -25.219 -2.664 1.21 1 88.25 70 PRO B N 1
ATOM 2834 C CA . PRO B 1 70 ? -24.859 -1.25 1.322 1 88.25 70 PRO B CA 1
ATOM 2835 C C . PRO B 1 70 ? -23.516 -0.936 0.667 1 88.25 70 PRO B C 1
ATOM 2837 O O . PRO B 1 70 ? -22.578 -1.73 0.763 1 88.25 70 PRO B O 1
ATOM 2840 N N . ALA B 1 71 ? -23.438 0.226 0.058 1 83.06 71 ALA B N 1
ATOM 2841 C CA . ALA B 1 71 ? -22.203 0.635 -0.612 1 83.06 71 ALA B CA 1
ATOM 2842 C C . ALA B 1 71 ? -21.047 0.721 0.376 1 83.06 71 ALA B C 1
ATOM 2844 O O . ALA B 1 71 ? -19.891 0.432 0.024 1 83.06 71 ALA B O 1
ATOM 2845 N N . THR B 1 72 ? -21.359 1.062 1.599 1 90.5 72 THR B N 1
ATOM 2846 C CA . THR B 1 72 ? -20.344 1.231 2.625 1 90.5 72 THR B CA 1
ATOM 2847 C C . THR B 1 72 ? -19.672 -0.104 2.957 1 90.5 72 THR B C 1
ATOM 2849 O O . THR B 1 72 ? -18.578 -0.138 3.506 1 90.5 72 THR B O 1
ATOM 2852 N N . PHE B 1 73 ? -20.359 -1.235 2.598 1 95.38 73 PHE B N 1
ATOM 2853 C CA . PHE B 1 73 ? -19.812 -2.549 2.912 1 95.38 73 PHE B CA 1
ATOM 2854 C C . PHE B 1 73 ? -18.609 -2.863 2.021 1 95.38 73 PHE B C 1
ATOM 2856 O O . PHE B 1 73 ? -17.672 -3.527 2.453 1 95.38 73 PHE B O 1
ATOM 2863 N N . ASN B 1 74 ? -18.672 -2.324 0.776 1 96.56 74 ASN B N 1
ATOM 2864 C CA . ASN B 1 74 ? -17.516 -2.496 -0.087 1 96.56 74 ASN B CA 1
ATOM 2865 C C . ASN B 1 74 ? -16.297 -1.768 0.469 1 96.56 74 ASN B C 1
ATOM 2867 O O . ASN B 1 74 ? -15.18 -2.305 0.451 1 96.56 74 ASN B O 1
ATOM 2871 N N . TYR B 1 75 ? -16.594 -0.562 0.927 1 96.69 75 TYR B N 1
ATOM 2872 C CA . TYR B 1 75 ? -15.516 0.212 1.536 1 96.69 75 TYR B CA 1
ATOM 2873 C C . TYR B 1 75 ? -14.898 -0.538 2.713 1 96.69 75 TYR B C 1
ATOM 2875 O O . TYR B 1 75 ? -13.688 -0.765 2.75 1 96.69 75 TYR B O 1
ATOM 2883 N N . LYS B 1 76 ? -15.68 -0.965 3.695 1 97.12 76 LYS B N 1
ATOM 2884 C CA . LYS B 1 76 ? -15.203 -1.655 4.891 1 97.12 76 LYS B CA 1
ATOM 2885 C C . LYS B 1 76 ? -14.461 -2.939 4.527 1 97.12 76 LYS B C 1
ATOM 2887 O O . LYS B 1 76 ? -13.398 -3.229 5.082 1 97.12 76 LYS B O 1
ATOM 2892 N N . LEU B 1 77 ? -15.031 -3.705 3.582 1 98.31 77 LEU B N 1
ATOM 2893 C CA . LEU B 1 77 ? -14.43 -4.961 3.154 1 98.31 77 LEU B CA 1
ATOM 2894 C C . LEU B 1 77 ? -13.047 -4.727 2.553 1 98.31 77 LEU B C 1
ATOM 2896 O O . LEU B 1 77 ? -12.07 -5.355 2.967 1 98.31 77 LEU B O 1
ATOM 2900 N N . LEU B 1 78 ? -12.984 -3.779 1.67 1 98.5 78 LEU B N 1
ATOM 2901 C CA . LEU B 1 78 ? -11.773 -3.605 0.884 1 98.5 78 LEU B CA 1
ATOM 2902 C C . LEU B 1 78 ? -10.648 -3.02 1.738 1 98.5 78 LEU B C 1
ATOM 2904 O O . LEU B 1 78 ? -9.484 -3.408 1.596 1 98.5 78 LEU B O 1
ATOM 2908 N N . ILE B 1 79 ? -10.945 -2.121 2.646 1 97.94 79 ILE B N 1
ATOM 2909 C CA . ILE B 1 79 ? -9.875 -1.542 3.453 1 97.94 79 ILE B CA 1
ATOM 2910 C C . ILE B 1 79 ? -9.344 -2.584 4.434 1 97.94 79 ILE B C 1
ATOM 2912 O O . ILE B 1 79 ? -8.195 -2.508 4.871 1 97.94 79 ILE B O 1
ATOM 2916 N N . SER B 1 80 ? -10.164 -3.555 4.809 1 98.19 80 SER B N 1
ATOM 2917 C CA . SER B 1 80 ? -9.688 -4.605 5.703 1 98.19 80 SER B CA 1
ATOM 2918 C C . SER B 1 80 ? -8.984 -5.711 4.93 1 98.19 80 SER B C 1
ATOM 2920 O O . SER B 1 80 ? -8.219 -6.492 5.508 1 98.19 80 SER B O 1
ATOM 2922 N N . ALA B 1 81 ? -9.211 -5.777 3.646 1 98.69 81 ALA B N 1
ATOM 2923 C CA . ALA B 1 81 ? -8.68 -6.875 2.84 1 98.69 81 ALA B CA 1
ATOM 2924 C C . ALA B 1 81 ? -7.379 -6.465 2.146 1 98.69 81 ALA B C 1
ATOM 2926 O O . ALA B 1 81 ? -6.422 -7.238 2.104 1 98.69 81 ALA B O 1
ATOM 2927 N N . ILE B 1 82 ? -7.371 -5.254 1.555 1 98.62 82 ILE B N 1
ATOM 2928 C CA . ILE B 1 82 ? -6.191 -4.762 0.854 1 98.62 82 ILE B CA 1
ATOM 2929 C C . ILE B 1 82 ? -5.246 -4.082 1.847 1 98.62 82 ILE B C 1
ATOM 2931 O O . ILE B 1 82 ? -5.215 -2.855 1.943 1 98.62 82 ILE B O 1
ATOM 2935 N N . ILE B 1 83 ? -4.465 -4.922 2.566 1 98.38 83 ILE B N 1
ATOM 2936 C CA . ILE B 1 83 ? -3.561 -4.449 3.607 1 98.38 83 ILE B CA 1
ATOM 2937 C C . ILE B 1 83 ? -2.229 -5.188 3.512 1 98.38 83 ILE B C 1
ATOM 2939 O O . ILE B 1 83 ? -2.16 -6.285 2.955 1 98.38 83 ILE B O 1
ATOM 2943 N N . PRO B 1 84 ? -1.134 -4.605 4.016 1 98.31 84 PRO B N 1
ATOM 2944 C CA . PRO B 1 84 ? -1.096 -3.246 4.559 1 98.31 84 PRO B CA 1
ATOM 2945 C C . PRO B 1 84 ? -0.958 -2.182 3.471 1 98.31 84 PRO B C 1
ATOM 2947 O O . PRO B 1 84 ? -0.449 -2.465 2.385 1 98.31 84 PRO B O 1
ATOM 2950 N N . ARG B 1 85 ? -1.468 -0.993 3.742 1 98.69 85 ARG B N 1
ATOM 2951 C CA . ARG B 1 85 ? -1.366 0.086 2.764 1 98.69 85 ARG B CA 1
ATOM 2952 C C . ARG B 1 85 ? -0.453 1.198 3.27 1 98.69 85 ARG B C 1
ATOM 2954 O O . ARG B 1 85 ? -0.529 1.589 4.434 1 98.69 85 ARG B O 1
ATOM 2961 N N . PRO B 1 86 ? 0.407 1.715 2.404 1 97.94 86 PRO B N 1
ATOM 2962 C CA . PRO B 1 86 ? 1.124 2.928 2.809 1 97.94 86 PRO B CA 1
ATOM 2963 C C . PRO B 1 86 ? 0.198 4.129 2.98 1 97.94 86 PRO B C 1
ATOM 2965 O O . PRO B 1 86 ? -0.917 4.137 2.453 1 97.94 86 PRO B O 1
ATOM 2968 N N . VAL B 1 87 ? 0.648 5.066 3.752 1 97.69 87 VAL B N 1
ATOM 2969 C CA . VAL B 1 87 ? -0.16 6.262 3.973 1 97.69 87 VAL B CA 1
ATOM 2970 C C . VAL B 1 87 ? 0.56 7.484 3.41 1 97.69 87 VAL B C 1
ATOM 2972 O O . VAL B 1 87 ? 1.62 7.871 3.908 1 97.69 87 VAL B O 1
ATOM 2975 N N . GLY B 1 88 ? 0.025 8.031 2.348 1 98 88 GLY B N 1
ATOM 2976 C CA . GLY B 1 88 ? 0.486 9.336 1.894 1 98 88 GLY B CA 1
ATOM 2977 C C . GLY B 1 88 ? -0.055 10.484 2.725 1 98 88 GLY B C 1
ATOM 2978 O O . GLY B 1 88 ? -1.271 10.648 2.846 1 98 88 GLY B O 1
ATOM 2979 N N . PHE B 1 89 ? 0.802 11.133 3.42 1 98.81 89 PHE B N 1
ATOM 2980 C CA . PHE B 1 89 ? 0.463 12.359 4.141 1 98.81 89 PHE B CA 1
ATOM 2981 C C . PHE B 1 89 ? 0.639 13.578 3.244 1 98.81 89 PHE B C 1
ATOM 2983 O O . PHE B 1 89 ? 1.758 14.062 3.057 1 98.81 89 PHE B O 1
ATOM 2990 N N . ILE B 1 90 ? -0.498 14.141 2.754 1 98.88 90 ILE B N 1
ATOM 2991 C CA . ILE B 1 90 ? -0.475 15.023 1.594 1 98.88 90 ILE B CA 1
ATOM 2992 C C . ILE B 1 90 ? -0.634 16.469 2.047 1 98.88 90 ILE B C 1
ATOM 2994 O O . ILE B 1 90 ? -1.562 16.797 2.791 1 98.88 90 ILE B O 1
ATOM 2998 N N . SER B 1 91 ? 0.271 17.281 1.613 1 98.62 91 SER B N 1
ATOM 2999 C CA . SER B 1 91 ? 0.202 18.734 1.819 1 98.62 91 SER B CA 1
ATOM 3000 C C . SER B 1 91 ? -0.101 19.453 0.516 1 98.62 91 SER B C 1
ATOM 3002 O O . SER B 1 91 ? 0.5 19.172 -0.52 1 98.62 91 SER B O 1
ATOM 3004 N N . THR B 1 92 ? -1.021 20.328 0.567 1 97.56 92 THR B N 1
ATOM 3005 C CA . THR B 1 92 ? -1.385 21.156 -0.574 1 97.56 92 THR B CA 1
ATOM 3006 C C . THR B 1 92 ? -1.578 22.609 -0.143 1 97.56 92 THR B C 1
ATOM 3008 O O . THR B 1 92 ? -1.641 22.906 1.053 1 97.56 92 THR B O 1
ATOM 3011 N N . ARG B 1 93 ? -1.603 23.5 -1.105 1 95.88 93 ARG B N 1
ATOM 3012 C CA . ARG B 1 93 ? -1.783 24.938 -0.898 1 95.88 93 ARG B CA 1
ATOM 3013 C C . ARG B 1 93 ? -2.711 25.531 -1.952 1 95.88 93 ARG B C 1
ATOM 3015 O O . ARG B 1 93 ? -2.668 25.141 -3.119 1 95.88 93 ARG B O 1
ATOM 3022 N N . SER B 1 94 ? -3.502 26.5 -1.473 1 95 94 SER B N 1
ATOM 3023 C CA . SER B 1 94 ? -4.418 27.141 -2.408 1 95 94 SER B CA 1
ATOM 3024 C C . SER B 1 94 ? -3.658 28 -3.424 1 95 94 SER B C 1
ATOM 3026 O O . SER B 1 94 ? -2.518 28.391 -3.178 1 95 94 SER B O 1
ATOM 3028 N N . GLN B 1 95 ? -4.324 28.25 -4.508 1 95.19 95 GLN B N 1
ATOM 3029 C CA . GLN B 1 95 ? -3.709 29 -5.598 1 95.19 95 GLN B CA 1
ATOM 3030 C C . GLN B 1 95 ? -3.254 30.375 -5.125 1 95.19 95 GLN B C 1
ATOM 3032 O O . GLN B 1 95 ? -2.174 30.844 -5.496 1 95.19 95 GLN B O 1
ATOM 3037 N N . ASP B 1 96 ? -4.094 31.062 -4.285 1 93.5 96 ASP B N 1
ATOM 3038 C CA . ASP B 1 96 ? -3.768 32.406 -3.805 1 93.5 96 ASP B CA 1
ATOM 3039 C C . ASP B 1 96 ? -2.789 32.344 -2.633 1 93.5 96 ASP B C 1
ATOM 3041 O O . ASP B 1 96 ? -2.363 33.375 -2.121 1 93.5 96 ASP B O 1
ATOM 3045 N N . GLY B 1 97 ? -2.482 31.156 -2.123 1 91 97 GLY B N 1
ATOM 3046 C CA . GLY B 1 97 ? -1.476 30.953 -1.094 1 91 97 GLY B CA 1
ATOM 3047 C C . GLY B 1 97 ? -1.996 31.203 0.308 1 91 97 GLY B C 1
ATOM 3048 O O . GLY B 1 97 ? -1.25 31.094 1.283 1 91 97 GLY B O 1
ATOM 3049 N N . THR B 1 98 ? -3.254 31.422 0.474 1 90.25 98 THR B N 1
ATOM 3050 C CA . THR B 1 98 ? -3.771 31.891 1.754 1 90.25 98 THR B CA 1
ATOM 3051 C C . THR B 1 98 ? -4.242 30.719 2.611 1 90.25 98 THR B C 1
ATOM 3053 O O . THR B 1 98 ? -4.484 30.875 3.809 1 90.25 98 THR B O 1
ATOM 3056 N N . SER B 1 99 ? -4.379 29.547 1.95 1 92.06 99 SER B N 1
ATOM 3057 C CA . SER B 1 99 ? -4.852 28.375 2.684 1 92.06 99 SER B CA 1
ATOM 3058 C C . SER B 1 99 ? -4 27.141 2.375 1 92.06 99 SER B C 1
ATOM 3060 O O . SER B 1 99 ? -3.51 26.984 1.254 1 92.06 99 SER B O 1
ATOM 3062 N N . THR B 1 100 ? -3.785 26.359 3.4 1 94.75 100 THR B N 1
ATOM 3063 C CA . THR B 1 100 ? -3.062 25.109 3.27 1 94.75 100 THR B CA 1
ATOM 3064 C C . THR B 1 100 ? -3.906 23.938 3.787 1 94.75 100 THR B C 1
ATOM 3066 O O . THR B 1 100 ? -4.871 24.156 4.527 1 94.75 100 THR B O 1
ATOM 3069 N N . ASN B 1 101 ? -3.646 22.828 3.299 1 96 101 ASN B N 1
ATOM 3070 C CA . ASN B 1 101 ? -4.266 21.609 3.805 1 96 101 ASN B CA 1
ATOM 3071 C C . ASN B 1 101 ? -3.234 20.5 4.02 1 96 101 ASN B C 1
ATOM 3073 O O . ASN B 1 101 ? -2.275 20.375 3.252 1 96 101 ASN B O 1
ATOM 3077 N N . LEU B 1 102 ? -3.35 19.766 5.09 1 97.81 102 LEU B N 1
ATOM 3078 C CA . LEU B 1 102 ? -2.551 18.594 5.434 1 97.81 102 LEU B CA 1
ATOM 3079 C C . LEU B 1 102 ? -3.441 17.453 5.895 1 97.81 102 LEU B C 1
ATOM 3081 O O . LEU B 1 102 ? -4.238 17.609 6.824 1 97.81 102 LEU B O 1
ATOM 3085 N N . ALA B 1 103 ? -3.334 16.266 5.184 1 97.69 103 ALA B N 1
ATOM 3086 C CA . ALA B 1 103 ? -4.219 15.156 5.516 1 97.69 103 ALA B CA 1
ATOM 3087 C C . ALA B 1 103 ? -3.611 13.82 5.09 1 97.69 103 ALA B C 1
ATOM 3089 O O . ALA B 1 103 ? -2.832 13.766 4.137 1 97.69 103 ALA B O 1
ATOM 3090 N N . PRO B 1 104 ? -3.949 12.758 5.824 1 98.19 104 PRO B N 1
ATOM 3091 C CA . PRO B 1 104 ? -3.475 11.43 5.441 1 98.19 104 PRO B CA 1
ATOM 3092 C C . PRO B 1 104 ? -4.371 10.75 4.41 1 98.19 104 PRO B C 1
ATOM 3094 O O . PRO B 1 104 ? -5.598 10.906 4.457 1 98.19 104 PRO B O 1
ATOM 3097 N N . PHE B 1 105 ? -3.797 10.078 3.451 1 97.69 105 PHE B N 1
ATOM 3098 C CA . PHE B 1 105 ? -4.469 9.305 2.416 1 97.69 105 PHE B CA 1
ATOM 3099 C C . PHE B 1 105 ? -3.898 7.898 2.336 1 97.69 105 PHE B C 1
ATOM 3101 O O . PHE B 1 105 ? -2.723 7.715 2.006 1 97.69 105 PHE B O 1
ATOM 3108 N N . SER B 1 106 ? -4.77 6.914 2.541 1 96.5 106 SER B N 1
ATOM 3109 C CA . SER B 1 106 ? -4.285 5.539 2.502 1 96.5 106 SER B CA 1
ATOM 3110 C C . SER B 1 106 ? -4.512 4.91 1.132 1 96.5 106 SER B C 1
ATOM 3112 O O . SER B 1 106 ? -4.172 3.744 0.913 1 96.5 106 SER B O 1
ATOM 3114 N N . TYR B 1 107 ? -5.227 5.617 0.198 1 97.88 107 TYR B N 1
ATOM 3115 C CA . TYR B 1 107 ? -5.25 5.258 -1.216 1 97.88 107 TYR B CA 1
ATOM 3116 C C . TYR B 1 107 ? -4.074 5.891 -1.956 1 97.88 107 TYR B C 1
ATOM 3118 O O . TYR B 1 107 ? -4.27 6.68 -2.883 1 97.88 107 TYR B O 1
ATOM 3126 N N . THR B 1 108 ? -2.891 5.555 -1.502 1 98.5 108 THR B N 1
ATOM 3127 C CA . THR B 1 108 ? -1.644 6.082 -2.045 1 98.5 108 THR B CA 1
ATOM 3128 C C . THR B 1 108 ? -0.695 4.949 -2.426 1 98.5 108 THR B C 1
ATOM 3130 O O . THR B 1 108 ? -0.608 3.943 -1.723 1 98.5 108 THR B O 1
ATOM 3133 N N . GLN B 1 109 ? 0.003 5.125 -3.543 1 98.69 109 GLN B N 1
ATOM 3134 C CA . GLN B 1 109 ? 0.994 4.148 -3.984 1 98.69 109 GLN B CA 1
ATOM 3135 C C . GLN B 1 109 ? 1.961 4.766 -4.992 1 98.69 109 GLN B C 1
ATOM 3137 O O . GLN B 1 109 ? 1.673 5.812 -5.578 1 98.69 109 GLN B O 1
ATOM 3142 N N . MET B 1 110 ? 3.119 4.164 -5.117 1 98.56 110 MET B N 1
ATOM 3143 C CA . MET B 1 110 ? 3.965 4.402 -6.281 1 98.56 110 MET B CA 1
ATOM 3144 C C . MET B 1 110 ? 3.639 3.422 -7.402 1 98.56 110 MET B C 1
ATOM 3146 O O . MET B 1 110 ? 3.348 2.252 -7.145 1 98.56 110 MET B O 1
ATOM 3150 N N . VAL B 1 111 ? 3.766 3.93 -8.703 1 98.38 111 VAL B N 1
ATOM 3151 C CA . VAL B 1 111 ? 3.344 3.047 -9.781 1 98.38 111 VAL B CA 1
ATOM 3152 C C . VAL B 1 111 ? 4.406 3.027 -10.883 1 98.38 111 VAL B C 1
ATOM 3154 O O . VAL B 1 111 ? 4.266 2.316 -11.875 1 98.38 111 VAL B O 1
ATOM 3157 N N . ASN B 1 112 ? 5.41 3.799 -10.805 1 97.69 112 ASN B N 1
ATOM 3158 C CA . ASN B 1 112 ? 6.539 3.869 -11.727 1 97.69 112 ASN B CA 1
ATOM 3159 C C . ASN B 1 112 ? 7.727 4.594 -11.102 1 97.69 112 ASN B C 1
ATOM 3161 O O . ASN B 1 112 ? 7.57 5.316 -10.117 1 97.69 112 ASN B O 1
ATOM 3165 N N . HIS B 1 113 ? 8.977 4.395 -11.656 1 96.75 113 HIS B N 1
ATOM 3166 C CA . HIS B 1 113 ? 10.133 5.039 -11.047 1 96.75 113 HIS B CA 1
ATOM 3167 C C . HIS B 1 113 ? 10.914 5.855 -12.07 1 96.75 113 HIS B C 1
ATOM 3169 O O . HIS B 1 113 ? 11.836 6.594 -11.711 1 96.75 113 HIS B O 1
ATOM 3175 N N . ASP B 1 114 ? 10.508 5.707 -13.398 1 94.5 114 ASP B N 1
ATOM 3176 C CA . ASP B 1 114 ? 11.078 6.551 -14.445 1 94.5 114 ASP B CA 1
ATOM 3177 C C . ASP B 1 114 ? 10.023 6.938 -15.477 1 94.5 114 ASP B C 1
ATOM 3179 O O . ASP B 1 114 ? 9.859 6.258 -16.484 1 94.5 114 ASP B O 1
ATOM 3183 N N . PRO B 1 115 ? 9.492 8.141 -15.328 1 96.94 115 PRO B N 1
ATOM 3184 C CA . PRO B 1 115 ? 9.672 9.031 -14.18 1 96.94 115 PRO B CA 1
ATOM 3185 C C . PRO B 1 115 ? 9.047 8.469 -12.898 1 96.94 115 PRO B C 1
ATOM 3187 O O . PRO B 1 115 ? 8.312 7.48 -12.953 1 96.94 115 PRO B O 1
ATOM 3190 N N . PRO B 1 116 ? 9.43 9.086 -11.688 1 98.38 116 PRO B N 1
ATOM 3191 C CA . PRO B 1 116 ? 8.711 8.703 -10.469 1 98.38 116 PRO B CA 1
ATOM 3192 C C . PRO B 1 116 ? 7.238 9.094 -10.508 1 98.38 116 PRO B C 1
ATOM 3194 O O . PRO B 1 116 ? 6.914 10.281 -10.625 1 98.38 116 PRO B O 1
ATOM 3197 N N . VAL B 1 117 ? 6.363 8.102 -10.453 1 98.88 117 VAL B N 1
ATOM 3198 C CA . VAL B 1 117 ? 4.93 8.367 -10.539 1 98.88 117 VAL B CA 1
ATOM 3199 C C . VAL B 1 117 ? 4.219 7.77 -9.328 1 98.88 117 VAL B C 1
ATOM 3201 O O . VAL B 1 117 ? 4.492 6.629 -8.938 1 98.88 117 VAL B O 1
ATOM 3204 N N . PHE B 1 118 ? 3.346 8.562 -8.734 1 98.94 118 PHE B N 1
ATOM 3205 C CA . PHE B 1 118 ? 2.525 8.18 -7.594 1 98.94 118 PHE B CA 1
ATOM 3206 C C . PHE B 1 118 ? 1.047 8.391 -7.891 1 98.94 118 PHE B C 1
ATOM 3208 O O . PHE B 1 118 ? 0.694 9.133 -8.812 1 98.94 118 PHE B O 1
ATOM 3215 N N . ILE B 1 119 ? 0.217 7.684 -7.125 1 98.94 119 ILE B N 1
ATOM 3216 C CA . ILE B 1 119 ? -1.219 7.922 -7.223 1 98.94 119 ILE B CA 1
ATOM 3217 C C . ILE B 1 119 ? -1.775 8.289 -5.848 1 98.94 119 ILE B C 1
ATOM 3219 O O . ILE B 1 119 ? -1.236 7.875 -4.82 1 98.94 119 ILE B O 1
ATOM 3223 N N . ILE B 1 120 ? -2.822 9.055 -5.867 1 98.75 120 ILE B N 1
ATOM 3224 C CA . ILE B 1 120 ? -3.611 9.43 -4.699 1 98.75 120 ILE B CA 1
ATOM 3225 C C . ILE B 1 120 ? -5.098 9.25 -5.004 1 98.75 120 ILE B C 1
ATOM 3227 O O . ILE B 1 120 ? -5.613 9.82 -5.965 1 98.75 120 ILE B O 1
ATOM 3231 N N . GLY B 1 121 ? -5.762 8.438 -4.23 1 98.38 121 GLY B N 1
ATOM 3232 C CA . GLY B 1 121 ? -7.203 8.305 -4.344 1 98.38 121 GLY B CA 1
ATOM 3233 C C . GLY B 1 121 ? -7.965 9.211 -3.395 1 98.38 121 GLY B C 1
ATOM 3234 O O . GLY B 1 121 ? -7.75 9.164 -2.182 1 98.38 121 GLY B O 1
ATOM 3235 N N . TYR B 1 122 ? -8.867 10.023 -3.932 1 97.5 122 TYR B N 1
ATOM 3236 C CA . TYR B 1 122 ? -9.695 10.938 -3.156 1 97.5 122 TYR B CA 1
ATOM 3237 C C . TYR B 1 122 ? -11.133 10.445 -3.098 1 97.5 122 TYR B C 1
ATOM 3239 O O . TYR B 1 122 ? -11.688 10.008 -4.109 1 97.5 122 TYR B O 1
ATOM 3247 N N . ALA B 1 123 ? -11.672 10.5 -1.925 1 93.69 123 ALA B N 1
ATOM 3248 C CA . ALA B 1 123 ? -13.109 10.266 -1.806 1 93.69 123 ALA B CA 1
ATOM 3249 C C . ALA B 1 123 ? -13.898 11.5 -2.225 1 93.69 123 ALA B C 1
ATOM 3251 O O . ALA B 1 123 ? -13.523 12.633 -1.9 1 93.69 123 ALA B O 1
ATOM 3252 N N . GLY B 1 124 ? -14.93 11.273 -2.955 1 92.44 124 GLY B N 1
ATOM 3253 C CA . GLY B 1 124 ? -15.734 12.375 -3.457 1 92.44 124 GLY B CA 1
ATOM 3254 C C . GLY B 1 124 ? -15.398 12.766 -4.883 1 92.44 124 GLY B C 1
ATOM 3255 O O . GLY B 1 124 ? -14.297 12.477 -5.363 1 92.44 124 GLY B O 1
ATOM 3256 N N . GLY B 1 125 ? -16.328 13.453 -5.523 1 93.5 125 GLY B N 1
ATOM 3257 C CA . GLY B 1 125 ? -16.125 13.898 -6.895 1 93.5 125 GLY B CA 1
ATOM 3258 C C . GLY B 1 125 ? -15.555 15.297 -6.992 1 93.5 125 GLY B C 1
ATOM 3259 O O . GLY B 1 125 ? -15.375 15.977 -5.977 1 93.5 125 GLY B O 1
ATOM 3260 N N . MET B 1 126 ? -15.297 15.688 -8.211 1 94.5 126 MET B N 1
ATOM 3261 C CA . MET B 1 126 ? -14.781 17.016 -8.492 1 94.5 126 MET B CA 1
ATOM 3262 C C . MET B 1 126 ? -15.797 18.094 -8.102 1 94.5 126 MET B C 1
ATOM 3264 O O . MET B 1 126 ? -15.43 19.219 -7.785 1 94.5 126 MET B O 1
ATOM 3268 N N . ASP B 1 127 ? -17.078 17.719 -8.109 1 92 127 ASP B N 1
ATOM 3269 C CA . ASP B 1 127 ? -18.156 18.656 -7.82 1 92 127 ASP B CA 1
ATOM 3270 C C . ASP B 1 127 ? -18.203 18.984 -6.328 1 92 127 ASP B C 1
ATOM 3272 O O . ASP B 1 127 ? -18.797 20 -5.93 1 92 127 ASP B O 1
ATOM 3276 N N . ARG B 1 128 ? -17.672 18.188 -5.516 1 87.69 128 ARG B N 1
ATOM 3277 C CA . ARG B 1 128 ? -17.562 18.406 -4.078 1 87.69 128 ARG B CA 1
ATOM 3278 C C . ARG B 1 128 ? -16.156 18.062 -3.58 1 87.69 128 ARG B C 1
ATOM 3280 O O . ARG B 1 128 ? -16 17.312 -2.615 1 87.69 128 ARG B O 1
ATOM 3287 N N . ALA B 1 129 ? -15.234 18.641 -4.242 1 89.69 129 ALA B N 1
ATOM 3288 C CA . ALA B 1 129 ? -13.844 18.297 -3.969 1 89.69 129 ALA B CA 1
ATOM 3289 C C . ALA B 1 129 ? -13.438 18.734 -2.561 1 89.69 129 ALA B C 1
ATOM 3291 O O . ALA B 1 129 ? -13.711 19.859 -2.148 1 89.69 129 ALA B O 1
ATOM 3292 N N . LYS B 1 130 ? -12.758 17.812 -1.832 1 90.31 130 LYS B N 1
ATOM 3293 C CA . LYS B 1 130 ? -12.102 18.172 -0.582 1 90.31 130 LYS B CA 1
ATOM 3294 C C . LYS B 1 130 ? -11.008 19.219 -0.824 1 90.31 130 LYS B C 1
ATOM 3296 O O . LYS B 1 130 ? -10.516 19.359 -1.946 1 90.31 130 LYS B O 1
ATOM 3301 N N . ASP B 1 131 ? -10.594 19.906 0.205 1 92.12 131 ASP B N 1
ATOM 3302 C CA . ASP B 1 131 ? -9.633 21 0.105 1 92.12 131 ASP B CA 1
ATOM 3303 C C . ASP B 1 131 ? -8.352 20.547 -0.593 1 92.12 131 ASP B C 1
ATOM 3305 O O . ASP B 1 131 ? -7.828 21.25 -1.462 1 92.12 131 ASP B O 1
ATOM 3309 N N . SER B 1 132 ? -7.852 19.406 -0.243 1 95 132 SER B N 1
ATOM 3310 C CA . SER B 1 132 ? -6.605 18.906 -0.816 1 95 132 SER B CA 1
ATOM 3311 C C . SER B 1 132 ? -6.746 18.672 -2.318 1 95 132 SER B C 1
ATOM 3313 O O . SER B 1 132 ? -5.84 19 -3.088 1 95 132 SER B O 1
ATOM 3315 N N . LEU B 1 133 ? -7.871 18.078 -2.736 1 97.06 133 LEU B N 1
ATOM 3316 C CA . LEU B 1 133 ? -8.078 17.828 -4.16 1 97.06 133 LEU B CA 1
ATOM 3317 C C . LEU B 1 133 ? -8.25 19.141 -4.922 1 97.06 133 LEU B C 1
ATOM 3319 O O . LEU B 1 133 ? -7.664 19.312 -5.992 1 97.06 133 LEU B O 1
ATOM 3323 N N . ARG B 1 134 ? -9.047 20.031 -4.398 1 96.19 134 ARG B N 1
ATOM 3324 C CA . ARG B 1 134 ? -9.227 21.344 -5.016 1 96.19 134 ARG B CA 1
ATOM 3325 C C . ARG B 1 134 ? -7.891 22.047 -5.199 1 96.19 134 ARG B C 1
ATOM 3327 O O . ARG B 1 134 ? -7.594 22.547 -6.285 1 96.19 134 ARG B O 1
ATOM 3334 N N . ASN B 1 135 ? -7.102 22.109 -4.113 1 96.94 135 ASN B N 1
ATOM 3335 C CA . ASN B 1 135 ? -5.781 22.734 -4.176 1 96.94 135 ASN B CA 1
ATOM 3336 C C . ASN B 1 135 ? -4.91 22.078 -5.246 1 96.94 135 ASN B C 1
ATOM 3338 O O . ASN B 1 135 ? -4.273 22.781 -6.039 1 96.94 135 ASN B O 1
ATOM 3342 N N . LEU B 1 136 ? -4.898 20.75 -5.25 1 98.5 136 LEU B N 1
ATOM 3343 C CA . LEU B 1 136 ? -4.047 20.016 -6.176 1 98.5 136 LEU B CA 1
ATOM 3344 C C . LEU B 1 136 ? -4.434 20.312 -7.621 1 98.5 136 LEU B C 1
ATOM 3346 O O . LEU B 1 136 ? -3.564 20.562 -8.461 1 98.5 136 LEU B O 1
ATOM 3350 N N . VAL B 1 137 ? -5.691 20.281 -7.891 1 98.31 137 VAL B N 1
ATOM 3351 C CA . VAL B 1 137 ? -6.164 20.5 -9.25 1 98.31 137 VAL B CA 1
ATOM 3352 C C . VAL B 1 137 ? -5.891 21.938 -9.672 1 98.31 137 VAL B C 1
ATOM 3354 O O . VAL B 1 137 ? -5.488 22.203 -10.805 1 98.31 137 VAL B O 1
ATOM 3357 N N . ASP B 1 138 ? -6.062 22.891 -8.797 1 98.06 138 ASP B N 1
ATOM 3358 C CA . ASP B 1 138 ? -5.902 24.312 -9.102 1 98.06 138 ASP B CA 1
ATOM 3359 C C . ASP B 1 138 ? -4.43 24.656 -9.312 1 98.06 138 ASP B C 1
ATOM 3361 O O . ASP B 1 138 ? -4.102 25.469 -10.18 1 98.06 138 ASP B O 1
ATOM 3365 N N . THR B 1 139 ? -3.568 24.094 -8.508 1 98.5 139 THR B N 1
ATOM 3366 C CA . THR B 1 139 ? -2.178 24.531 -8.508 1 98.5 139 THR B CA 1
ATOM 3367 C C . THR B 1 139 ? -1.292 23.531 -9.242 1 98.5 139 THR B C 1
ATOM 3369 O O . THR B 1 139 ? -0.19 23.859 -9.68 1 98.5 139 THR B O 1
ATOM 3372 N N . GLY B 1 140 ? -1.702 22.266 -9.211 1 98.81 140 GLY B N 1
ATOM 3373 C CA . GLY B 1 140 ? -0.919 21.188 -9.812 1 98.81 140 GLY B CA 1
ATOM 3374 C C . GLY B 1 140 ? 0.196 20.703 -8.906 1 98.81 140 GLY B C 1
ATOM 3375 O O . GLY B 1 140 ? 1.091 19.969 -9.359 1 98.81 140 GLY B O 1
ATOM 3376 N N . GLU B 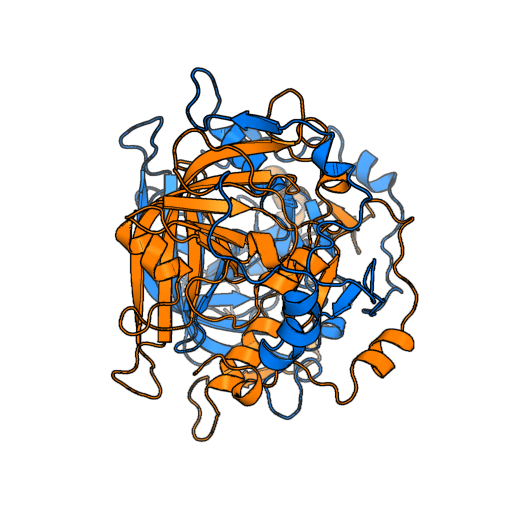1 141 ? 0.192 21.125 -7.621 1 98.88 141 GLU B N 1
ATOM 3377 C CA . GLU B 1 141 ? 1.35 20.859 -6.777 1 98.88 141 GLU B CA 1
ATOM 3378 C C . GLU B 1 141 ? 0.928 20.25 -5.441 1 98.88 141 GLU B C 1
ATOM 3380 O O . GLU B 1 141 ? -0.102 20.625 -4.879 1 98.88 141 GLU B O 1
ATOM 3385 N N . CYS B 1 142 ? 1.71 19.312 -4.926 1 98.88 142 CYS B N 1
ATOM 3386 C CA . CYS B 1 142 ? 1.553 18.797 -3.572 1 98.88 142 CYS B CA 1
ATOM 3387 C C . CYS B 1 142 ? 2.865 18.219 -3.057 1 98.88 142 CYS B C 1
ATOM 3389 O O . CYS B 1 142 ? 3.855 18.172 -3.785 1 98.88 142 CYS B O 1
ATOM 3391 N N . THR B 1 143 ? 2.93 17.953 -1.805 1 98.94 143 THR B N 1
ATOM 3392 C CA . THR B 1 143 ? 3.971 17.094 -1.258 1 98.94 143 THR B CA 1
ATOM 3393 C C . THR B 1 143 ? 3.365 15.82 -0.665 1 98.94 143 THR B C 1
ATOM 3395 O O . THR B 1 143 ? 2.24 15.836 -0.162 1 98.94 143 THR B O 1
ATOM 3398 N N . ILE B 1 144 ? 4.039 14.734 -0.82 1 98.94 144 ILE B N 1
ATOM 3399 C CA . ILE B 1 144 ? 3.713 13.445 -0.215 1 98.94 144 ILE B CA 1
ATOM 3400 C C . ILE B 1 144 ? 4.723 13.117 0.881 1 98.94 144 ILE B C 1
ATOM 3402 O O . ILE B 1 144 ? 5.922 13 0.614 1 98.94 144 ILE B O 1
ATOM 3406 N N . ASN B 1 145 ? 4.273 13.008 2.104 1 98.94 145 ASN B N 1
ATOM 3407 C CA . ASN B 1 145 ? 5.117 12.664 3.244 1 98.94 145 ASN B CA 1
ATOM 3408 C C . ASN B 1 145 ? 4.754 11.305 3.826 1 98.94 145 ASN B C 1
ATOM 3410 O O . ASN B 1 145 ? 3.574 10.977 3.971 1 98.94 145 ASN B O 1
ATOM 3414 N N . LEU B 1 146 ? 5.758 10.508 4.082 1 98.62 146 LEU B N 1
ATOM 3415 C CA . LEU B 1 146 ? 5.484 9.211 4.688 1 98.62 146 LEU B CA 1
ATOM 3416 C C . LEU B 1 146 ? 5.324 9.336 6.199 1 98.62 146 LEU B C 1
ATOM 3418 O O . LEU B 1 146 ? 6.094 10.047 6.852 1 98.62 146 LEU B O 1
ATOM 3422 N N . ILE B 1 147 ? 4.352 8.648 6.762 1 98.44 147 ILE B N 1
ATOM 3423 C CA . ILE B 1 147 ? 4.078 8.703 8.195 1 98.44 147 ILE B CA 1
ATOM 3424 C C . ILE B 1 147 ? 4.922 7.656 8.922 1 98.44 147 ILE B C 1
ATOM 3426 O O . ILE B 1 147 ? 4.945 6.488 8.523 1 98.44 147 ILE B O 1
ATOM 3430 N N . SER B 1 148 ? 5.586 8.086 9.938 1 98.06 148 SER B N 1
ATOM 3431 C CA . SER B 1 148 ? 6.363 7.234 10.836 1 98.06 148 SER B CA 1
ATOM 3432 C C . SER B 1 148 ? 5.746 7.191 12.234 1 98.06 148 SER B C 1
ATOM 3434 O O . SER B 1 148 ? 4.855 7.98 12.547 1 98.06 148 SER B O 1
ATOM 3436 N N . GLU B 1 149 ? 6.266 6.383 13.078 1 97.38 149 GLU B N 1
ATOM 3437 C CA . GLU B 1 149 ? 5.723 6.117 14.406 1 97.38 149 GLU B CA 1
ATOM 3438 C C . GLU B 1 149 ? 5.703 7.383 15.258 1 97.38 149 GLU B C 1
ATOM 3440 O O . GLU B 1 149 ? 4.727 7.648 15.961 1 97.38 149 GLU B O 1
ATOM 3445 N N . HIS B 1 150 ? 6.711 8.188 15.133 1 98.06 150 HIS B N 1
ATOM 3446 C CA . HIS B 1 150 ? 6.965 9.219 16.141 1 98.06 150 HIS B CA 1
ATOM 3447 C C . HIS B 1 150 ? 5.996 10.383 15.984 1 98.06 150 HIS B C 1
ATOM 3449 O O . HIS B 1 150 ? 5.91 11.242 16.875 1 98.06 150 HIS B O 1
ATOM 3455 N N . TYR B 1 151 ? 5.199 10.391 14.906 1 98.56 151 TYR B N 1
ATOM 3456 C CA . TYR B 1 151 ? 4.254 11.5 14.812 1 98.56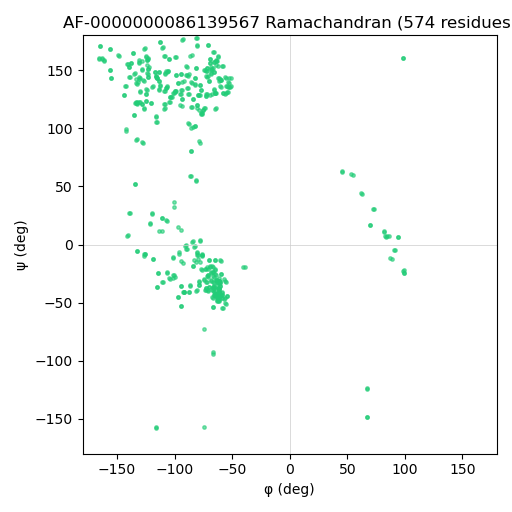 151 TYR B CA 1
ATOM 3457 C C . TYR B 1 151 ? 2.9 11.016 14.297 1 98.56 151 TYR B C 1
ATOM 3459 O O . TYR B 1 151 ? 2.146 11.789 13.703 1 98.56 151 TYR B O 1
ATOM 3467 N N . LEU B 1 152 ? 2.602 9.773 14.547 1 98.5 152 LEU B N 1
ATOM 3468 C CA . LEU B 1 152 ? 1.368 9.141 14.086 1 98.5 152 LEU B CA 1
ATOM 3469 C C . LEU B 1 152 ? 0.147 9.852 14.656 1 98.5 152 LEU B C 1
ATOM 3471 O O . LEU B 1 152 ? -0.817 10.117 13.938 1 98.5 152 LEU B O 1
ATOM 3475 N N . GLU B 1 153 ? 0.148 10.195 16 1 98.5 153 GLU B N 1
ATOM 3476 C CA . GLU B 1 153 ? -0.999 10.852 16.625 1 98.5 153 GLU B CA 1
ATOM 3477 C C . GLU B 1 153 ? -1.281 12.203 15.969 1 98.5 153 GLU B C 1
ATOM 3479 O O . GLU B 1 153 ? -2.434 12.531 15.688 1 98.5 153 GLU B O 1
ATOM 3484 N N . ALA B 1 154 ? -0.213 12.938 15.742 1 98.69 154 ALA B N 1
ATOM 3485 C CA . ALA B 1 154 ? -0.378 14.242 15.094 1 98.69 154 ALA B CA 1
ATOM 3486 C C . ALA B 1 154 ? -0.91 14.078 13.672 1 98.69 154 ALA B C 1
ATOM 3488 O O . ALA B 1 154 ? -1.807 14.82 13.258 1 98.69 154 ALA B O 1
ATOM 3489 N N . ALA B 1 155 ? -0.342 13.141 12.938 1 98.75 155 ALA B N 1
ATOM 3490 C CA . ALA B 1 155 ? -0.8 12.891 11.578 1 98.75 155 ALA B CA 1
ATOM 3491 C C . ALA B 1 155 ? -2.275 12.508 11.555 1 98.75 155 ALA B C 1
ATOM 3493 O O . ALA B 1 155 ? -3.047 13.016 10.742 1 98.75 155 ALA B O 1
ATOM 3494 N N . ASN B 1 156 ? -2.658 11.609 12.453 1 98.44 156 ASN B N 1
ATOM 3495 C CA . ASN B 1 156 ? -4.055 11.195 12.547 1 98.44 156 ASN B CA 1
ATOM 3496 C C . ASN B 1 156 ? -4.965 12.375 12.875 1 98.44 156 ASN B C 1
ATOM 3498 O O . ASN B 1 156 ? -6.082 12.469 12.359 1 98.44 156 ASN B O 1
ATOM 3502 N N . ALA B 1 157 ? -4.523 13.273 13.656 1 98.25 157 ALA B N 1
ATOM 3503 C CA . ALA B 1 157 ? -5.328 14.398 14.117 1 98.25 157 ALA B CA 1
ATOM 3504 C C . ALA B 1 157 ? -5.68 15.328 12.953 1 98.25 157 ALA B C 1
ATOM 3506 O O . ALA B 1 157 ? -6.695 16.031 12.992 1 98.25 157 ALA B O 1
ATOM 3507 N N . THR B 1 158 ? -4.887 15.297 11.914 1 97.94 158 THR B N 1
ATOM 3508 C CA . THR B 1 158 ? -5.168 16.141 10.758 1 97.94 158 THR B CA 1
ATOM 3509 C C . THR B 1 158 ? -6.41 15.656 10.016 1 97.94 158 THR B C 1
ATOM 3511 O O . THR B 1 158 ? -6.957 16.359 9.172 1 97.94 158 THR B O 1
ATOM 3514 N N . SER B 1 159 ? -6.895 14.492 10.289 1 96.25 159 SER B N 1
ATOM 3515 C CA . SER B 1 159 ? -8.094 13.977 9.641 1 96.25 159 SER B CA 1
ATOM 3516 C C . SER B 1 159 ? -9.352 14.586 10.242 1 96.25 159 SER B C 1
ATOM 3518 O O . SER B 1 159 ? -10.469 14.234 9.844 1 96.25 159 SER B O 1
ATOM 3520 N N . VAL B 1 160 ? -9.211 15.492 11.156 1 95.75 160 VAL B N 1
ATOM 3521 C CA . VAL B 1 160 ? -10.344 16.172 11.789 1 95.75 160 VAL B CA 1
ATOM 3522 C C . VAL B 1 160 ? -11.148 16.922 10.734 1 95.75 160 VAL B C 1
ATOM 3524 O O . VAL B 1 160 ? -10.578 17.469 9.789 1 95.75 160 VAL B O 1
ATOM 3527 N N . ASN B 1 161 ? -12.391 16.938 10.844 1 92.81 161 ASN B N 1
ATOM 3528 C CA . ASN B 1 161 ? -13.258 17.672 9.922 1 92.81 161 ASN B CA 1
ATOM 3529 C C . ASN B 1 161 ? -13.336 19.156 10.289 1 92.81 161 ASN B C 1
ATOM 3531 O O . ASN B 1 161 ? -14.43 19.703 10.398 1 92.81 161 ASN B O 1
ATOM 3535 N N . ALA B 1 162 ? -12.258 19.797 10.367 1 93.19 162 ALA B N 1
ATOM 3536 C CA . ALA B 1 162 ? -12.188 21.219 10.695 1 93.19 162 ALA B CA 1
ATOM 3537 C C . ALA B 1 162 ? -12.789 22.078 9.578 1 93.19 162 ALA B C 1
ATOM 3539 O O . ALA B 1 162 ? -12.789 21.672 8.414 1 93.19 162 ALA B O 1
ATOM 3540 N N . PRO B 1 163 ? -13.328 23.234 9.906 1 91.19 163 PRO B N 1
ATOM 3541 C CA . PRO B 1 163 ? -13.859 24.125 8.883 1 91.19 163 PRO B CA 1
ATOM 3542 C C . PRO B 1 163 ? -12.781 24.609 7.906 1 91.19 163 PRO B C 1
ATOM 3544 O O . PRO B 1 163 ? -11.594 24.625 8.242 1 91.19 163 PRO B O 1
ATOM 3547 N N . TYR B 1 164 ? -13.273 24.922 6.707 1 87.69 164 TYR B N 1
ATOM 3548 C CA . TYR B 1 164 ? -12.375 25.5 5.711 1 87.69 164 TYR B CA 1
ATOM 3549 C C . TYR B 1 164 ? -11.609 26.688 6.285 1 87.69 164 TYR B C 1
ATOM 3551 O O . TYR B 1 164 ? -12.18 27.516 7.004 1 87.69 164 TYR B O 1
ATOM 3559 N N . GLY B 1 165 ? -10.359 26.766 6.023 1 87.94 165 GLY B N 1
ATOM 3560 C CA . GLY B 1 165 ? -9.547 27.891 6.441 1 87.94 165 GLY B CA 1
ATOM 3561 C C . GLY B 1 165 ? -8.758 27.609 7.711 1 87.94 165 GLY B C 1
ATOM 3562 O O . GLY B 1 165 ? -7.809 28.344 8.023 1 87.94 165 GLY B O 1
ATOM 3563 N N . VAL B 1 166 ? -9.234 26.625 8.523 1 93.31 166 VAL B N 1
ATOM 3564 C CA . VAL B 1 166 ? -8.484 26.25 9.719 1 93.31 166 VAL B CA 1
ATOM 3565 C C . VAL B 1 166 ? -7.305 25.359 9.328 1 93.31 166 VAL B C 1
ATOM 3567 O O . VAL B 1 166 ? -7.473 24.375 8.609 1 93.31 166 VAL B O 1
ATOM 3570 N N . SER B 1 167 ? -6.152 25.719 9.781 1 94.12 167 SER B N 1
ATOM 3571 C CA . SER B 1 167 ? -4.914 25.047 9.398 1 94.12 167 SER B CA 1
ATOM 3572 C C . SER B 1 167 ? -4.672 23.812 10.242 1 94.12 167 SER B C 1
ATOM 3574 O O . SER B 1 167 ? -4.582 23.891 11.469 1 94.12 167 SER B O 1
ATOM 3576 N N . GLU B 1 168 ? -4.48 22.672 9.547 1 96.69 168 GLU B N 1
ATOM 3577 C CA . GLU B 1 168 ? -4.125 21.453 10.258 1 96.69 168 GLU B CA 1
ATOM 3578 C C . GLU B 1 168 ? -2.719 21.547 10.844 1 96.69 168 GLU B C 1
ATOM 3580 O O . GLU B 1 168 ? -2.406 20.875 11.836 1 96.69 168 GLU B O 1
ATOM 3585 N N . TRP B 1 169 ? -1.863 22.375 10.305 1 96.62 169 TRP B N 1
ATOM 3586 C CA . TRP B 1 169 ? -0.524 22.578 10.852 1 96.62 169 TRP B CA 1
ATOM 3587 C C . TRP B 1 169 ? -0.589 23.156 12.258 1 96.62 169 TRP B C 1
ATOM 3589 O O . TRP B 1 169 ? 0.034 22.625 13.18 1 96.62 169 TRP B O 1
ATOM 3599 N N . ALA B 1 170 ? -1.366 24.172 12.391 1 95.31 170 ALA B N 1
ATOM 3600 C CA . ALA B 1 170 ? -1.52 24.797 13.695 1 95.31 170 ALA B CA 1
ATOM 3601 C C . ALA B 1 170 ? -2.201 23.859 14.688 1 95.31 170 ALA B C 1
ATOM 3603 O O . ALA B 1 170 ? -1.77 23.734 15.836 1 95.31 170 ALA B O 1
ATOM 3604 N N . LEU B 1 171 ? -3.238 23.188 14.234 1 97.19 171 LEU B N 1
ATOM 3605 C CA . LEU B 1 171 ? -4.02 22.312 15.094 1 97.19 171 LEU B CA 1
ATOM 3606 C C . LEU B 1 171 ? -3.152 21.188 15.656 1 97.19 171 LEU B C 1
ATOM 3608 O O . LEU B 1 171 ? -3.375 20.734 16.781 1 97.19 171 LEU B O 1
ATOM 3612 N N . THR B 1 172 ? -2.119 20.734 14.906 1 97.94 172 THR B N 1
ATOM 3613 C CA . THR B 1 172 ? -1.425 19.516 15.273 1 97.94 172 THR B CA 1
ATOM 3614 C C . THR B 1 172 ? -0.049 19.828 15.859 1 97.94 172 THR B C 1
ATOM 3616 O O . THR B 1 172 ? 0.54 18.984 16.547 1 97.94 172 THR B O 1
ATOM 3619 N N . GLY B 1 173 ? 0.496 20.953 15.508 1 97.19 173 GLY B N 1
ATOM 3620 C CA . GLY B 1 173 ? 1.836 21.297 15.969 1 97.19 173 GLY B CA 1
ATOM 3621 C C . GLY B 1 173 ? 2.928 20.734 15.078 1 97.19 173 GLY B C 1
ATOM 3622 O O . GLY B 1 173 ? 4.109 20.797 15.422 1 97.19 173 GLY B O 1
ATOM 3623 N N . LEU B 1 174 ? 2.602 20.141 13.938 1 98.12 174 LEU B N 1
ATOM 3624 C CA . LEU B 1 174 ? 3.594 19.656 12.984 1 98.12 174 LEU B CA 1
ATOM 3625 C C . LEU B 1 174 ? 4.316 20.828 12.32 1 98.12 174 LEU B C 1
ATOM 3627 O O . LEU B 1 174 ? 3.791 21.953 12.273 1 98.12 174 LEU B O 1
ATOM 3631 N N . THR B 1 175 ? 5.492 20.594 11.844 1 97.88 175 THR B N 1
ATOM 3632 C CA . THR B 1 175 ? 6.383 21.656 11.383 1 97.88 175 THR B CA 1
ATOM 3633 C C . THR B 1 175 ? 6.5 21.641 9.867 1 97.88 175 THR B C 1
ATOM 3635 O O . THR B 1 175 ? 6.906 20.641 9.273 1 97.88 175 THR B O 1
ATOM 3638 N N . PRO B 1 176 ? 6.129 22.766 9.234 1 97.5 176 PRO B N 1
ATOM 3639 C CA . PRO B 1 176 ? 6.352 22.844 7.789 1 97.5 176 PRO B CA 1
ATOM 3640 C C . PRO B 1 176 ? 7.832 22.812 7.418 1 97.5 176 PRO B C 1
ATOM 3642 O O . PRO B 1 176 ? 8.648 23.484 8.062 1 97.5 176 PRO B O 1
ATOM 3645 N N . GLY B 1 177 ? 8.188 21.969 6.488 1 97.56 177 GLY B N 1
ATOM 3646 C CA . GLY B 1 177 ? 9.531 21.938 5.93 1 97.56 177 GLY B CA 1
ATOM 3647 C C . GLY B 1 177 ? 9.648 22.656 4.605 1 97.56 177 GLY B C 1
ATOM 3648 O O . GLY B 1 177 ? 8.641 22.953 3.955 1 97.56 177 GLY B O 1
ATOM 3649 N N . GLU B 1 178 ? 10.82 23.016 4.184 1 96.38 178 GLU B N 1
ATOM 3650 C CA . GLU B 1 178 ? 11.07 23.703 2.922 1 96.38 178 GLU B CA 1
ATOM 3651 C C . GLU B 1 178 ? 10.883 22.766 1.733 1 96.38 178 GLU B C 1
ATOM 3653 O O . GLU B 1 178 ? 10.984 21.547 1.88 1 96.38 178 GLU B O 1
ATOM 3658 N N . THR B 1 179 ? 10.539 23.266 0.635 1 98.25 179 THR B N 1
ATOM 3659 C CA . THR B 1 179 ? 10.516 22.609 -0.666 1 98.25 179 THR B CA 1
ATOM 3660 C C . THR B 1 179 ? 11.336 23.391 -1.686 1 98.25 179 THR B C 1
ATOM 3662 O O . THR B 1 179 ? 11.695 24.547 -1.449 1 98.25 179 THR B O 1
ATOM 3665 N N . GLU B 1 180 ? 11.695 22.75 -2.758 1 98.62 180 GLU B N 1
ATOM 3666 C CA . GLU B 1 180 ? 12.555 23.391 -3.748 1 98.62 180 GLU B CA 1
ATOM 3667 C C . GLU B 1 180 ? 11.789 23.672 -5.039 1 98.62 180 GLU B C 1
ATOM 3669 O O . GLU B 1 180 ? 12.078 24.641 -5.738 1 98.62 180 GLU B O 1
ATOM 3674 N N . VAL B 1 181 ? 10.852 22.859 -5.398 1 98.69 181 VAL B N 1
ATOM 3675 C CA . VAL B 1 181 ? 10.258 22.906 -6.73 1 98.69 181 VAL B CA 1
ATOM 3676 C C . VAL B 1 181 ? 8.781 23.297 -6.625 1 98.69 181 VAL B C 1
ATOM 3678 O O . VAL B 1 181 ? 8.258 24 -7.484 1 98.69 181 VAL B O 1
ATOM 3681 N N . VAL B 1 182 ? 8.094 22.828 -5.57 1 98.62 182 VAL B N 1
ATOM 3682 C CA . VAL B 1 182 ? 6.668 23.109 -5.402 1 98.62 182 VAL B CA 1
ATOM 3683 C C . VAL B 1 182 ? 6.457 24.047 -4.227 1 98.62 182 VAL B C 1
ATOM 3685 O O . VAL B 1 182 ? 7.359 24.25 -3.408 1 98.62 182 VAL B O 1
ATOM 3688 N N . LYS B 1 183 ? 5.262 24.562 -4.074 1 97.44 183 LYS B N 1
ATOM 3689 C CA . LYS B 1 183 ? 4.988 25.594 -3.07 1 97.44 183 LYS B CA 1
ATOM 3690 C C . LYS B 1 183 ? 4.531 24.953 -1.758 1 97.44 183 LYS B C 1
ATOM 3692 O O . LYS B 1 183 ? 4.895 25.422 -0.678 1 97.44 183 LYS B O 1
ATOM 3697 N N . PRO B 1 184 ? 3.666 23.875 -1.812 1 98 184 PRO B N 1
ATOM 3698 C CA . PRO B 1 184 ? 3.252 23.312 -0.53 1 98 184 PRO B CA 1
ATOM 3699 C C . PRO B 1 184 ? 4.43 22.797 0.297 1 98 184 PRO B C 1
ATOM 3701 O O . PRO B 1 184 ? 5.363 22.203 -0.252 1 98 184 PRO B O 1
ATOM 3704 N N . SER B 1 185 ? 4.383 23 1.598 1 98.12 185 SER B N 1
ATOM 3705 C CA . SER B 1 185 ? 5.441 22.562 2.5 1 98.12 185 SER B CA 1
ATOM 3706 C C . SER B 1 185 ? 5.445 21.031 2.654 1 98.12 185 SER B C 1
ATOM 3708 O O . SER B 1 185 ? 4.395 20.391 2.562 1 98.12 185 SER B O 1
ATOM 3710 N N . ARG B 1 186 ? 6.582 20.484 2.787 1 98.69 186 ARG B N 1
ATOM 3711 C CA . ARG B 1 186 ? 6.672 19.125 3.305 1 98.69 186 ARG B CA 1
ATOM 3712 C C . ARG B 1 186 ? 6.555 19.109 4.824 1 98.69 186 ARG B C 1
ATOM 3714 O O . ARG B 1 186 ? 6.422 20.156 5.453 1 98.69 186 ARG B O 1
ATOM 3721 N N . VAL B 1 187 ? 6.457 17.953 5.406 1 98.75 187 VAL B N 1
ATOM 3722 C CA . VAL B 1 187 ? 6.414 17.812 6.855 1 98.75 187 VAL B CA 1
ATOM 3723 C C . VAL B 1 187 ? 7.82 17.531 7.391 1 98.75 187 VAL B C 1
ATOM 3725 O O . VAL B 1 187 ? 8.43 16.516 7.062 1 98.75 187 VAL B O 1
ATOM 3728 N N . LYS B 1 188 ? 8.297 18.344 8.211 1 98.56 188 LYS B N 1
ATOM 3729 C CA . LYS B 1 188 ? 9.688 18.281 8.656 1 98.56 188 LYS B CA 1
ATOM 3730 C C . LYS B 1 188 ? 9.953 17.031 9.484 1 98.56 188 LYS B C 1
ATOM 3732 O O . LYS B 1 188 ? 11.055 16.484 9.461 1 98.56 188 LYS B O 1
ATOM 3737 N N . GLU B 1 189 ? 8.961 16.594 10.211 1 98.81 189 GLU B N 1
ATOM 3738 C CA . GLU B 1 189 ? 9.102 15.398 11.039 1 98.81 189 GLU B CA 1
ATOM 3739 C C . GLU B 1 189 ? 9.211 14.141 10.188 1 98.81 189 GLU B C 1
ATOM 3741 O O . GLU B 1 189 ? 9.641 13.094 10.664 1 98.81 189 GLU B O 1
ATOM 3746 N N . ALA B 1 190 ? 8.805 14.141 8.891 1 98.88 190 ALA B N 1
ATOM 3747 C CA . ALA B 1 190 ? 8.805 12.961 8.039 1 98.88 190 ALA B CA 1
ATOM 3748 C C . ALA B 1 190 ? 10.227 12.531 7.688 1 98.88 190 ALA B C 1
ATOM 3750 O O . ALA B 1 190 ? 11.086 13.367 7.41 1 98.88 190 ALA B O 1
ATOM 3751 N N . VAL B 1 191 ? 10.477 11.266 7.656 1 98.88 191 VAL B N 1
ATOM 3752 C CA . VAL B 1 191 ? 11.781 10.719 7.285 1 98.88 191 VAL B CA 1
ATOM 3753 C C . VAL B 1 191 ? 11.977 10.836 5.773 1 98.88 191 VAL B C 1
ATOM 3755 O O . VAL B 1 191 ? 13.094 11.023 5.297 1 98.88 191 VAL B O 1
ATOM 3758 N N . PHE B 1 192 ? 10.953 10.781 5.051 1 98.94 192 PHE B N 1
ATOM 3759 C CA . PHE B 1 192 ? 10.984 10.82 3.596 1 98.94 192 PHE B CA 1
ATOM 3760 C C . PHE B 1 192 ? 9.805 11.617 3.051 1 98.94 192 PHE B C 1
ATOM 3762 O O . PHE B 1 192 ? 8.68 11.477 3.531 1 98.94 192 PHE B O 1
ATOM 3769 N N . SER B 1 193 ? 10.008 12.477 2.066 1 98.94 193 SER B N 1
ATOM 3770 C CA . SER B 1 193 ? 8.984 13.281 1.409 1 98.94 193 SER B CA 1
ATOM 3771 C C . SER B 1 193 ? 9.234 13.375 -0.093 1 98.94 193 SER B C 1
ATOM 3773 O O . SER B 1 193 ? 10.375 13.242 -0.546 1 98.94 193 SER B O 1
ATOM 3775 N N . VAL B 1 194 ? 8.203 13.602 -0.81 1 98.94 194 VAL B N 1
ATOM 3776 C CA . VAL B 1 194 ? 8.234 13.789 -2.256 1 98.94 194 VAL B CA 1
ATOM 3777 C C . VAL B 1 194 ? 7.586 15.117 -2.623 1 98.94 194 VAL B C 1
ATOM 3779 O O . VAL B 1 194 ? 6.48 15.43 -2.166 1 98.94 194 VAL B O 1
ATOM 3782 N N . GLU B 1 195 ? 8.297 15.969 -3.307 1 98.94 195 GLU B N 1
ATOM 3783 C CA . GLU B 1 195 ? 7.625 17.031 -4.051 1 98.94 195 GLU B CA 1
ATOM 3784 C C . GLU B 1 195 ? 7.016 16.5 -5.344 1 98.94 195 GLU B C 1
ATOM 3786 O O . GLU B 1 195 ? 7.688 15.82 -6.121 1 98.94 195 GLU B O 1
ATOM 3791 N N . ALA B 1 196 ? 5.773 16.859 -5.598 1 98.94 196 ALA B N 1
ATOM 3792 C CA . ALA B 1 196 ? 5.105 16.203 -6.719 1 98.94 196 ALA B CA 1
ATOM 3793 C C . ALA B 1 196 ? 4.262 17.203 -7.508 1 98.94 196 ALA B C 1
ATOM 3795 O O . ALA B 1 196 ? 3.762 18.172 -6.949 1 98.94 196 ALA B O 1
ATOM 3796 N N . LYS B 1 197 ? 4.105 16.891 -8.766 1 98.94 197 LYS B N 1
ATOM 3797 C CA . LYS B 1 197 ? 3.279 17.672 -9.68 1 98.94 197 LYS B CA 1
ATOM 3798 C C . LYS B 1 197 ? 2.195 16.812 -10.32 1 98.94 197 LYS B C 1
ATOM 3800 O O . LYS B 1 197 ? 2.445 15.664 -10.695 1 98.94 197 LYS B O 1
ATOM 3805 N N . LEU B 1 198 ? 1.06 17.391 -10.523 1 98.94 198 LEU B N 1
ATOM 3806 C CA . LEU B 1 198 ? -0.088 16.688 -11.078 1 98.94 198 LEU B CA 1
ATOM 3807 C C . LEU B 1 198 ? 0.12 16.391 -12.555 1 98.94 198 LEU B C 1
ATOM 3809 O O . LEU B 1 198 ? 0.484 17.281 -13.328 1 98.94 198 LEU B O 1
ATOM 3813 N N . MET B 1 199 ? -0.085 15.133 -12.938 1 98.81 199 MET B N 1
ATOM 3814 C CA . MET B 1 199 ? -0.082 14.734 -14.344 1 98.81 199 MET B CA 1
ATOM 3815 C C . MET B 1 199 ? -1.497 14.734 -14.906 1 98.81 199 MET B C 1
ATOM 3817 O O . MET B 1 199 ? -1.759 15.359 -15.938 1 98.81 199 MET B O 1
ATOM 3821 N N . ASN B 1 200 ? -2.404 14.031 -14.234 1 98.81 200 ASN B N 1
ATOM 3822 C CA . ASN B 1 200 ? -3.793 13.922 -14.656 1 98.81 200 ASN B CA 1
ATOM 3823 C C . ASN B 1 200 ? -4.684 13.383 -13.539 1 98.81 200 ASN B C 1
ATOM 3825 O O . ASN B 1 200 ? -4.191 13.023 -12.469 1 98.81 200 ASN B O 1
ATOM 3829 N N . THR B 1 201 ? -5.988 13.445 -13.812 1 98.69 201 THR B N 1
ATOM 3830 C CA . THR B 1 201 ? -6.965 12.875 -12.891 1 98.69 201 THR B CA 1
ATOM 3831 C C . THR B 1 201 ? -7.953 11.984 -13.641 1 98.69 201 THR B C 1
ATOM 3833 O O . THR B 1 201 ? -8.086 12.078 -14.859 1 98.69 201 THR B O 1
ATOM 3836 N N . GLN B 1 202 ? -8.547 11.094 -12.969 1 98.75 202 GLN B N 1
ATOM 3837 C CA . GLN B 1 202 ? -9.656 10.273 -13.438 1 98.75 202 GLN B CA 1
ATOM 3838 C C . GLN B 1 202 ? -10.766 10.203 -12.391 1 98.75 202 GLN B C 1
ATOM 3840 O O . GLN B 1 202 ? -10.523 9.812 -11.242 1 98.75 202 GLN B O 1
ATOM 3845 N N . GLU B 1 203 ? -11.945 10.625 -12.781 1 98.31 203 GLU B N 1
ATOM 3846 C CA . GLU B 1 203 ? -13.086 10.617 -11.867 1 98.31 203 GLU B CA 1
ATOM 3847 C C . GLU B 1 203 ? -13.906 9.336 -12.031 1 98.31 203 GLU B C 1
ATOM 3849 O O . GLU B 1 203 ? -14 8.789 -13.125 1 98.31 203 GLU B O 1
ATOM 3854 N N . PHE B 1 204 ? -14.492 8.852 -10.953 1 97.94 204 PHE B N 1
ATOM 3855 C CA . PHE B 1 204 ? -15.273 7.625 -10.961 1 97.94 204 PHE B CA 1
ATOM 3856 C C . PHE B 1 204 ? -16.734 7.91 -10.609 1 97.94 204 PHE B C 1
ATOM 3858 O O . PHE B 1 204 ? -17.016 8.773 -9.781 1 97.94 204 PHE B O 1
ATOM 3865 N N . GLU B 1 205 ? -17.578 7.164 -11.234 1 96.44 205 GLU B N 1
ATOM 3866 C CA . GLU B 1 205 ? -19.016 7.262 -11.016 1 96.44 205 GLU B CA 1
ATOM 3867 C C . GLU B 1 205 ? -19.562 5.996 -10.359 1 96.44 205 GLU B C 1
ATOM 3869 O O . GLU B 1 205 ? -19.172 4.887 -10.719 1 96.44 205 GLU B O 1
ATOM 3874 N N . SER B 1 206 ? -20.5 6.215 -9.438 1 94.44 206 SER B N 1
ATOM 3875 C CA . SER B 1 206 ? -21.125 5.09 -8.75 1 94.44 206 SER B CA 1
ATOM 3876 C C . SER B 1 206 ? -21.812 4.156 -9.734 1 94.44 206 SER B C 1
ATOM 3878 O O . SER B 1 206 ? -22.484 4.609 -10.672 1 94.44 206 SER B O 1
ATOM 3880 N N . ARG B 1 207 ? -21.578 2.836 -9.508 1 91.94 207 ARG B N 1
ATOM 3881 C CA . ARG B 1 207 ? -22.375 1.867 -10.258 1 91.94 207 ARG B CA 1
ATOM 3882 C C . ARG B 1 207 ? -23.766 1.712 -9.648 1 91.94 207 ARG B C 1
ATOM 3884 O O . ARG B 1 207 ? -24.734 1.484 -10.375 1 91.94 207 ARG B O 1
ATOM 3891 N N . ALA B 1 208 ? -23.859 1.871 -8.398 1 88.44 208 ALA B N 1
ATOM 3892 C CA . ALA B 1 208 ? -25.125 1.69 -7.672 1 88.44 208 ALA B CA 1
ATOM 3893 C C . ALA B 1 208 ? -26.031 2.908 -7.836 1 88.44 208 ALA B C 1
ATOM 3895 O O . ALA B 1 208 ? -27.25 2.777 -7.855 1 88.44 208 ALA B O 1
ATOM 3896 N N . THR B 1 209 ? -25.438 4.113 -7.906 1 90.5 209 THR B N 1
ATOM 3897 C CA . THR B 1 209 ? -26.172 5.363 -8.07 1 90.5 209 THR B CA 1
ATOM 3898 C C . THR B 1 209 ? -25.609 6.168 -9.242 1 90.5 209 THR B C 1
ATOM 3900 O O . THR B 1 209 ? -24.844 7.113 -9.047 1 90.5 209 THR B O 1
ATOM 3903 N N . PRO B 1 210 ? -26.156 5.871 -10.445 1 90.75 210 PRO B N 1
ATOM 3904 C CA . PRO B 1 210 ? -25.641 6.559 -11.633 1 90.75 210 PRO B CA 1
ATOM 3905 C C . PRO B 1 210 ? -25.688 8.078 -11.5 1 90.75 210 PRO B C 1
ATOM 3907 O O . PRO B 1 210 ? -26.672 8.625 -11.008 1 90.75 210 PRO B O 1
ATOM 3910 N N . GLY B 1 211 ? -24.641 8.734 -11.898 1 94 211 GLY B N 1
ATOM 3911 C CA . GLY B 1 211 ? -24.562 10.188 -11.828 1 94 211 GLY B CA 1
ATOM 3912 C C . GLY B 1 211 ? -23.781 10.68 -10.625 1 94 211 GLY B C 1
ATOM 3913 O O . GLY B 1 211 ? -23.281 11.805 -10.617 1 94 211 GLY B O 1
ATOM 3914 N N . LYS B 1 212 ? -23.75 9.844 -9.625 1 94.19 212 LYS B N 1
ATOM 3915 C CA . LYS B 1 212 ? -23.031 10.219 -8.414 1 94.19 212 LYS B CA 1
ATOM 3916 C C . LYS B 1 212 ? -21.531 9.992 -8.578 1 94.19 212 LYS B C 1
ATOM 3918 O O . LYS B 1 212 ? -21.094 8.875 -8.844 1 94.19 212 LYS B O 1
ATOM 3923 N N . LYS B 1 213 ? -20.734 11.086 -8.453 1 97 213 LYS B N 1
ATOM 3924 C CA . LYS B 1 213 ? -19.281 10.969 -8.453 1 97 213 LYS B CA 1
ATOM 3925 C C . LYS B 1 213 ? -18.766 10.531 -7.082 1 97 213 LYS B C 1
ATOM 3927 O O . LYS B 1 213 ? -19.094 11.141 -6.062 1 97 213 LYS B O 1
ATOM 3932 N N . THR B 1 214 ? -17.938 9.477 -7.066 1 95.69 214 THR B N 1
ATOM 3933 C CA . THR B 1 214 ? -17.625 8.828 -5.793 1 95.69 214 THR B CA 1
ATOM 3934 C C . THR B 1 214 ? -16.156 8.992 -5.445 1 95.69 214 THR B C 1
ATOM 3936 O O . THR B 1 214 ? -15.758 8.844 -4.285 1 95.69 214 THR B O 1
ATOM 3939 N N . GLY B 1 215 ? -15.32 9.195 -6.449 1 97.06 215 GLY B N 1
ATOM 3940 C CA . GLY B 1 215 ? -13.891 9.281 -6.191 1 97.06 215 GLY B CA 1
ATOM 3941 C C . GLY B 1 215 ? -13.109 9.852 -7.355 1 97.06 215 GLY B C 1
ATOM 3942 O O . GLY B 1 215 ? -13.617 9.938 -8.477 1 97.06 215 GLY B O 1
ATOM 3943 N N . VAL B 1 216 ? -11.891 10.352 -7.062 1 98.5 216 VAL B N 1
ATOM 3944 C CA . VAL B 1 216 ? -10.961 10.859 -8.062 1 98.5 216 VAL B CA 1
ATOM 3945 C C . VAL B 1 216 ? -9.578 10.242 -7.855 1 98.5 216 VAL B C 1
ATOM 3947 O O . VAL B 1 216 ? -9.047 10.258 -6.742 1 98.5 216 VAL B O 1
ATOM 3950 N N . LEU B 1 217 ? -9.109 9.594 -8.891 1 98.81 217 LEU B N 1
ATOM 3951 C CA . LEU B 1 217 ? -7.711 9.164 -8.945 1 98.81 217 LEU B CA 1
ATOM 3952 C C . LEU B 1 217 ? -6.82 10.289 -9.461 1 98.81 217 LEU B C 1
ATOM 3954 O O . LEU B 1 217 ? -7.012 10.781 -10.57 1 98.81 217 LEU B O 1
ATOM 3958 N N . ALA B 1 218 ? -5.887 10.742 -8.648 1 98.88 218 ALA B N 1
ATOM 3959 C CA . ALA B 1 218 ? -4.859 11.672 -9.109 1 98.88 218 ALA B CA 1
ATOM 3960 C C . ALA B 1 218 ? -3.543 10.945 -9.383 1 98.88 218 ALA B C 1
ATOM 3962 O O . ALA B 1 218 ? -3.094 10.141 -8.562 1 98.88 218 ALA B O 1
ATOM 3963 N N . VAL B 1 219 ? -2.965 11.172 -10.531 1 98.94 219 VAL B N 1
ATOM 3964 C CA . VAL B 1 219 ? -1.632 10.703 -10.898 1 98.94 219 VAL B CA 1
ATOM 3965 C C . VAL B 1 219 ? -0.641 11.867 -10.836 1 98.94 219 VAL B C 1
ATOM 3967 O O . VAL B 1 219 ? -0.838 12.891 -11.484 1 98.94 219 VAL B O 1
ATOM 3970 N N . VAL B 1 220 ? 0.396 11.711 -10.047 1 98.94 220 VAL B N 1
ATOM 3971 C CA . VAL B 1 220 ? 1.339 12.805 -9.844 1 98.94 220 VAL B CA 1
ATOM 3972 C C . VAL B 1 220 ? 2.764 12.312 -10.094 1 98.94 220 VAL B C 1
ATOM 3974 O O . VAL B 1 220 ? 3.074 11.141 -9.867 1 98.94 220 VAL B O 1
ATOM 3977 N N . GLU B 1 221 ? 3.613 13.188 -10.523 1 98.88 221 GLU B N 1
ATOM 3978 C CA . GLU B 1 221 ? 5.023 12.898 -10.758 1 98.88 221 GLU B CA 1
ATOM 3979 C C . GLU B 1 221 ? 5.895 13.469 -9.641 1 98.88 221 GLU B C 1
ATOM 3981 O O . GLU B 1 221 ? 5.766 14.641 -9.281 1 98.88 221 GLU B O 1
ATOM 3986 N N . GLY B 1 222 ? 6.738 12.602 -9.055 1 98.81 222 GLY B N 1
ATOM 3987 C CA . GLY B 1 222 ? 7.73 13.094 -8.117 1 98.81 222 GLY B CA 1
ATOM 3988 C C . GLY B 1 222 ? 8.867 13.852 -8.781 1 98.81 222 GLY B C 1
ATOM 3989 O O . GLY B 1 222 ? 9.547 13.312 -9.656 1 98.81 222 GLY B O 1
ATOM 3990 N N . VAL B 1 223 ? 9.102 15.055 -8.258 1 98.75 223 VAL B N 1
ATOM 3991 C CA . VAL B 1 223 ? 10.078 15.891 -8.953 1 98.75 223 VAL B CA 1
ATOM 3992 C C . VAL B 1 223 ? 11.242 16.203 -8.016 1 98.75 223 VAL B C 1
ATOM 3994 O O . VAL B 1 223 ? 12.266 16.719 -8.453 1 98.75 223 VAL B O 1
ATOM 3997 N N . ARG B 1 224 ? 11.062 15.922 -6.781 1 98.88 224 ARG B N 1
ATOM 3998 C CA . ARG B 1 224 ? 12.117 16.031 -5.781 1 98.88 224 ARG B CA 1
ATOM 3999 C C . ARG B 1 224 ? 11.852 15.109 -4.598 1 98.88 224 ARG B C 1
ATOM 4001 O O . ARG B 1 224 ? 10.703 14.914 -4.203 1 98.88 224 ARG B O 1
ATOM 4008 N N . PHE B 1 225 ? 12.953 14.539 -4.066 1 98.88 225 PHE B N 1
ATOM 4009 C CA . PHE B 1 225 ? 12.859 13.719 -2.865 1 98.88 225 PHE B CA 1
ATOM 4010 C C . PHE B 1 225 ? 13.609 14.367 -1.708 1 98.88 225 PHE B C 1
ATOM 4012 O O . PHE B 1 225 ? 14.633 15.023 -1.915 1 98.88 225 PHE B O 1
ATOM 4019 N N . TRP B 1 226 ? 13.062 14.227 -0.56 1 98.94 226 TRP B N 1
ATOM 4020 C CA . TRP B 1 226 ? 13.727 14.617 0.682 1 98.94 226 TRP B CA 1
ATOM 4021 C C . TRP B 1 226 ? 13.875 13.422 1.617 1 98.94 226 TRP B C 1
ATOM 4023 O O . TRP B 1 226 ? 12.891 12.758 1.949 1 98.94 226 TRP B O 1
ATOM 4033 N N . ALA B 1 227 ? 15.07 13.094 2 1 98.94 227 ALA B N 1
ATOM 4034 C CA . ALA B 1 227 ? 15.352 11.984 2.908 1 98.94 227 ALA B CA 1
ATOM 4035 C C . ALA B 1 227 ? 16.156 12.453 4.113 1 98.94 227 ALA B C 1
ATOM 4037 O O . ALA B 1 227 ? 17.141 13.195 3.961 1 98.94 227 ALA B O 1
ATOM 4038 N N . ARG B 1 228 ? 15.688 12.094 5.289 1 98.88 228 ARG B N 1
ATOM 4039 C CA . ARG B 1 228 ? 16.469 12.422 6.484 1 98.88 228 ARG B CA 1
ATOM 4040 C C . ARG B 1 228 ? 17.875 11.852 6.395 1 98.88 228 ARG B C 1
ATOM 4042 O O . ARG B 1 228 ? 18.062 10.719 5.949 1 98.88 228 ARG B O 1
ATOM 4049 N N . GLU B 1 229 ? 18.828 12.562 6.895 1 98.69 229 GLU B N 1
ATOM 4050 C CA . GLU B 1 229 ? 20.234 12.273 6.672 1 98.69 229 GLU B CA 1
ATOM 4051 C C . GLU B 1 229 ? 20.656 10.977 7.371 1 98.69 229 GLU B C 1
ATOM 4053 O O . GLU B 1 229 ? 21.547 10.273 6.895 1 98.69 229 GLU B O 1
ATOM 4058 N N . ASP B 1 230 ? 20.047 10.641 8.453 1 98.69 230 ASP B N 1
ATOM 4059 C CA . ASP B 1 230 ? 20.438 9.453 9.195 1 98.69 230 ASP B CA 1
ATOM 4060 C C . ASP B 1 230 ? 19.672 8.219 8.719 1 98.69 230 ASP B C 1
ATOM 4062 O O . ASP B 1 230 ? 19.922 7.105 9.195 1 98.69 230 ASP B O 1
ATOM 4066 N N . ALA B 1 231 ? 18.766 8.398 7.816 1 98.81 231 ALA B N 1
ATOM 4067 C CA . ALA B 1 231 ? 17.969 7.277 7.309 1 98.81 231 ALA B CA 1
ATOM 4068 C C . ALA B 1 231 ? 18.484 6.812 5.949 1 98.81 231 ALA B C 1
ATOM 4070 O O . ALA B 1 231 ? 18.266 5.664 5.555 1 98.81 231 ALA B O 1
ATOM 4071 N N . ILE B 1 232 ? 19.125 7.68 5.172 1 98.75 232 ILE B N 1
ATOM 4072 C CA . ILE B 1 232 ? 19.516 7.41 3.791 1 98.75 232 ILE B CA 1
ATOM 4073 C C . ILE B 1 232 ? 20.984 6.996 3.74 1 98.75 232 ILE B C 1
ATOM 4075 O O . ILE B 1 232 ? 21.812 7.52 4.496 1 98.75 232 ILE B O 1
ATOM 4079 N N . ASN B 1 233 ? 21.344 6.098 2.836 1 98.12 233 ASN B N 1
ATOM 4080 C CA . ASN B 1 233 ? 22.734 5.68 2.695 1 98.12 233 ASN B CA 1
ATOM 4081 C C . ASN B 1 233 ? 23.547 6.68 1.872 1 98.12 233 ASN B C 1
ATOM 4083 O O . ASN B 1 233 ? 22.984 7.66 1.371 1 98.12 233 ASN B O 1
ATOM 4087 N N . GLU B 1 234 ? 24.781 6.434 1.717 1 97.5 234 GLU B N 1
ATOM 4088 C CA . GLU B 1 234 ? 25.703 7.348 1.057 1 97.5 234 GLU B CA 1
ATOM 4089 C C . GLU B 1 234 ? 25.375 7.508 -0.422 1 97.5 234 GLU B C 1
ATOM 4091 O O . GLU B 1 234 ? 25.453 8.609 -0.971 1 97.5 234 GLU B O 1
ATOM 4096 N N . GLU B 1 235 ? 24.938 6.469 -1.075 1 96.25 235 GLU B N 1
ATOM 4097 C CA . GLU B 1 235 ? 24.609 6.477 -2.5 1 96.25 235 GLU B CA 1
ATOM 4098 C C . GLU B 1 235 ? 23.266 7.16 -2.758 1 96.25 235 GLU B C 1
ATOM 4100 O O . GLU B 1 235 ? 22.891 7.383 -3.91 1 96.25 235 GLU B O 1
ATOM 4105 N N . LYS B 1 236 ? 22.5 7.473 -1.722 1 97.81 236 LYS B N 1
ATOM 4106 C CA . LYS B 1 236 ? 21.203 8.141 -1.785 1 97.81 236 LYS B CA 1
ATOM 4107 C C . LYS B 1 236 ? 20.188 7.297 -2.559 1 97.81 236 LYS B C 1
ATOM 4109 O O . LYS B 1 236 ? 19.484 7.809 -3.43 1 97.81 236 LYS B O 1
ATOM 4114 N N . ASN B 1 237 ? 20.188 5.969 -2.242 1 97.44 237 ASN B N 1
ATOM 4115 C CA . ASN B 1 237 ? 19.266 5.105 -2.977 1 97.44 237 ASN B CA 1
ATOM 4116 C C . ASN B 1 237 ? 18.641 4.043 -2.068 1 97.44 237 ASN B C 1
ATOM 4118 O O . ASN B 1 237 ? 18 3.109 -2.549 1 97.44 237 ASN B O 1
ATOM 4122 N N . LEU B 1 238 ? 18.875 4.137 -0.766 1 98 238 LEU B N 1
ATOM 4123 C CA . LEU B 1 238 ? 18.281 3.184 0.17 1 98 238 LEU B CA 1
ATOM 4124 C C . LEU B 1 238 ? 17.906 3.871 1.476 1 98 238 LEU B C 1
ATOM 4126 O O . LEU B 1 238 ? 18.719 4.57 2.08 1 98 238 LEU B O 1
ATOM 4130 N N . ILE B 1 239 ? 16.641 3.684 1.92 1 98.69 239 ILE B N 1
ATOM 4131 C CA . ILE B 1 239 ? 16.172 4.184 3.205 1 98.69 239 ILE B CA 1
ATOM 4132 C C . ILE B 1 239 ? 16.188 3.053 4.234 1 98.69 239 ILE B C 1
ATOM 4134 O O . ILE B 1 239 ? 15.695 1.953 3.963 1 98.69 239 ILE B O 1
ATOM 4138 N N . ASP B 1 240 ? 16.719 3.293 5.383 1 98.12 240 ASP B N 1
ATOM 4139 C CA . ASP B 1 240 ? 16.75 2.338 6.488 1 98.12 240 ASP B CA 1
ATOM 4140 C C . ASP B 1 240 ? 15.391 2.213 7.16 1 98.12 240 ASP B C 1
ATOM 4142 O O . ASP B 1 240 ? 14.914 3.158 7.797 1 98.12 240 ASP B O 1
ATOM 4146 N N . PRO B 1 241 ? 14.805 1.01 7.055 1 97.75 241 PRO B N 1
ATOM 4147 C CA . PRO B 1 241 ? 13.477 0.867 7.656 1 97.75 241 PRO B CA 1
ATOM 4148 C C . PRO B 1 241 ? 13.492 1.018 9.172 1 97.75 241 PRO B C 1
ATOM 4150 O O . PRO B 1 241 ? 12.461 1.316 9.781 1 97.75 241 PRO B O 1
ATOM 4153 N N . ASN B 1 242 ? 14.641 0.817 9.773 1 97.06 242 ASN B N 1
ATOM 4154 C CA . ASN B 1 242 ? 14.734 0.977 11.227 1 97.06 242 ASN B CA 1
ATOM 4155 C C . ASN B 1 242 ? 14.641 2.445 11.633 1 97.06 242 ASN B C 1
ATOM 4157 O O . ASN B 1 242 ? 14.266 2.756 12.766 1 97.06 242 ASN B O 1
ATOM 4161 N N . VAL B 1 243 ? 15.047 3.324 10.766 1 97.94 243 VAL B N 1
ATOM 4162 C CA . VAL B 1 243 ? 14.922 4.754 11.016 1 97.94 243 VAL B CA 1
ATOM 4163 C C . VAL B 1 243 ? 13.555 5.242 10.539 1 97.94 243 VAL B C 1
ATOM 4165 O O . VAL B 1 243 ? 12.891 6.012 11.234 1 97.94 243 VAL B O 1
ATOM 4168 N N . LEU B 1 244 ? 13.109 4.777 9.422 1 98.31 244 LEU B N 1
ATOM 4169 C CA . LEU B 1 244 ? 11.836 5.184 8.852 1 98.31 244 LEU B CA 1
ATOM 4170 C C . LEU B 1 244 ? 10.68 4.812 9.773 1 98.31 244 LEU B C 1
ATOM 4172 O O . LEU B 1 244 ? 9.75 5.602 9.961 1 98.31 244 LEU B O 1
ATOM 4176 N N . ARG B 1 245 ? 10.742 3.594 10.352 1 97.25 245 ARG B N 1
ATOM 4177 C CA . ARG B 1 245 ? 9.672 3.084 11.203 1 97.25 245 ARG B CA 1
ATOM 4178 C C . ARG B 1 245 ? 8.305 3.326 10.57 1 97.25 245 ARG B C 1
ATOM 4180 O O . ARG B 1 245 ? 7.445 3.984 11.164 1 97.25 245 ARG B O 1
ATOM 4187 N N . PRO B 1 246 ? 8.102 2.699 9.406 1 96.88 246 PRO B N 1
ATOM 4188 C CA . PRO B 1 246 ? 6.891 3.031 8.656 1 96.88 246 PRO B CA 1
ATOM 4189 C C . PRO B 1 246 ? 5.621 2.539 9.352 1 96.88 246 PRO B C 1
ATOM 4191 O O . PRO B 1 246 ? 5.633 1.486 9.992 1 96.88 246 PRO B O 1
ATOM 4194 N N . ILE B 1 247 ? 4.543 3.309 9.195 1 97.81 247 ILE B N 1
ATOM 4195 C CA . ILE B 1 247 ? 3.205 2.965 9.656 1 97.81 247 ILE B CA 1
ATOM 4196 C C . ILE B 1 247 ? 2.33 2.58 8.469 1 97.81 247 ILE B C 1
ATOM 4198 O O . ILE B 1 247 ? 2.4 3.205 7.41 1 97.81 247 ILE B O 1
ATOM 4202 N N . ALA B 1 248 ? 1.571 1.532 8.602 1 98.31 248 ALA B N 1
ATOM 4203 C CA . ALA B 1 248 ? 0.629 1.095 7.578 1 98.31 248 ALA B CA 1
ATOM 4204 C C . ALA B 1 248 ? -0.811 1.372 8 1 98.31 248 ALA B C 1
ATOM 4206 O O . ALA B 1 248 ? -1.127 1.369 9.188 1 98.31 248 ALA B O 1
ATOM 4207 N N . ARG B 1 249 ? -1.646 1.614 7.031 1 98.62 249 ARG B N 1
ATOM 4208 C CA . ARG B 1 249 ? -3.08 1.675 7.293 1 98.62 249 ARG B CA 1
ATOM 4209 C C . ARG B 1 249 ? -3.74 0.323 7.047 1 98.62 249 ARG B C 1
ATOM 4211 O O . ARG B 1 249 ? -3.414 -0.365 6.074 1 98.62 249 ARG B O 1
ATOM 4218 N N . LEU B 1 250 ? -4.57 -0.092 8.008 1 98.12 250 LEU B N 1
ATOM 4219 C CA . LEU B 1 250 ? -5.398 -1.286 7.895 1 98.12 250 LEU B CA 1
ATOM 4220 C C . LEU B 1 250 ? -6.879 -0.923 7.922 1 98.12 250 LEU B C 1
ATOM 4222 O O . LEU B 1 250 ? -7.27 0.149 7.453 1 98.12 250 LEU B O 1
ATOM 4226 N N . GLY B 1 251 ? -7.746 -1.862 8.289 1 96.38 251 GLY B N 1
ATOM 4227 C CA . GLY B 1 251 ? -9.18 -1.629 8.305 1 96.38 251 GLY B CA 1
ATOM 4228 C C . GLY B 1 251 ? -9.633 -0.765 9.469 1 96.38 251 GLY B C 1
ATOM 4229 O O . GLY B 1 251 ? -9.047 -0.815 10.547 1 96.38 251 GLY B O 1
ATOM 4230 N N . GLY B 1 252 ? -10.703 -0.023 9.258 1 95.5 252 GLY B N 1
ATOM 4231 C CA . GLY B 1 252 ? -11.273 0.769 10.336 1 95.5 252 GLY B CA 1
ATOM 4232 C C . GLY B 1 252 ? -10.375 1.902 10.789 1 95.5 252 GLY B C 1
ATOM 4233 O O . GLY B 1 252 ? -9.938 2.719 9.977 1 95.5 252 GLY B O 1
ATOM 4234 N N . ILE B 1 253 ? -10.086 1.896 12.078 1 97.25 253 ILE B N 1
ATOM 4235 C CA . ILE B 1 253 ? -9.266 2.947 12.664 1 97.25 253 ILE B CA 1
ATOM 4236 C C . ILE B 1 253 ? -7.879 2.395 12.984 1 97.25 253 ILE B C 1
ATOM 4238 O O . ILE B 1 253 ? -7.152 2.961 13.805 1 97.25 253 ILE B O 1
ATOM 4242 N N . THR B 1 254 ? -7.523 1.264 12.312 1 98.19 254 THR B N 1
ATOM 4243 C CA . THR B 1 254 ? -6.34 0.498 12.688 1 98.19 254 THR B CA 1
ATOM 4244 C C . THR B 1 254 ? -5.137 0.914 11.852 1 98.19 254 THR B C 1
ATOM 4246 O O . THR B 1 254 ? -5.246 1.069 10.633 1 98.19 254 THR B O 1
ATOM 4249 N N . TYR B 1 255 ? -4.082 1.188 12.508 1 98.44 255 TYR B N 1
ATOM 4250 C CA . TYR B 1 255 ? -2.742 1.288 11.945 1 98.44 255 TYR B CA 1
ATOM 4251 C C . TYR B 1 255 ? -1.877 0.11 12.375 1 98.44 255 TYR B C 1
ATOM 4253 O O . TYR B 1 255 ? -2.232 -0.624 13.297 1 98.44 255 TYR B O 1
ATOM 4261 N N . ALA B 1 256 ? -0.765 -0.092 11.617 1 98 256 ALA B N 1
ATOM 4262 C CA . ALA B 1 256 ? 0.171 -1.142 12.008 1 98 256 ALA B CA 1
ATOM 4263 C C . ALA B 1 256 ? 1.612 -0.644 11.945 1 98 256 ALA B C 1
ATOM 4265 O O . ALA B 1 256 ? 1.951 0.19 11.102 1 98 256 ALA B O 1
ATOM 4266 N N . ARG B 1 257 ? 2.383 -1.199 12.844 1 96 257 ARG B N 1
ATOM 4267 C CA . ARG B 1 257 ? 3.834 -1.05 12.812 1 96 257 ARG B CA 1
ATOM 4268 C C . ARG B 1 257 ? 4.477 -2.137 11.961 1 96 257 ARG B C 1
ATOM 4270 O O . ARG B 1 257 ? 3.986 -3.268 11.914 1 96 257 ARG B O 1
ATOM 4277 N N . VAL B 1 258 ? 5.492 -1.82 11.312 1 95.38 258 VAL B N 1
ATOM 4278 C CA . VAL B 1 258 ? 6.238 -2.791 10.523 1 95.38 258 VAL B CA 1
ATOM 4279 C C . VAL B 1 258 ? 7.648 -2.949 11.094 1 95.38 258 VAL B C 1
ATOM 4281 O O . VAL B 1 258 ? 8.508 -2.092 10.891 1 95.38 258 VAL B O 1
ATOM 4284 N N . LEU B 1 259 ? 7.855 -4.098 11.773 1 94.69 259 LEU B N 1
ATOM 4285 C CA . LEU B 1 259 ? 9.07 -4.18 12.578 1 94.69 259 LEU B CA 1
ATOM 4286 C C . LEU B 1 259 ? 9.875 -5.43 12.227 1 94.69 259 LEU B C 1
ATOM 4288 O O . LEU B 1 259 ? 11.016 -5.582 12.656 1 94.69 259 LEU B O 1
ATOM 4292 N N . GLU B 1 260 ? 9.305 -6.309 11.422 1 95.25 260 GLU B N 1
ATOM 4293 C CA . GLU B 1 260 ? 9.953 -7.586 11.133 1 95.25 260 GLU B CA 1
ATOM 4294 C C . GLU B 1 260 ? 10.008 -7.848 9.625 1 95.25 260 GLU B C 1
ATOM 4296 O O . GLU B 1 260 ? 9 -7.707 8.93 1 95.25 260 GLU B O 1
ATOM 4301 N N . GLY B 1 261 ? 11.227 -8.227 9.234 1 96.25 261 GLY B N 1
ATOM 4302 C CA . GLY B 1 261 ? 11.438 -8.5 7.824 1 96.25 261 GLY B CA 1
ATOM 4303 C C . GLY B 1 261 ? 11.828 -9.938 7.551 1 96.25 261 GLY B C 1
ATOM 4304 O O . GLY B 1 261 ? 12.414 -10.602 8.414 1 96.25 261 GLY B O 1
ATOM 4305 N N . ILE B 1 262 ? 11.445 -10.445 6.426 1 97.31 262 ILE B N 1
ATOM 4306 C CA . ILE B 1 262 ? 11.938 -11.664 5.801 1 97.31 262 ILE B CA 1
ATOM 4307 C C . ILE B 1 262 ? 12.461 -11.359 4.398 1 97.31 262 ILE B C 1
ATOM 4309 O O . ILE B 1 262 ? 11.969 -10.438 3.736 1 97.31 262 ILE B O 1
ATOM 4313 N N . GLU B 1 263 ? 13.484 -12.102 4.039 1 98 263 GLU B N 1
ATOM 4314 C CA . GLU B 1 263 ? 14.023 -11.867 2.703 1 98 263 GLU B CA 1
ATOM 4315 C C . GLU B 1 263 ? 13.922 -13.117 1.839 1 98 263 GLU B C 1
ATOM 4317 O O . GLU B 1 263 ? 14.156 -14.227 2.32 1 98 263 GLU B O 1
ATOM 4322 N N . LEU B 1 264 ? 13.508 -12.969 0.586 1 97.38 264 LEU B N 1
ATOM 4323 C CA . LEU B 1 264 ? 13.43 -13.992 -0.444 1 97.38 264 LEU B CA 1
ATOM 4324 C C . LEU B 1 264 ? 13.977 -13.484 -1.77 1 97.38 264 LEU B C 1
ATOM 4326 O O . LEU B 1 264 ? 13.383 -12.609 -2.398 1 97.38 264 LEU B O 1
ATOM 4330 N N . PRO B 1 265 ? 15.109 -14.023 -2.193 1 95.62 265 PRO B N 1
ATOM 4331 C CA . PRO B 1 265 ? 15.586 -13.625 -3.52 1 95.62 265 PRO B CA 1
ATOM 4332 C C . PRO B 1 265 ? 14.664 -14.094 -4.645 1 95.62 265 PRO B C 1
ATOM 4334 O O . PRO B 1 265 ? 14 -15.125 -4.516 1 95.62 265 PRO B O 1
ATOM 4337 N N . ARG B 1 266 ? 14.633 -13.305 -5.684 1 93.88 266 ARG B N 1
ATOM 4338 C CA . ARG B 1 266 ? 13.984 -13.773 -6.898 1 93.88 266 ARG B CA 1
ATOM 4339 C C . ARG B 1 266 ? 14.727 -14.961 -7.496 1 93.88 266 ARG B C 1
ATOM 4341 O O . ARG B 1 266 ? 15.945 -14.898 -7.703 1 93.88 266 ARG B O 1
ATOM 4348 N N . PRO B 1 267 ? 14 -16 -7.797 1 94.88 267 PRO B N 1
ATOM 4349 C CA . PRO B 1 267 ? 14.711 -17.141 -8.391 1 94.88 267 PRO B CA 1
ATOM 4350 C C . PRO B 1 267 ? 15.156 -16.859 -9.828 1 94.88 267 PRO B C 1
ATOM 4352 O O . PRO B 1 267 ? 14.516 -16.094 -10.539 1 94.88 267 PRO B O 1
ATOM 4355 N N . ASP B 1 268 ? 16.234 -17.469 -10.164 1 93.62 268 ASP B N 1
ATOM 4356 C CA . ASP B 1 268 ? 16.719 -17.484 -11.547 1 93.62 268 ASP B CA 1
ATOM 4357 C C . ASP B 1 268 ? 16.297 -18.766 -12.266 1 93.62 268 ASP B C 1
ATOM 4359 O O . ASP B 1 268 ? 16.438 -19.859 -11.719 1 93.62 268 ASP B O 1
ATOM 4363 N N . TRP B 1 269 ? 15.898 -18.625 -13.5 1 95.75 269 TRP B N 1
ATOM 4364 C CA . TRP B 1 269 ? 15.328 -19.766 -14.211 1 95.75 269 TRP B CA 1
ATOM 4365 C C . TRP B 1 269 ? 16.344 -20.906 -14.328 1 95.75 269 TRP B C 1
ATOM 4367 O O . TRP B 1 269 ? 16 -22.062 -14.078 1 95.75 269 TRP B O 1
ATOM 4377 N N . GLU B 1 270 ? 17.609 -20.578 -14.664 1 95.5 270 GLU B N 1
ATOM 4378 C CA . GLU B 1 270 ? 18.625 -21.609 -14.883 1 95.5 270 GLU B CA 1
ATOM 4379 C C . GLU B 1 270 ? 18.875 -22.406 -13.609 1 95.5 270 GLU B C 1
ATOM 4381 O O . GLU B 1 270 ? 19.125 -23.609 -13.672 1 95.5 270 GLU B O 1
ATOM 4386 N N . GLU B 1 271 ? 18.766 -21.75 -12.508 1 94.5 271 GLU B N 1
ATOM 4387 C CA . GLU B 1 271 ? 18.922 -22.438 -11.234 1 94.5 271 GLU B CA 1
ATOM 4388 C C . GLU B 1 271 ? 17.625 -23.156 -10.836 1 94.5 271 GLU B C 1
ATOM 4390 O O . GLU B 1 271 ? 17.672 -24.297 -10.375 1 94.5 271 GLU B O 1
ATOM 4395 N N . PHE B 1 272 ? 16.531 -22.484 -11.094 1 96.81 272 PHE B N 1
ATOM 4396 C CA . PHE B 1 272 ? 15.219 -22.984 -10.688 1 96.81 272 PHE B CA 1
ATOM 4397 C C . PHE B 1 272 ? 14.867 -24.266 -11.445 1 96.81 272 PHE B C 1
ATOM 4399 O O . PHE B 1 272 ? 14.328 -25.203 -10.859 1 96.81 272 PHE B O 1
ATOM 4406 N N . LYS B 1 273 ? 15.234 -24.328 -12.688 1 96.94 273 LYS B N 1
ATOM 4407 C CA . LYS B 1 273 ? 14.844 -25.438 -13.547 1 96.94 273 LYS B CA 1
ATOM 4408 C C . LYS B 1 273 ? 15.578 -26.719 -13.156 1 96.94 273 LYS B C 1
ATOM 4410 O O . LYS B 1 273 ? 15.133 -27.828 -13.492 1 96.94 273 LYS B O 1
ATOM 4415 N N . LYS B 1 274 ? 16.719 -26.578 -12.445 1 97.38 274 LYS B N 1
ATOM 4416 C CA . LYS B 1 274 ? 17.469 -27.75 -12.023 1 97.38 274 LYS B CA 1
ATOM 4417 C C . LYS B 1 274 ? 16.641 -28.656 -11.117 1 97.38 274 LYS B C 1
ATOM 4419 O O . LYS B 1 274 ? 16.797 -29.875 -11.133 1 97.38 274 LYS B O 1
ATOM 4424 N N . ASP B 1 275 ? 15.805 -28.078 -10.352 1 97.31 275 ASP B N 1
ATOM 4425 C CA . ASP B 1 275 ? 14.906 -28.844 -9.484 1 97.31 275 ASP B CA 1
ATOM 4426 C C . ASP B 1 275 ? 13.555 -29.062 -10.156 1 97.31 275 ASP B C 1
ATOM 4428 O O . ASP B 1 275 ? 12.961 -30.141 -10.016 1 97.31 275 ASP B O 1
ATOM 4432 N N . ALA B 1 276 ? 13.078 -28.141 -10.898 1 97.75 276 ALA B N 1
ATOM 4433 C CA . ALA B 1 276 ? 11.727 -28.172 -11.453 1 97.75 276 ALA B CA 1
ATOM 4434 C C . ALA B 1 276 ? 11.625 -29.188 -12.586 1 97.75 276 ALA B C 1
ATOM 4436 O O . ALA B 1 276 ? 10.609 -29.875 -12.711 1 97.75 276 ALA B O 1
ATOM 4437 N N . GLU B 1 277 ? 12.641 -29.297 -13.43 1 96.88 277 GLU B N 1
ATOM 4438 C CA . GLU B 1 277 ? 12.594 -30.156 -14.617 1 96.88 277 GLU B CA 1
ATOM 4439 C C . GLU B 1 277 ? 12.523 -31.625 -14.234 1 96.88 277 GLU B C 1
ATOM 4441 O O . GLU B 1 277 ? 11.633 -32.344 -14.68 1 96.88 277 GLU B O 1
ATOM 4446 N N . PRO B 1 278 ? 13.523 -32.094 -13.352 1 97.62 278 PRO B N 1
ATOM 4447 C CA . PRO B 1 278 ? 13.438 -33.5 -12.969 1 97.62 278 PRO B CA 1
ATOM 4448 C C . PRO B 1 278 ? 12.125 -33.844 -12.258 1 97.62 278 PRO B C 1
ATOM 4450 O O . PRO B 1 278 ? 11.703 -35 -12.266 1 97.62 278 PRO B O 1
ATOM 4453 N N . ALA B 1 279 ? 11.516 -32.906 -11.656 1 96.62 279 ALA B N 1
ATOM 4454 C CA . ALA B 1 279 ? 10.266 -33.094 -10.93 1 96.62 279 ALA B CA 1
ATOM 4455 C C . ALA B 1 279 ? 9.07 -33.062 -11.875 1 96.62 279 ALA B C 1
ATOM 4457 O O . ALA B 1 279 ? 7.922 -33.25 -11.453 1 96.62 279 ALA B O 1
ATOM 4458 N N . GLY B 1 280 ? 9.273 -32.844 -13.188 1 96 280 GLY B N 1
ATOM 4459 C CA . GLY B 1 280 ? 8.211 -32.844 -14.18 1 96 280 GLY B CA 1
ATOM 4460 C C . GLY B 1 280 ? 7.309 -31.609 -14.094 1 96 280 GLY B C 1
ATOM 4461 O O . GLY B 1 280 ? 6.121 -31.688 -14.414 1 96 280 GLY B O 1
ATOM 4462 N N . LEU B 1 281 ? 7.867 -30.453 -13.656 1 96.19 281 LEU B N 1
ATOM 4463 C CA . LEU B 1 281 ? 7.035 -29.297 -13.352 1 96.19 281 LEU B CA 1
ATOM 4464 C C . LEU B 1 281 ? 7.086 -28.281 -14.477 1 96.19 281 LEU B C 1
ATOM 4466 O O . LEU B 1 281 ? 6.34 -27.297 -14.469 1 96.19 281 LEU B O 1
ATOM 4470 N N . VAL B 1 282 ? 7.961 -28.422 -15.406 1 95.56 282 VAL B N 1
ATOM 4471 C CA . VAL B 1 282 ? 8.039 -27.5 -16.531 1 95.56 282 VAL B CA 1
ATOM 4472 C C . VAL B 1 282 ? 6.949 -27.844 -17.562 1 95.56 282 VAL B C 1
ATOM 4474 O O . VAL B 1 282 ? 7.164 -28.656 -18.453 1 95.56 282 VAL B O 1
ATOM 4477 N N . LYS B 1 283 ? 5.801 -27.25 -17.359 1 92.56 283 LYS B N 1
ATOM 4478 C CA . LYS B 1 283 ? 4.602 -27.516 -18.141 1 92.56 283 LYS B CA 1
ATOM 4479 C C . LYS B 1 283 ? 3.977 -26.234 -18.672 1 92.56 283 LYS B C 1
ATOM 4481 O O . LYS B 1 283 ? 4.262 -25.141 -18.156 1 92.56 283 LYS B O 1
ATOM 4486 N N . SER B 1 284 ? 3.17 -26.266 -19.734 1 87.12 284 SER B N 1
ATOM 4487 C CA . SER B 1 284 ? 2.527 -25.078 -20.297 1 87.12 284 SER B CA 1
ATOM 4488 C C . SER B 1 284 ? 1.379 -24.594 -19.422 1 87.12 284 SER B C 1
ATOM 4490 O O . SER B 1 284 ? 1.257 -23.391 -19.156 1 87.12 284 SER B O 1
ATOM 4492 N N . LYS B 1 285 ? 0.241 -25.109 -19.266 1 85.31 285 LYS B N 1
ATOM 4493 C CA . LYS B 1 285 ? -0.895 -24.781 -18.422 1 85.31 285 LYS B CA 1
ATOM 4494 C C . LYS B 1 285 ? -1.405 -26 -17.672 1 85.31 285 LYS B C 1
ATOM 4496 O O . LYS B 1 285 ? -1.31 -27.125 -18.172 1 85.31 285 LYS B O 1
ATOM 4501 N N . ARG B 1 286 ? -1.814 -25.656 -16.5 1 82.25 286 ARG B N 1
ATOM 4502 C CA . ARG B 1 286 ? -2.471 -26.734 -15.766 1 82.25 286 ARG B CA 1
ATOM 4503 C C . ARG B 1 286 ? -3.844 -27.031 -16.359 1 82.25 286 ARG B C 1
ATOM 4505 O O . ARG B 1 286 ? -4.539 -26.141 -16.828 1 82.25 286 ARG B O 1
ATOM 4512 N N . ASP B 1 287 ? -4.191 -28.172 -16.359 1 73.31 287 ASP B N 1
ATOM 4513 C CA . ASP B 1 287 ? -5.445 -28.625 -16.938 1 73.31 287 ASP B CA 1
ATOM 4514 C C . ASP B 1 287 ? -6.637 -27.922 -16.312 1 73.31 287 ASP B C 1
ATOM 4516 O O . ASP B 1 287 ? -7.633 -27.641 -16.984 1 73.31 287 ASP B O 1
ATOM 4520 N N . ASP B 1 288 ? -6.48 -27.547 -15.078 1 74.81 288 ASP B N 1
ATOM 4521 C CA . ASP B 1 288 ? -7.625 -26.984 -14.359 1 74.81 288 ASP B CA 1
ATOM 4522 C C . ASP B 1 288 ? -7.602 -25.453 -14.383 1 74.81 288 ASP B C 1
ATOM 4524 O O . ASP B 1 288 ? -8.352 -24.812 -13.648 1 74.81 288 ASP B O 1
ATOM 4528 N N . GLN B 1 289 ? -6.805 -24.922 -15.25 1 76.94 289 GLN B N 1
ATOM 4529 C CA . GLN B 1 289 ? -6.73 -23.469 -15.336 1 76.94 289 GLN B CA 1
ATOM 4530 C C . GLN B 1 289 ? -7.34 -22.969 -16.641 1 76.94 289 GLN B C 1
ATOM 4532 O O . GLN B 1 289 ? -7.305 -23.656 -17.656 1 76.94 289 GLN B O 1
#

Secondary structure (DSSP, 8-state):
-TT-HHHH-----SSHHHHHHTSPPP--S---EE---S-TT--TT---SSTTGGGGS-EEEE-TT-TT--HHHHHHHHHHHS-SB--EEEEEE-TTSS-EEEEEESSEEEEEETTEEEEEEEES-GGG--HHHHHHHHH-EEEEEE-BGGGHHHHHHTTS-PPTT--HHHHHT--EEP-SSSSSPEETT-SEEEEEEEEEEEEEE-SSSTT-EEEEEEEEEEEEEEEETTTB-TTS--B-HHHH-BEEE-STTEEEE--EEEE-PPPPHHHHHHHHTTTT---S--TT-/-TT-HHHH-----SSHHHHHHTSPPP--S---EE---S-TT--TT---SSTTGGGGS-EEEE-TT-TT--HHHHHHHHHHHS-SB--EEEEEE-TTSS-EEEEEESSEEEEEETTEEEEEEEES-GGG--HHHHHHHHH-EEEEEE-BGGGHHHHHHTTS-PPTT--HHHHHT--EEP-SSSSSPEETT-SEEEEEEEEEEEEEE-SSSTT-EEEEEEEEEEEEEEEETTTB-TTS--B-HHHH-BEEE-STTEEEE--EEEE-PPPPHHHHHHHHTTTT---S--TT-

Foldseek 3Di:
DCPDCVPLVLPPDDPVVVVVVVDDDDDPPFFFDEDADPDNPDAPPNPDPPVCVVVVDDDDDDDCQPPPDDVSVVVQVCLQVPDFFWKWFKWFAAPVRQFIATAIFRQKDWDDVVQTKMKGKFWFFPVDDDPRRNRCVRFQWMKTFTDADVQVVLRHQSNDPDDGNDYSCVVRVWDFDDDDPGDTTDTPPGQKMFIKGWDDKDWDADPNDGPGTTMMMTMITTDDMDGDPVQADPVRPGGNCRVRQGWTRGGRPDIDTDRYDYDDDDDDPVVNCVRCVVVVNPDDDDPVD/DCPDCVPLVLPPDDPVVVVVVVDDDDDPPFFFDEDADPDNPDAPPPPDPPVCVVVVDDDDDDDCQPPPDDVSVVVQVCLQVPDFFWKWFKKFAAPVRQFIATAIFRQKDWDDVVQTKMKGKDWFFPVDDDPRRNRCVRFQWMKTFTDADVQVVLRHQSNDPDDGNDYSCVVRVWDFDDDDPGDTTDTPVGQKMFIKGWDDKDWDADPNDGPGTTMMMTMITTDDMDGDPVQADPVRPGGNCRVRQGWTRGGRPDIDTDRYDYDDDDDDPVVNCVRCVVVVNPDDDDPVD

Solvent-accessible surface area (backbone atoms only — not comparable to full-atom values): 29726 Å² total; per-residue (Å²): 108,97,83,29,58,89,74,66,50,48,64,87,56,82,66,51,66,63,56,47,66,72,36,51,72,50,78,85,76,76,63,60,46,62,33,31,50,91,60,84,77,71,56,71,39,61,21,47,77,57,85,58,57,52,70,74,55,58,67,42,79,41,56,80,77,40,88,89,55,58,69,65,36,43,42,43,24,44,38,26,57,64,30,37,18,19,34,33,34,35,19,16,29,34,79,89,59,68,36,49,38,44,37,68,32,59,28,30,45,57,42,41,47,43,46,33,29,34,39,41,30,37,75,34,20,84,92,61,47,46,70,51,56,47,15,26,70,71,56,30,29,31,15,41,20,44,50,26,66,54,34,43,70,29,49,48,51,29,56,31,69,58,60,89,56,48,16,36,48,45,37,20,38,53,47,67,26,84,58,90,87,45,81,28,36,36,54,44,68,34,47,37,35,30,33,30,35,59,73,51,72,48,76,37,52,23,72,90,47,76,85,39,50,39,15,28,40,36,36,28,34,49,65,31,36,36,33,25,57,89,30,39,47,93,85,65,27,42,40,39,57,68,64,42,32,32,32,22,38,41,36,66,37,30,32,26,56,57,45,44,34,30,71,57,77,72,45,49,38,82,64,49,43,67,58,24,47,83,67,68,23,78,34,51,53,57,87,85,89,109,99,84,30,60,89,74,66,49,47,64,88,58,82,68,52,67,62,56,45,68,72,36,51,72,47,77,86,75,76,63,60,46,62,33,30,50,90,59,85,78,71,55,68,41,60,22,48,76,55,86,56,56,54,70,72,55,56,66,43,80,41,55,79,76,40,88,89,54,57,68,64,37,42,42,43,23,45,37,28,58,62,29,36,18,19,35,32,34,36,19,16,30,34,76,89,60,70,37,51,36,45,37,68,31,58,27,32,44,58,42,41,47,44,47,34,30,34,39,42,29,38,77,33,19,85,91,61,48,47,69,50,55,47,15,27,71,71,56,31,29,31,15,40,21,44,51,28,66,52,34,44,70,28,50,48,50,28,56,30,68,59,59,90,62,50,16,36,48,48,37,20,38,53,46,67,26,84,60,90,87,45,78,27,33,34,54,44,68,34,46,36,36,30,34,29,34,59,74,51,74,46,78,37,52,23,75,90,45,77,87,39,48,38,14,29,40,36,36,29,34,51,66,33,37,35,34,25,56,90,31,38,46,93,86,65,26,41,41,39,58,67,64,41,32,33,34,22,38,41,35,66,39,30,32,27,54,57,45,44,33,30,69,55,75,72,45,49,38,82,65,49,44,66,58,24,47,84,68,68,22,79,41,44,58,58,88,86,95

Nearest PDB structures (foldseek):
  3bpk-assembly1_B  TM=9.577E-01  e=1.058E-19  Bacillus cereus ATCC 14579
  3bpk-assembly1_A  TM=9.325E-01  e=4.946E-19  Bacillus cereus ATCC 14579
  1eje-assembly1_A-2  TM=8.101E-01  e=2.070E-15  Methanothermobacter thermautotrophicus
  3fge-assembly1_A-2  TM=8.172E-01  e=2.034E-14  Shewanella frigidimarina NCIMB 400
  2d5m-assembly1_A-2  TM=8.286E-01  e=2.927E-12  Nitratidesulfovibrio vulgaris str. 'Miyazaki F'

Radius of gyration: 22.72 Å; Cα contacts (8 Å, |Δi|>4): 1462; chains: 2; bounding box: 56×66×56 Å

pLDDT: mean 95.33, std 6.42, range [44.53, 98.94]

Sequence (578 aa):
MYDSEKTIQRNPHGNFKEVEASRPDFDSKTEWHYTKTKDPNWKPGQGANDGGESLKKKHVSIDPYEEGRPATFNYKLLISAIIPRPVGFISTRSQDGTSTNLAPFSYTQMVNHDPPVFIIGYAGGMDRAKDSLRNLVDTGECTINLISEHYLEAANATSVNAPYGVSEWALTGLTPGETEVVKPSRVKEAVFSVEAKLMNTQEFESRATPGKKTGVLAVVEGVRFWAREDAINEEKNLIDPNVLRPIARLGGITYARVLEGIELPRPDWEEFKKDAEPAGLVKSKRDDQMYDSEKTIQRNPHGNFKEVEASRPDFDSKTEWHYTKTKDPNWKPGQGANDGGESLKKKHVSIDPYEEGRPATFNYKLLISAIIPRPVGFISTRSQDGTSTNLAPFSYTQMVNHDPPVFIIGYAGGMDRAKDSLRNLVDTGECTINLISEHYLEAANATSVNAPYGVSEWALTGLTPGETEVVKPSRVKEAVFSVEAKLMNTQEFESRATPGKKTGVLAVVEGVRFWAREDAINEEKNLIDPNVLRPIARLGGITYARVLEGIELPRPDWEEFKKDAEPAGLVKSKRDDQ